Protein 2OLS (pdb70)

Organism: Neisseria meningitidis serogroup B (strain ATCC BAA-335 / MC58) (NCBI:txid122586)

Foldseek 3Di:
DFKDKLCPAACVCCQWAARWSNLSSNCNNPCVVVVAFEFIFMKGTQVQLCVQCCVVNNQVVLQVLLVPDDLVPPVSLVVSLVVSLVVLLPGDRPPVNLVVLVVRVVVVCVVVVHDQFFKKKFKHFSPDLDPGDIATRQGDDVLNRSSVSNNFSCCSPSLNSVLQVLVPDGGGGIMITIGTDFALQLAKKEKKKQAPPLQRHRQKIKTWMAGAAHPCRSVVVFFTKIWIFGNPLLVVVFQTIQDIDQTQRFKYKHADPDPPHRNRIDIDGDDPVRRLAHRDDSVVVSVVVSVLVVSCVVVVAMKMWIWGQHSVPSDIHTHTMDHPLCFWAFAADKWWKFNCVADEEAADDVVCVPVVVVHTAYAHQADDCSGSQNVVCVCDDGHNGNPCVPVPDNTGTWMWHPSTGIHIDDDDAFDFLAFAEAADEFLVCLQNCLPFDGQAHPEHAQLCLCCPLLQAQLVCQVPVVPDDPPQVVVQCSSQRHADGSLRSLLVSSLSSQLSNLSSNPPGAHEYEDHFDFLVSQCRGRPRVVPRDDDPDSLPDCGWLNQCLPPSRVVVVLSSLSSVCCSCVRSVSVSYEYETEDQPDLVSLVSSQVSSVVSPDHCPVSNHFYEYAQQALCCLVCVLVSCVSGQAYEYELQNNQCRQVVDDCPDPVPNVPRDSPDVSNVSSLLSNLVSQVVVVGAYEYEDCNCQVPVVVVVVCSVSPHNYYYYHSVSRNVSSRSRSVVD

Structure (mmCIF, N/CA/C/O backbone):
data_2OLS
#
_entry.id   2OLS
#
_cell.length_a   183.046
_cell.length_b   183.046
_cell.length_c   72.245
_cell.angle_alpha   90.00
_cell.angle_beta   90.00
_cell.angle_gamma   90.00
#
_symmetry.space_group_name_H-M   'P 43 21 2'
#
loop_
_entity.id
_entity.type
_entity.pdbx_description
1 polymer 'Phosphoenolpyruvate synthase'
2 water water
#
loop_
_atom_site.group_PDB
_atom_site.id
_atom_site.type_symbol
_atom_site.label_atom_id
_atom_site.label_alt_id
_atom_site.label_comp_id
_atom_site.label_asym_id
_atom_site.label_entity_id
_atom_site.label_seq_id
_atom_site.pdbx_PDB_ins_code
_atom_site.Cartn_x
_atom_site.Cartn_y
_atom_site.Cartn_z
_atom_site.occupancy
_atom_site.B_iso_or_equiv
_atom_site.auth_seq_id
_atom_site.auth_comp_id
_atom_site.auth_asym_id
_atom_site.auth_atom_id
_atom_site.pdbx_PDB_model_num
ATOM 1 N N . ASN A 1 4 ? 77.770 -29.942 3.411 1.00 54.52 4 ASN A N 1
ATOM 2 C CA . ASN A 1 4 ? 77.886 -30.466 4.809 1.00 53.94 4 ASN A CA 1
ATOM 3 C C . ASN A 1 4 ? 78.257 -29.320 5.773 1.00 53.09 4 ASN A C 1
ATOM 4 O O . ASN A 1 4 ? 77.831 -29.326 6.948 1.00 52.47 4 ASN A O 1
ATOM 9 N N . TYR A 1 5 ? 79.058 -28.362 5.270 1.00 51.62 5 TYR A N 1
ATOM 10 C CA . TYR A 1 5 ? 79.355 -27.116 6.004 1.00 51.03 5 TYR A CA 1
ATOM 11 C C . TYR A 1 5 ? 78.437 -25.939 5.669 1.00 50.05 5 TYR A C 1
ATOM 12 O O . TYR A 1 5 ? 78.038 -25.199 6.548 1.00 49.23 5 TYR A O 1
ATOM 21 N N . VAL A 1 6 ? 78.151 -25.760 4.388 1.00 49.53 6 VAL A N 1
ATOM 22 C CA . VAL A 1 6 ? 77.245 -24.738 3.931 1.00 49.44 6 VAL A CA 1
ATOM 23 C C . VAL A 1 6 ? 76.044 -25.417 3.282 1.00 49.40 6 VAL A C 1
ATOM 24 O O . VAL A 1 6 ? 76.224 -26.323 2.463 1.00 48.82 6 VAL A O 1
ATOM 28 N N . ILE A 1 7 ? 74.834 -24.993 3.678 1.00 49.40 7 ILE A N 1
ATOM 29 C CA . ILE A 1 7 ? 73.592 -25.463 3.085 1.00 50.21 7 ILE A CA 1
ATOM 30 C C . ILE A 1 7 ? 72.718 -24.295 2.630 1.00 50.84 7 ILE A C 1
ATOM 31 O O . ILE A 1 7 ? 72.506 -23.327 3.363 1.00 51.07 7 ILE A O 1
ATOM 36 N N . TRP A 1 8 ? 72.184 -24.413 1.426 1.00 51.85 8 TRP A N 1
ATOM 37 C CA . TRP A 1 8 ? 71.241 -23.440 0.895 1.00 52.76 8 TRP A CA 1
ATOM 38 C C . TRP A 1 8 ? 69.873 -23.539 1.537 1.00 53.41 8 TRP A C 1
ATOM 39 O O . TRP A 1 8 ? 69.357 -24.643 1.707 1.00 53.58 8 TRP A O 1
ATOM 50 N N . PHE A 1 9 ? 69.275 -22.381 1.855 1.00 54.19 9 PHE A N 1
ATOM 51 C CA . PHE A 1 9 ? 67.944 -22.329 2.471 1.00 54.57 9 PHE A CA 1
ATOM 52 C C . PHE A 1 9 ? 66.943 -23.203 1.728 1.00 55.25 9 PHE A C 1
ATOM 53 O O . PHE A 1 9 ? 66.215 -23.967 2.352 1.00 55.57 9 PHE A O 1
ATOM 61 N N . GLU A 1 10 ? 66.905 -23.115 0.399 1.00 55.84 10 GLU A N 1
ATOM 62 C CA . GLU A 1 10 ? 65.935 -23.912 -0.368 1.00 56.41 10 GLU A CA 1
ATOM 63 C C . GLU A 1 10 ? 66.066 -25.421 -0.115 1.00 55.79 10 GLU A C 1
ATOM 64 O O . GLU A 1 10 ? 65.138 -26.159 -0.418 1.00 56.30 10 GLU A O 1
ATOM 70 N N . ASN A 1 11 ? 67.214 -25.874 0.410 1.00 54.95 11 ASN A N 1
ATOM 71 C CA . ASN A 1 11 ? 67.405 -27.282 0.825 1.00 54.57 11 ASN A CA 1
ATOM 72 C C . ASN A 1 11 ? 67.256 -27.552 2.329 1.00 54.20 11 ASN A C 1
ATOM 73 O O . ASN A 1 11 ? 67.570 -28.649 2.786 1.00 53.70 11 ASN A O 1
ATOM 78 N N . LEU A 1 12 ? 66.779 -26.565 3.092 1.00 53.76 12 LEU A N 1
ATOM 79 C CA . LEU A 1 12 ? 66.517 -26.749 4.518 1.00 53.37 12 LEU A CA 1
ATOM 80 C C . LEU A 1 12 ? 65.027 -26.873 4.766 1.00 53.15 12 LEU A C 1
ATOM 81 O O . LEU A 1 12 ? 64.215 -26.471 3.948 1.00 52.59 12 LEU A O 1
ATOM 86 N N . ARG A 1 13 ? 64.696 -27.506 5.879 1.00 53.52 13 ARG A N 1
ATOM 87 C CA . ARG A 1 13 ? 63.328 -27.762 6.282 1.00 54.29 13 ARG A CA 1
ATOM 88 C C . ARG A 1 13 ? 63.376 -27.579 7.782 1.00 54.79 13 ARG A C 1
ATOM 89 O O . ARG A 1 13 ? 64.440 -27.374 8.356 1.00 53.96 13 ARG A O 1
ATOM 97 N N . MET A 1 14 ? 62.225 -27.670 8.427 1.00 56.22 14 MET A N 1
ATOM 98 C CA . MET A 1 14 ? 62.154 -27.428 9.857 1.00 56.81 14 MET A CA 1
ATOM 99 C C . MET A 1 14 ? 62.757 -28.592 10.644 1.00 57.32 14 MET A C 1
ATOM 100 O O . MET A 1 14 ? 63.106 -28.453 11.820 1.00 57.60 14 MET A O 1
ATOM 105 N N . THR A 1 15 ? 62.900 -29.737 9.985 1.00 57.75 15 THR A N 1
ATOM 106 C CA . THR A 1 15 ? 63.569 -30.874 10.580 1.00 57.77 15 THR A CA 1
ATOM 107 C C . THR A 1 15 ? 65.114 -30.706 10.635 1.00 58.00 15 THR A C 1
ATOM 108 O O . THR A 1 15 ? 65.808 -31.551 11.185 1.00 58.34 15 THR A O 1
ATOM 112 N N . ASP A 1 16 ? 65.654 -29.603 10.109 1.00 58.10 16 ASP A N 1
ATOM 113 C CA . ASP A 1 16 ? 67.101 -29.361 10.135 1.00 58.22 16 ASP A CA 1
ATOM 114 C C . ASP A 1 16 ? 67.569 -28.447 11.273 1.00 57.80 16 ASP A C 1
ATOM 115 O O . ASP A 1 16 ? 68.686 -27.959 11.251 1.00 57.27 16 ASP A O 1
ATOM 120 N N . VAL A 1 17 ? 66.728 -28.296 12.291 1.00 58.13 17 VAL A N 1
ATOM 121 C CA . VAL A 1 17 ? 66.949 -27.390 13.423 1.00 58.61 17 VAL A CA 1
ATOM 122 C C . VAL A 1 17 ? 68.209 -27.632 14.247 1.00 58.80 17 VAL A C 1
ATOM 123 O O . VAL A 1 17 ? 68.737 -26.708 14.858 1.00 59.53 17 VAL A O 1
ATOM 127 N N . GLU A 1 18 ? 68.690 -28.864 14.280 1.00 59.49 18 GLU A N 1
ATOM 128 C CA . GLU A 1 18 ? 69.886 -29.210 15.063 1.00 59.42 18 GLU A CA 1
ATOM 129 C C . GLU A 1 18 ? 71.141 -28.880 14.295 1.00 58.78 18 GLU A C 1
ATOM 130 O O . GLU A 1 18 ? 72.215 -28.748 14.865 1.00 58.58 18 GLU A O 1
ATOM 136 N N . ARG A 1 19 ? 70.973 -28.755 12.987 1.00 58.09 19 ARG A N 1
ATOM 137 C CA . ARG A 1 19 ? 72.049 -28.523 12.060 1.00 58.03 19 ARG A CA 1
ATOM 138 C C . ARG A 1 19 ? 72.270 -27.032 11.765 1.00 56.83 19 ARG A C 1
ATOM 139 O O . ARG A 1 19 ? 73.406 -26.585 11.708 1.00 56.42 19 ARG A O 1
ATOM 147 N N . VAL A 1 20 ? 71.180 -26.284 11.578 1.00 55.86 20 VAL A N 1
ATOM 148 C CA . VAL A 1 20 ? 71.231 -24.865 11.233 1.00 55.02 20 VAL A CA 1
ATOM 149 C C . VAL A 1 20 ? 70.530 -23.941 12.236 1.00 54.31 20 VAL A C 1
ATOM 150 O O . VAL A 1 20 ? 70.528 -22.742 12.052 1.00 54.22 20 VAL A O 1
ATOM 154 N N . GLY A 1 21 ? 69.958 -24.475 13.307 1.00 54.21 21 GLY A N 1
ATOM 155 C CA . GLY A 1 21 ? 69.139 -23.656 14.219 1.00 54.17 21 GLY A CA 1
ATOM 156 C C . GLY A 1 21 ? 67.718 -23.377 13.725 1.00 53.95 21 GLY A C 1
ATOM 157 O O . GLY A 1 21 ? 67.385 -23.585 12.547 1.00 53.44 21 GLY A O 1
ATOM 158 N N . GLY A 1 22 ? 66.874 -22.905 14.637 1.00 54.04 22 GLY A N 1
ATOM 159 C CA . GLY A 1 22 ? 65.455 -22.649 14.340 1.00 53.83 22 GLY A CA 1
ATOM 160 C C . GLY A 1 22 ? 65.193 -21.566 13.294 1.00 53.55 22 GLY A C 1
ATOM 161 O O . GLY A 1 22 ? 64.312 -21.717 12.446 1.00 53.69 22 GLY A O 1
ATOM 162 N N . LYS A 1 23 ? 65.967 -20.490 13.331 1.00 53.09 23 LYS A N 1
ATOM 163 C CA . LYS A 1 23 ? 65.793 -19.389 12.378 1.00 53.40 23 LYS A CA 1
ATOM 164 C C . LYS A 1 23 ? 66.055 -19.780 10.922 1.00 52.36 23 LYS A C 1
ATOM 165 O O . LYS A 1 23 ? 65.246 -19.484 10.042 1.00 51.32 23 LYS A O 1
ATOM 171 N N . ASN A 1 24 ? 67.173 -20.463 10.674 1.00 52.00 24 ASN A N 1
ATOM 172 C CA . ASN A 1 24 ? 67.525 -20.878 9.314 1.00 51.33 24 ASN A CA 1
ATOM 173 C C . ASN A 1 24 ? 66.632 -21.996 8.796 1.00 50.57 24 ASN A C 1
ATOM 174 O O . ASN A 1 24 ? 66.252 -22.005 7.625 1.00 50.58 24 ASN A O 1
ATOM 179 N N . ALA A 1 25 ? 66.300 -22.933 9.679 1.00 50.17 25 ALA A N 1
ATOM 180 C CA . ALA A 1 25 ? 65.404 -24.059 9.369 1.00 49.55 25 ALA A CA 1
ATOM 181 C C . ALA A 1 25 ? 64.036 -23.572 8.941 1.00 49.31 25 ALA A C 1
ATOM 182 O O . ALA A 1 25 ? 63.438 -24.078 7.992 1.00 48.75 25 ALA A O 1
ATOM 184 N N . SER A 1 26 ? 63.541 -22.582 9.674 1.00 49.53 26 SER A N 1
ATOM 185 C CA . SER A 1 26 ? 62.262 -21.946 9.386 1.00 49.37 26 SER A CA 1
ATOM 186 C C . SER A 1 26 ? 62.259 -21.195 8.040 1.00 48.82 26 SER A C 1
ATOM 187 O O . SER A 1 26 ? 61.261 -21.203 7.294 1.00 48.03 26 SER A O 1
ATOM 190 N N . LEU A 1 27 ? 63.383 -20.548 7.744 1.00 48.95 27 LEU A N 1
ATOM 191 C CA . LEU A 1 27 ? 63.591 -19.864 6.464 1.00 49.20 27 LEU A CA 1
ATOM 192 C C . LEU A 1 27 ? 63.485 -20.849 5.304 1.00 50.05 27 LEU A C 1
ATOM 193 O O . LEU A 1 27 ? 62.794 -20.568 4.313 1.00 50.63 27 LEU A O 1
ATOM 198 N N . GLY A 1 28 ? 64.157 -22.003 5.433 1.00 50.28 28 GLY A N 1
ATOM 199 C CA . GLY A 1 28 ? 64.059 -23.081 4.434 1.00 50.20 28 GLY A CA 1
ATOM 200 C C . GLY A 1 28 ? 62.678 -23.701 4.330 1.00 50.59 28 GLY A C 1
ATOM 201 O O . GLY A 1 28 ? 62.200 -24.000 3.235 1.00 51.38 28 GLY A O 1
ATOM 202 N N . GLU A 1 29 ? 62.033 -23.901 5.471 1.00 50.68 29 GLU A N 1
ATOM 203 C CA . GLU A 1 29 ? 60.664 -24.399 5.512 1.00 50.78 29 GLU A CA 1
ATOM 204 C C . GLU A 1 29 ? 59.696 -23.486 4.742 1.00 50.92 29 GLU A C 1
ATOM 205 O O . GLU A 1 29 ? 58.810 -23.970 4.060 1.00 51.03 29 GLU A O 1
ATOM 211 N N . MET A 1 30 ? 59.860 -22.171 4.852 1.00 51.51 30 MET A N 1
ATOM 212 C CA . MET A 1 30 ? 59.007 -21.227 4.117 1.00 51.41 30 MET A CA 1
ATOM 213 C C . MET A 1 30 ? 59.365 -21.140 2.637 1.00 51.93 30 MET A C 1
ATOM 214 O O . MET A 1 30 ? 58.491 -21.051 1.785 1.00 51.73 30 MET A O 1
ATOM 219 N N . ILE A 1 31 ? 60.654 -21.136 2.332 1.00 52.53 31 ILE A N 1
ATOM 220 C CA . ILE A 1 31 ? 61.103 -21.066 0.937 1.00 52.99 31 ILE A CA 1
ATOM 221 C C . ILE A 1 31 ? 60.645 -22.301 0.197 1.00 53.34 31 ILE A C 1
ATOM 222 O O . ILE A 1 31 ? 60.070 -22.213 -0.872 1.00 53.42 31 ILE A O 1
ATOM 227 N N . SER A 1 32 ? 60.890 -23.457 0.791 1.00 54.09 32 SER A N 1
ATOM 228 C CA . SER A 1 32 ? 60.577 -24.722 0.145 1.00 54.06 32 SER A CA 1
ATOM 229 C C . SER A 1 32 ? 59.073 -25.038 0.052 1.00 53.71 32 SER A C 1
ATOM 230 O O . SER A 1 32 ? 58.645 -25.678 -0.904 1.00 53.70 32 SER A O 1
ATOM 233 N N . GLN A 1 33 ? 58.277 -24.576 1.013 1.00 53.26 33 GLN A N 1
ATOM 234 C CA . GLN A 1 33 ? 56.852 -24.935 1.071 1.00 52.95 33 GLN A CA 1
ATOM 235 C C . GLN A 1 33 ? 55.852 -23.826 0.703 1.00 52.72 33 GLN A C 1
ATOM 236 O O . GLN A 1 33 ? 54.794 -24.127 0.153 1.00 52.17 33 GLN A O 1
ATOM 242 N N . LEU A 1 34 ? 56.169 -22.563 1.004 1.00 52.54 34 LEU A N 1
ATOM 243 C CA . LEU A 1 34 ? 55.171 -21.482 0.915 1.00 52.68 34 LEU A CA 1
ATOM 244 C C . LEU A 1 34 ? 55.352 -20.503 -0.236 1.00 53.03 34 LEU A C 1
ATOM 245 O O . LEU A 1 34 ? 54.469 -19.732 -0.517 1.00 52.57 34 LEU A O 1
ATOM 250 N N . THR A 1 35 ? 56.464 -20.534 -0.942 1.00 54.53 35 THR A N 1
ATOM 251 C CA . THR A 1 35 ? 56.619 -19.573 -2.028 1.00 55.98 35 THR A CA 1
ATOM 252 C C . THR A 1 35 ? 55.496 -19.735 -3.060 1.00 56.91 35 THR A C 1
ATOM 253 O O . THR A 1 35 ? 54.971 -18.757 -3.592 1.00 57.53 35 THR A O 1
ATOM 257 N N . GLU A 1 36 ? 55.112 -20.975 -3.313 1.00 58.29 36 GLU A N 1
ATOM 258 C CA . GLU A 1 36 ? 53.915 -21.266 -4.127 1.00 59.12 36 GLU A CA 1
ATOM 259 C C . GLU A 1 36 ? 52.579 -20.760 -3.517 1.00 59.33 36 GLU A C 1
ATOM 260 O O . GLU A 1 36 ? 51.641 -20.424 -4.254 1.00 60.40 36 GLU A O 1
ATOM 266 N N . LYS A 1 37 ? 52.483 -20.692 -2.187 1.00 58.85 37 LYS A N 1
ATOM 267 C CA . LYS A 1 37 ? 51.363 -20.005 -1.527 1.00 57.66 37 LYS A CA 1
ATOM 268 C C . LYS A 1 37 ? 51.583 -18.457 -1.431 1.00 56.95 37 LYS A C 1
ATOM 269 O O . LYS A 1 37 ? 50.915 -17.803 -0.659 1.00 56.92 37 LYS A O 1
ATOM 275 N N . GLY 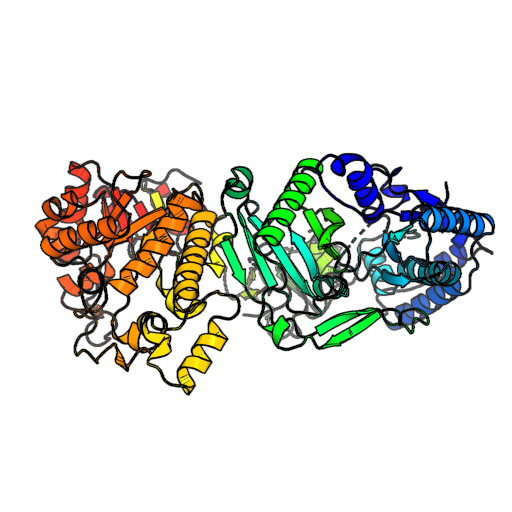A 1 38 ? 52.521 -17.868 -2.186 1.00 56.26 38 GLY A N 1
ATOM 276 C CA . GLY A 1 38 ? 52.653 -16.394 -2.286 1.00 55.11 38 GLY A CA 1
ATOM 277 C C . GLY A 1 38 ? 53.645 -15.665 -1.369 1.00 54.62 38 GLY A C 1
ATOM 278 O O . GLY A 1 38 ? 53.844 -14.432 -1.486 1.00 54.41 38 GLY A O 1
ATOM 279 N N . VAL A 1 39 ? 54.257 -16.411 -0.453 1.00 53.40 39 VAL A N 1
ATOM 280 C CA . VAL A 1 39 ? 55.212 -15.867 0.501 1.00 52.44 39 VAL A CA 1
ATOM 281 C C . VAL A 1 39 ? 56.561 -15.685 -0.216 1.00 52.22 39 VAL A C 1
ATOM 282 O O . VAL A 1 39 ? 57.037 -16.556 -0.933 1.00 51.34 39 VAL A O 1
ATOM 286 N N . ARG A 1 40 ? 57.146 -14.510 -0.046 1.00 52.36 40 ARG A N 1
ATOM 287 C CA . ARG A 1 40 ? 58.378 -14.147 -0.704 1.00 52.36 40 ARG A CA 1
ATOM 288 C C . ARG A 1 40 ? 59.456 -14.051 0.342 1.00 51.57 40 ARG A C 1
ATOM 289 O O . ARG A 1 40 ? 59.435 -13.148 1.164 1.00 51.04 40 ARG A O 1
ATOM 297 N N . VAL A 1 41 ? 60.400 -14.984 0.330 1.00 51.30 41 VAL A N 1
ATOM 298 C CA . VAL A 1 41 ? 61.476 -14.927 1.313 1.00 50.80 41 VAL A CA 1
ATOM 299 C C . VAL A 1 41 ? 62.796 -14.823 0.600 1.00 50.36 41 VAL A C 1
ATOM 300 O O . VAL A 1 41 ? 62.991 -15.461 -0.411 1.00 50.39 41 VAL A O 1
ATOM 304 N N . PRO A 1 42 ? 63.663 -13.908 1.065 1.00 49.97 42 PRO A N 1
ATOM 305 C CA . PRO A 1 42 ? 64.952 -13.772 0.383 1.00 49.47 42 PRO A CA 1
ATOM 306 C C . PRO A 1 42 ? 65.819 -15.015 0.542 1.00 49.11 42 PRO A C 1
ATOM 307 O O . PRO A 1 42 ? 65.775 -15.685 1.588 1.00 48.53 42 PRO A O 1
ATOM 311 N N . GLY A 1 43 ? 66.576 -15.321 -0.511 1.00 48.65 43 GLY A N 1
ATOM 312 C CA . GLY A 1 43 ? 67.459 -16.481 -0.520 1.00 47.94 43 GLY A CA 1
ATOM 313 C C . GLY A 1 43 ? 68.770 -16.284 0.225 1.00 47.28 43 GLY A C 1
ATOM 314 O O . GLY A 1 43 ? 69.075 -15.198 0.717 1.00 46.79 43 GLY A O 1
ATOM 315 N N . GLY A 1 44 ? 69.545 -17.362 0.292 1.00 46.81 44 GLY A N 1
ATOM 316 C CA . GLY A 1 44 ? 70.826 -17.379 0.994 1.00 46.22 44 GLY A CA 1
ATOM 317 C C . GLY A 1 44 ? 71.288 -18.760 1.411 1.00 45.65 44 GLY A C 1
ATOM 318 O O . GLY A 1 44 ? 70.873 -19.772 0.821 1.00 45.77 44 GLY A O 1
ATOM 319 N N . PHE A 1 45 ? 72.151 -18.793 2.429 1.00 45.09 45 PHE A N 1
ATOM 320 C CA . PHE A 1 45 ? 72.738 -20.034 2.937 1.00 45.07 45 PHE A CA 1
ATOM 321 C C . PHE A 1 45 ? 73.039 -20.010 4.427 1.00 44.87 45 PHE A C 1
ATOM 322 O O . PHE A 1 45 ? 73.195 -18.965 5.025 1.00 43.47 45 PHE A O 1
ATOM 330 N N . ALA A 1 46 ? 73.112 -21.205 5.007 1.00 45.51 46 ALA A N 1
ATOM 331 C CA . ALA A 1 46 ? 73.413 -21.365 6.415 1.00 45.78 46 ALA A CA 1
ATOM 332 C C . ALA A 1 46 ? 74.702 -22.141 6.537 1.00 46.08 46 ALA A C 1
ATOM 333 O O . ALA A 1 46 ? 74.942 -23.027 5.746 1.00 46.34 46 ALA A O 1
ATOM 335 N N . THR A 1 47 ? 75.525 -21.812 7.525 1.00 46.64 47 THR A N 1
ATOM 336 C CA . THR A 1 47 ? 76.541 -22.735 7.984 1.00 47.18 47 THR A CA 1
ATOM 337 C C . THR A 1 47 ? 75.903 -23.689 8.973 1.00 47.65 47 THR A C 1
ATOM 338 O O . THR A 1 47 ? 74.840 -23.418 9.508 1.00 47.92 47 THR A O 1
ATOM 342 N N . THR A 1 48 ? 76.550 -24.834 9.177 1.00 48.83 48 THR A N 1
ATOM 343 C CA . THR A 1 48 ? 76.003 -25.934 9.961 1.00 48.87 48 THR A CA 1
ATOM 344 C C . THR A 1 48 ? 76.738 -26.064 11.284 1.00 49.36 48 THR A C 1
ATOM 345 O O . THR A 1 48 ? 77.812 -25.510 11.455 1.00 49.56 48 THR A O 1
ATOM 349 N N . ALA A 1 49 ? 76.142 -26.800 12.214 1.00 50.08 49 ALA A N 1
ATOM 350 C CA . ALA A 1 49 ? 76.721 -27.041 13.520 1.00 50.50 49 ALA A CA 1
ATOM 351 C C . ALA A 1 49 ? 78.086 -27.710 13.427 1.00 51.38 49 ALA A C 1
ATOM 352 O O . ALA A 1 49 ? 78.956 -27.389 14.226 1.00 51.40 49 ALA A O 1
ATOM 354 N N . GLU A 1 50 ? 78.272 -28.641 12.484 1.00 51.99 50 GLU A N 1
ATOM 355 C CA . GLU A 1 50 ? 79.586 -29.260 12.286 1.00 52.82 50 GLU A CA 1
ATOM 356 C C . GLU A 1 50 ? 80.628 -28.339 11.615 1.00 52.60 50 GLU A C 1
ATOM 357 O O . GLU A 1 50 ? 81.831 -28.509 11.847 1.00 52.52 50 GLU A O 1
ATOM 363 N N . ALA A 1 51 ? 80.185 -27.371 10.809 1.00 52.34 51 ALA A N 1
ATOM 364 C CA . ALA A 1 51 ? 81.067 -26.272 10.382 1.00 52.38 51 ALA A CA 1
ATOM 365 C C . ALA A 1 51 ? 81.641 -25.540 11.597 1.00 52.14 51 ALA A C 1
ATOM 366 O O . ALA A 1 51 ? 82.842 -25.291 11.667 1.00 51.83 51 ALA A O 1
ATOM 368 N N . TYR A 1 52 ? 80.772 -25.231 12.556 1.00 52.39 52 TYR A N 1
ATOM 369 C CA . TYR A 1 52 ? 81.155 -24.518 13.781 1.00 52.80 52 TYR A CA 1
ATOM 370 C C . TYR A 1 52 ? 82.124 -25.329 14.659 1.00 52.95 52 TYR A C 1
ATOM 371 O O . TYR A 1 52 ? 83.076 -24.782 15.226 1.00 52.11 52 TYR A O 1
ATOM 380 N N . ARG A 1 53 ? 81.854 -26.627 14.773 1.00 53.79 53 ARG A N 1
ATOM 381 C CA . ARG A 1 53 ? 82.723 -27.545 15.511 1.00 54.52 53 ARG A CA 1
ATOM 382 C C . ARG A 1 53 ? 84.105 -27.680 14.896 1.00 53.77 53 ARG A C 1
ATOM 383 O O . ARG A 1 53 ? 85.081 -27.793 15.616 1.00 53.37 53 ARG A O 1
ATOM 391 N N . ALA A 1 54 ? 84.158 -27.718 13.569 1.00 53.23 54 ALA A N 1
ATOM 392 C CA . ALA A 1 54 ? 85.397 -27.867 12.845 1.00 53.02 54 ALA A CA 1
ATOM 393 C C . ALA A 1 54 ? 86.199 -26.613 13.050 1.00 52.84 54 ALA A C 1
ATOM 394 O O . ALA A 1 54 ? 87.372 -26.679 13.398 1.00 53.31 54 ALA A O 1
ATOM 396 N N . PHE A 1 55 ? 85.563 -25.468 12.846 1.00 52.61 55 PHE A N 1
ATOM 397 C CA . PHE A 1 55 ? 86.182 -24.155 13.119 1.00 52.17 55 PHE A CA 1
ATOM 398 C C . PHE A 1 55 ? 86.784 -24.049 14.523 1.00 51.80 55 PHE A C 1
ATOM 399 O O . PHE A 1 55 ? 87.937 -23.638 14.691 1.00 51.78 55 PHE A O 1
ATOM 407 N N . LEU A 1 56 ? 86.001 -24.470 15.509 1.00 51.46 56 LEU A N 1
ATOM 408 C CA . LEU A 1 56 ? 86.345 -24.339 16.916 1.00 51.51 56 LEU A CA 1
ATOM 409 C C . LEU A 1 56 ? 87.366 -25.384 17.405 1.00 52.02 56 LEU A C 1
ATOM 410 O O . LEU A 1 56 ? 88.009 -25.188 18.433 1.00 52.86 56 LEU A O 1
ATOM 415 N N . ALA A 1 57 ? 87.560 -26.466 16.655 1.00 52.24 57 ALA A N 1
ATOM 416 C CA . ALA A 1 57 ? 88.572 -27.472 16.990 1.00 52.33 57 ALA A CA 1
ATOM 417 C C . ALA A 1 57 ? 90.002 -26.943 16.885 1.00 52.82 57 ALA A C 1
ATOM 418 O O . ALA A 1 57 ? 90.918 -27.553 17.420 1.00 52.91 57 ALA A O 1
ATOM 420 N N . HIS A 1 58 ? 90.187 -25.823 16.191 1.00 53.39 58 HIS A N 1
ATOM 421 C CA . HIS A 1 58 ? 91.502 -25.308 15.819 1.00 53.58 58 HIS A CA 1
ATOM 422 C C . HIS A 1 58 ? 92.509 -25.150 16.975 1.00 54.20 58 HIS A C 1
ATOM 423 O O . HIS A 1 58 ? 92.385 -24.233 17.789 1.00 54.63 58 HIS A O 1
ATOM 430 N N . ASN A 1 59 ? 93.497 -26.046 17.037 1.00 54.39 59 ASN A N 1
ATOM 431 C CA . ASN A 1 59 ? 94.664 -25.926 17.916 1.00 54.46 59 ASN A CA 1
ATOM 432 C C . ASN A 1 59 ? 94.558 -25.963 19.485 1.00 55.09 59 ASN A C 1
ATOM 433 O O . ASN A 1 59 ? 95.324 -25.270 20.118 1.00 55.55 59 ASN A O 1
ATOM 438 N N . GLY A 1 60 ? 93.672 -26.680 20.178 1.00 55.77 60 GLY A N 1
ATOM 439 C CA . GLY A 1 60 ? 92.296 -26.914 19.884 1.00 56.34 60 GLY A CA 1
ATOM 440 C C . GLY A 1 60 ? 91.571 -25.941 20.819 1.00 56.81 60 GLY A C 1
ATOM 441 O O . GLY A 1 60 ? 91.377 -26.191 22.017 1.00 56.37 60 GLY A O 1
ATOM 442 N N . LEU A 1 61 ? 91.237 -24.792 20.253 1.00 57.12 61 LEU A N 1
ATOM 443 C CA . LEU A 1 61 ? 90.482 -23.745 20.906 1.00 57.89 61 LEU A CA 1
ATOM 444 C C . LEU A 1 61 ? 89.303 -24.269 21.723 1.00 58.64 61 LEU A C 1
ATOM 445 O O . LEU A 1 61 ? 89.056 -23.795 22.828 1.00 59.09 61 LEU A O 1
ATOM 450 N N . SER A 1 62 ? 88.574 -25.234 21.171 1.00 59.47 62 SER A N 1
ATOM 451 C CA . SER A 1 62 ? 87.357 -25.750 21.806 1.00 59.97 62 SER A CA 1
ATOM 452 C C . SER A 1 62 ? 87.598 -26.170 23.249 1.00 60.54 62 SER A C 1
ATOM 453 O O . SER A 1 62 ? 86.808 -25.856 24.133 1.00 60.66 62 SER A O 1
ATOM 456 N N . GLU A 1 63 ? 88.713 -26.850 23.485 1.00 61.26 63 GLU A N 1
ATOM 457 C CA . GLU A 1 63 ? 89.028 -27.351 24.822 1.00 61.85 63 GLU A CA 1
ATOM 458 C C . GLU A 1 63 ? 89.642 -26.274 25.717 1.00 62.03 63 GLU A C 1
ATOM 459 O O . GLU A 1 63 ? 89.517 -26.345 26.945 1.00 61.88 63 GLU A O 1
ATOM 465 N N . ARG A 1 64 ? 90.290 -25.276 25.119 1.00 62.18 64 ARG A N 1
ATOM 466 C CA . ARG A 1 64 ? 90.692 -24.103 25.893 1.00 62.40 64 ARG A CA 1
ATOM 467 C C . ARG A 1 64 ? 89.481 -23.321 26.447 1.00 62.39 64 ARG A C 1
ATOM 468 O O . ARG A 1 64 ? 89.477 -22.925 27.608 1.00 61.83 64 ARG A O 1
ATOM 476 N N . ILE A 1 65 ? 88.476 -23.094 25.606 1.00 62.69 65 ILE A N 1
ATOM 477 C CA . ILE A 1 65 ? 87.229 -22.465 26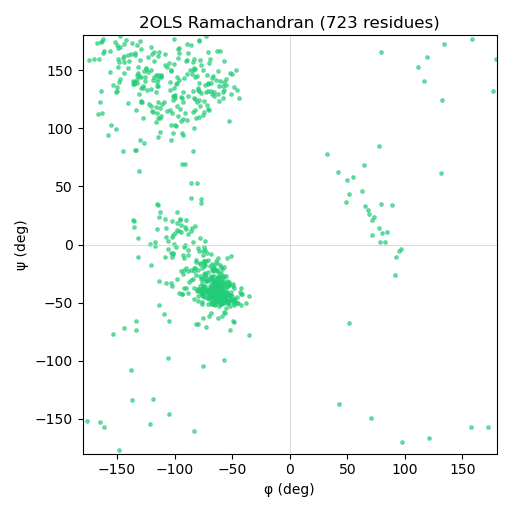.025 1.00 63.36 65 ILE A CA 1
ATOM 478 C C . ILE A 1 65 ? 86.609 -23.286 27.168 1.00 63.98 65 ILE A C 1
ATOM 479 O O . ILE A 1 65 ? 86.386 -22.790 28.275 1.00 63.98 65 ILE A O 1
ATOM 484 N N . SER A 1 66 ? 86.358 -24.555 26.874 1.00 64.76 66 SER A N 1
ATOM 485 C CA . SER A 1 66 ? 85.864 -25.531 27.852 1.00 65.22 66 SER A CA 1
ATOM 486 C C . SER A 1 66 ? 86.648 -25.563 29.183 1.00 65.46 66 SER A C 1
ATOM 487 O O . SER A 1 66 ? 86.062 -25.771 30.237 1.00 65.58 66 SER A O 1
ATOM 490 N N . ALA A 1 67 ? 87.957 -25.354 29.137 1.00 65.84 67 ALA A N 1
ATOM 491 C CA . ALA A 1 67 ? 88.762 -25.282 30.363 1.00 66.42 67 ALA A CA 1
ATOM 492 C C . ALA A 1 67 ? 88.446 -24.032 31.193 1.00 66.87 67 ALA A C 1
ATOM 493 O O . ALA A 1 67 ? 88.312 -24.119 32.415 1.00 66.97 67 ALA A O 1
ATOM 495 N N . ALA A 1 68 ? 88.326 -22.886 30.516 1.00 67.45 68 ALA A N 1
ATOM 496 C CA . ALA A 1 68 ? 88.094 -21.589 31.157 1.00 67.85 68 ALA A CA 1
ATOM 497 C C . ALA A 1 68 ? 86.720 -21.569 31.802 1.00 68.31 68 ALA A C 1
ATOM 498 O O . ALA A 1 68 ? 86.587 -21.240 32.982 1.00 68.09 68 ALA A O 1
ATOM 500 N N . LEU A 1 69 ? 85.712 -21.936 31.006 1.00 69.18 69 LEU A N 1
ATOM 501 C CA . LEU A 1 69 ? 84.315 -22.064 31.453 1.00 69.79 69 LEU A CA 1
ATOM 502 C C . LEU A 1 69 ? 84.133 -23.031 32.616 1.00 70.71 69 LEU A C 1
ATOM 503 O O . LEU A 1 69 ? 83.248 -22.828 33.450 1.00 70.58 69 LEU A O 1
ATOM 508 N N . ALA A 1 70 ? 84.939 -24.092 32.644 1.00 71.86 70 ALA A N 1
ATOM 509 C CA . ALA A 1 70 ? 84.972 -25.020 33.780 1.00 72.86 70 ALA A CA 1
ATOM 510 C C . ALA A 1 70 ? 85.159 -24.236 35.080 1.00 73.87 70 ALA A C 1
ATOM 511 O O . ALA A 1 70 ? 84.210 -24.072 35.855 1.00 74.32 70 ALA A O 1
ATOM 513 N N . LYS A 1 71 ? 86.371 -23.736 35.299 1.00 74.78 71 LYS A N 1
ATOM 514 C CA . LYS A 1 71 ? 86.669 -22.948 36.489 1.00 75.51 71 LYS A CA 1
ATOM 515 C C . LYS A 1 71 ? 86.270 -21.492 36.266 1.00 76.06 71 LYS A C 1
ATOM 516 O O . LYS A 1 71 ? 87.110 -20.663 35.938 1.00 76.56 71 LYS A O 1
ATOM 522 N N . LEU A 1 72 ? 84.983 -21.191 36.424 1.00 76.70 72 LEU A N 1
ATOM 523 C CA . LEU A 1 72 ? 84.477 -19.810 36.317 1.00 77.02 72 LEU A CA 1
ATOM 524 C C . LEU A 1 72 ? 83.088 -19.732 36.912 1.00 77.46 72 LEU A C 1
ATOM 525 O O . LEU A 1 72 ? 82.188 -20.454 36.479 1.00 77.19 72 LEU A O 1
ATOM 530 N N . ASP A 1 73 ? 82.939 -18.849 37.902 1.00 78.10 73 ASP A N 1
ATOM 531 C CA . ASP A 1 73 ? 81.653 -18.524 38.524 1.00 78.40 73 ASP A CA 1
ATOM 532 C C . ASP A 1 73 ? 80.926 -17.507 37.644 1.00 78.90 73 ASP A C 1
ATOM 533 O O . ASP A 1 73 ? 81.332 -16.346 37.584 1.00 79.28 73 ASP A O 1
ATOM 538 N N . VAL A 1 74 ? 79.859 -17.931 36.964 1.00 79.31 74 VAL A N 1
ATOM 539 C CA . VAL A 1 74 ? 79.122 -17.033 36.065 1.00 79.52 74 VAL A CA 1
ATOM 540 C C . VAL A 1 74 ? 78.405 -15.919 36.844 1.00 79.98 74 VAL A C 1
ATOM 541 O O . VAL A 1 74 ? 77.955 -14.923 36.262 1.00 80.13 74 VAL A O 1
ATOM 545 N N . GLU A 1 75 ? 78.260 -16.130 38.147 1.00 80.39 75 GLU A N 1
ATOM 546 C CA . GLU A 1 75 ? 77.604 -15.163 39.012 1.00 80.26 75 GLU A CA 1
ATOM 547 C C . GLU A 1 75 ? 78.665 -14.390 39.775 1.00 80.41 75 GLU A C 1
ATOM 548 O O . GLU A 1 75 ? 78.388 -13.790 40.814 1.00 80.87 75 GLU A O 1
ATOM 554 N N . ASP A 1 76 ? 79.886 -14.407 39.250 1.00 80.04 76 ASP A N 1
ATOM 555 C CA . ASP A 1 76 ? 80.849 -13.401 39.594 1.00 79.52 76 ASP A CA 1
ATOM 556 C C . ASP A 1 76 ? 81.105 -12.567 38.383 1.00 79.45 76 ASP A C 1
ATOM 557 O O . ASP A 1 76 ? 81.722 -13.031 37.456 1.00 80.17 76 ASP A O 1
ATOM 562 N N . VAL A 1 77 ? 80.639 -11.329 38.391 1.00 78.80 77 VAL A N 1
ATOM 563 C CA . VAL A 1 77 ? 80.250 -10.658 37.164 1.00 78.18 77 VAL A CA 1
ATOM 564 C C . VAL A 1 77 ? 81.473 -10.066 36.501 1.00 77.67 77 VAL A C 1
ATOM 565 O O . VAL A 1 77 ? 81.501 -9.850 35.307 1.00 77.58 77 VAL A O 1
ATOM 569 N N . ALA A 1 78 ? 82.498 -9.834 37.299 1.00 76.95 78 ALA A N 1
ATOM 570 C CA . ALA A 1 78 ? 83.821 -9.559 36.778 1.00 76.55 78 ALA A CA 1
ATOM 571 C C . ALA A 1 78 ? 84.405 -10.700 35.986 1.00 76.09 78 ALA A C 1
ATOM 572 O O . ALA A 1 78 ? 84.659 -10.578 34.808 1.00 76.10 78 ALA A O 1
ATOM 574 N N . GLU A 1 79 ? 84.627 -11.817 36.647 1.00 75.51 79 GLU A N 1
ATOM 575 C CA . GLU A 1 79 ? 85.315 -12.906 36.013 1.00 75.02 79 GLU A CA 1
ATOM 576 C C . GLU A 1 79 ? 84.631 -13.204 34.717 1.00 74.52 79 GLU A C 1
ATOM 577 O O . GLU A 1 79 ? 85.257 -13.609 33.759 1.00 74.64 79 GLU A O 1
ATOM 583 N N . LEU A 1 80 ? 83.328 -12.997 34.689 1.00 73.46 80 LEU A N 1
ATOM 584 C CA . LEU A 1 80 ? 82.530 -13.465 33.584 1.00 72.82 80 LEU A CA 1
ATOM 585 C C . LEU A 1 80 ? 82.702 -12.558 32.399 1.00 72.25 80 LEU A C 1
ATOM 586 O O . LEU A 1 80 ? 82.818 -13.001 31.287 1.00 71.97 80 LEU A O 1
ATOM 591 N N . ALA A 1 81 ? 82.725 -11.267 32.654 1.00 71.80 81 ALA A N 1
ATOM 592 C CA . ALA A 1 81 ? 83.099 -10.291 31.644 1.00 71.18 81 ALA A CA 1
ATOM 593 C C . ALA A 1 81 ? 84.538 -10.504 31.167 1.00 70.70 81 ALA A C 1
ATOM 594 O O . ALA A 1 81 ? 84.808 -10.400 29.974 1.00 70.93 81 ALA A O 1
ATOM 596 N N . ARG A 1 82 ? 85.459 -10.828 32.073 1.00 69.99 82 ARG A N 1
ATOM 597 C CA . ARG A 1 82 ? 86.855 -11.034 31.669 1.00 69.56 82 ARG A CA 1
ATOM 598 C C . ARG A 1 82 ? 87.033 -12.291 30.810 1.00 68.88 82 ARG A C 1
ATOM 599 O O . ARG A 1 82 ? 87.630 -12.234 29.740 1.00 69.12 82 ARG A O 1
ATOM 607 N N . VAL A 1 83 ? 86.528 -13.421 31.290 1.00 68.01 83 VAL A N 1
ATOM 608 C CA . VAL A 1 83 ? 86.617 -14.682 30.551 1.00 67.55 83 VAL A CA 1
ATOM 609 C C . VAL A 1 83 ? 85.850 -14.602 29.224 1.00 66.97 83 VAL A C 1
ATOM 610 O O . VAL A 1 83 ? 86.356 -15.024 28.198 1.00 67.29 83 VAL A O 1
ATOM 614 N N . GLY A 1 84 ? 84.644 -14.043 29.238 1.00 66.58 84 GLY A N 1
ATOM 615 C CA . GLY A 1 84 ? 83.834 -13.908 28.020 1.00 66.06 84 GLY A CA 1
ATOM 616 C C . GLY A 1 84 ? 84.557 -13.172 26.906 1.00 65.87 84 GLY A C 1
ATOM 617 O O . GLY A 1 84 ? 84.581 -13.631 25.763 1.00 66.05 84 GLY A O 1
ATOM 618 N N . LYS A 1 85 ? 85.165 -12.036 27.254 1.00 65.32 85 LYS A N 1
ATOM 619 C CA . LYS A 1 85 ? 85.896 -11.193 26.302 1.00 64.63 85 LYS A CA 1
ATOM 620 C C . LYS A 1 85 ? 87.094 -11.933 25.716 1.00 63.56 85 LYS A C 1
ATOM 621 O O . LYS A 1 85 ? 87.464 -11.759 24.550 1.00 63.39 85 LYS A O 1
ATOM 627 N N . GLU A 1 86 ? 87.700 -12.737 26.570 1.00 62.04 86 GLU A N 1
ATOM 628 C CA . GLU A 1 86 ? 88.886 -13.486 26.262 1.00 61.31 86 GLU A CA 1
ATOM 629 C C . GLU A 1 86 ? 88.539 -14.550 25.219 1.00 59.77 86 GLU A C 1
ATOM 630 O O . GLU A 1 86 ? 89.201 -14.666 24.191 1.00 58.95 86 GLU A O 1
ATOM 636 N N . ILE A 1 87 ? 87.467 -15.294 25.497 1.00 58.56 87 ILE A N 1
ATOM 637 C CA . ILE A 1 87 ? 86.948 -16.320 24.606 1.00 58.05 87 ILE A CA 1
ATOM 638 C C . ILE A 1 87 ? 86.589 -15.721 23.267 1.00 57.26 87 ILE A C 1
ATOM 639 O O . ILE A 1 87 ? 86.990 -16.232 22.231 1.00 57.29 87 ILE A O 1
ATOM 644 N N . ARG A 1 88 ? 85.828 -14.637 23.294 1.00 56.42 88 ARG A N 1
ATOM 645 C CA . ARG A 1 88 ? 85.427 -13.958 22.075 1.00 56.05 88 ARG A CA 1
ATOM 646 C C . ARG A 1 88 ? 86.592 -13.474 21.207 1.00 55.10 88 ARG A C 1
ATOM 647 O O . ARG A 1 88 ? 86.471 -13.419 19.991 1.00 54.63 88 ARG A O 1
ATOM 655 N N . GLN A 1 89 ? 87.716 -13.118 21.818 1.00 54.81 89 GLN A N 1
ATOM 656 C CA . GLN A 1 89 ? 88.880 -12.670 21.053 1.00 54.24 89 GLN A CA 1
ATOM 657 C C . GLN A 1 89 ? 89.595 -13.841 20.405 1.00 53.76 89 GLN A C 1
ATOM 658 O O . GLN A 1 89 ? 90.223 -13.686 19.356 1.00 53.19 89 GLN A O 1
ATOM 664 N N . TRP A 1 90 ? 89.503 -15.009 21.038 1.00 53.21 90 TRP A N 1
ATOM 665 C CA . TRP A 1 90 ? 90.070 -16.234 20.485 1.00 53.04 90 TRP A CA 1
ATOM 666 C C . TRP A 1 90 ? 89.322 -16.679 19.233 1.00 52.79 90 TRP A C 1
ATOM 667 O O . TRP A 1 90 ? 89.919 -17.069 18.242 1.00 53.13 90 TRP A O 1
ATOM 678 N N . ILE A 1 91 ? 88.005 -16.642 19.299 1.00 52.75 91 ILE A N 1
ATOM 679 C CA . ILE A 1 91 ? 87.164 -16.945 18.154 1.00 52.73 91 ILE A CA 1
ATOM 680 C C . ILE A 1 91 ? 87.462 -15.932 17.032 1.00 52.86 91 ILE A C 1
ATOM 681 O O . ILE A 1 91 ? 87.605 -16.310 15.878 1.00 53.15 91 ILE A O 1
ATOM 686 N N . LEU A 1 92 ? 87.589 -14.653 17.382 1.00 53.07 92 LEU A N 1
ATOM 687 C CA . LEU A 1 92 ? 87.883 -13.608 16.400 1.00 52.77 92 LEU A CA 1
ATOM 688 C C . LEU A 1 92 ? 89.231 -13.838 15.762 1.00 53.10 92 LEU A C 1
ATOM 689 O O . LEU A 1 92 ? 89.384 -13.644 14.564 1.00 53.92 92 LEU A O 1
ATOM 694 N N . ASP A 1 93 ? 90.212 -14.259 16.558 1.00 52.85 93 ASP A N 1
ATOM 695 C CA . ASP A 1 93 ? 91.543 -14.500 16.050 1.00 52.39 93 ASP A CA 1
ATOM 696 C C . ASP A 1 93 ? 91.721 -15.912 15.526 1.00 51.83 93 ASP A C 1
ATOM 697 O O . ASP A 1 93 ? 92.837 -16.289 15.269 1.00 51.73 93 ASP A O 1
ATOM 702 N N . THR A 1 94 ? 90.668 -16.713 15.395 1.00 51.43 94 THR A N 1
ATOM 703 C CA . THR A 1 94 ? 90.823 -18.065 14.835 1.00 51.45 94 THR A CA 1
ATOM 704 C C . THR A 1 94 ? 90.412 -18.036 13.374 1.00 51.37 94 THR A C 1
ATOM 705 O O . THR A 1 94 ? 89.363 -17.531 13.037 1.00 51.51 94 THR A O 1
ATOM 709 N N . PRO A 1 95 ? 91.267 -18.548 12.488 1.00 51.66 95 PRO A N 1
ATOM 710 C CA . PRO A 1 95 ? 90.887 -18.556 11.077 1.00 51.69 95 PRO A CA 1
ATOM 711 C C . PRO A 1 95 ? 89.882 -19.668 10.710 1.00 51.61 95 PRO A C 1
ATOM 712 O O . PRO A 1 95 ? 89.807 -20.713 11.371 1.00 51.25 95 PRO A O 1
ATOM 716 N N . PHE A 1 96 ? 89.123 -19.425 9.650 1.00 51.65 96 PHE A N 1
ATOM 717 C CA . PHE A 1 96 ? 88.217 -20.425 9.130 1.00 51.90 96 PHE A CA 1
ATOM 718 C C . PHE A 1 96 ? 89.013 -21.548 8.551 1.00 51.48 96 PHE A C 1
ATOM 719 O O . PHE A 1 96 ? 90.011 -21.307 7.879 1.00 52.09 96 PHE A O 1
ATOM 727 N N . PRO A 1 97 ? 88.571 -22.785 8.798 1.00 51.23 97 PRO A N 1
ATOM 728 C CA . PRO A 1 97 ? 89.215 -23.891 8.075 1.00 51.41 97 PRO A CA 1
ATOM 729 C C . PRO A 1 97 ? 89.124 -23.694 6.563 1.00 51.37 97 PRO A C 1
ATOM 730 O O . PRO A 1 97 ? 88.236 -23.004 6.055 1.00 51.37 97 PRO A O 1
ATOM 734 N N . GLU A 1 98 ? 90.024 -24.339 5.854 1.00 51.52 98 GLU A N 1
ATOM 735 C CA . GLU A 1 98 ? 90.217 -24.077 4.442 1.00 51.74 98 GLU A CA 1
ATOM 736 C C . GLU A 1 98 ? 88.971 -24.493 3.680 1.00 50.69 98 GLU A C 1
ATOM 737 O O . GLU A 1 98 ? 88.583 -23.860 2.714 1.00 50.00 98 GLU A O 1
ATOM 743 N N . GLN A 1 99 ? 88.333 -25.548 4.156 1.00 50.18 99 GLN A N 1
ATOM 744 C CA . GLN A 1 99 ? 87.161 -26.085 3.507 1.00 50.33 99 GLN A CA 1
ATOM 745 C C . GLN A 1 99 ? 85.925 -25.220 3.743 1.00 49.42 99 GLN A C 1
ATOM 746 O O . GLN A 1 99 ? 85.099 -25.091 2.850 1.00 48.92 99 GLN A O 1
ATOM 752 N N . LEU A 1 100 ? 85.816 -24.635 4.937 1.00 48.29 100 LEU A N 1
ATOM 753 C CA . LEU A 1 100 ? 84.753 -23.712 5.248 1.00 47.91 100 LEU A CA 1
ATOM 754 C C . LEU A 1 100 ? 84.866 -22.417 4.438 1.00 47.69 100 LEU A C 1
ATOM 755 O O . LEU A 1 100 ? 83.864 -21.946 3.942 1.00 47.45 100 LEU A O 1
ATOM 760 N N . ASP A 1 101 ? 86.068 -21.841 4.312 1.00 47.81 101 ASP A N 1
ATOM 761 C CA . ASP A 1 101 ? 86.284 -20.665 3.450 1.00 47.16 101 ASP A CA 1
ATOM 762 C C . ASP A 1 101 ? 85.916 -20.952 2.018 1.00 46.53 101 ASP A C 1
ATOM 763 O O . ASP A 1 101 ? 85.222 -20.171 1.406 1.00 46.32 101 ASP A O 1
ATOM 768 N N . ALA A 1 102 ? 86.421 -22.050 1.459 1.00 46.18 102 ALA A N 1
ATOM 769 C CA . ALA A 1 102 ? 86.115 -22.383 0.059 1.00 46.10 102 ALA A CA 1
ATOM 770 C C . ALA A 1 102 ? 84.604 -22.542 -0.193 1.00 45.77 102 ALA A C 1
ATOM 771 O O . ALA A 1 102 ? 84.104 -22.156 -1.251 1.00 44.87 102 ALA A O 1
ATOM 773 N N . GLU A 1 103 ? 83.911 -23.136 0.782 1.00 45.93 103 GLU A N 1
ATOM 774 C CA . GLU A 1 103 ? 82.506 -23.483 0.649 1.00 46.40 103 GLU A CA 1
ATOM 775 C C . GLU A 1 103 ? 81.640 -22.241 0.786 1.00 46.46 103 GLU A C 1
ATOM 776 O O . GLU A 1 103 ? 80.661 -22.117 0.060 1.00 47.36 103 GLU A O 1
ATOM 782 N N . ILE A 1 104 ? 82.011 -21.331 1.692 1.00 46.05 104 ILE A N 1
ATOM 783 C CA . ILE A 1 104 ? 81.395 -20.018 1.785 1.00 46.02 104 ILE A CA 1
ATOM 784 C C . ILE A 1 104 ? 81.601 -19.263 0.489 1.00 46.04 104 ILE A C 1
ATOM 785 O O . ILE A 1 104 ? 80.667 -18.694 -0.057 1.00 46.89 104 ILE A O 1
ATOM 790 N N . GLU A 1 105 ? 82.833 -19.204 0.023 1.00 45.57 105 GLU A N 1
ATOM 791 C CA . GLU A 1 105 ? 83.108 -18.529 -1.223 1.00 45.40 105 GLU A CA 1
ATOM 792 C C . GLU A 1 105 ? 82.258 -19.046 -2.380 1.00 44.22 105 GLU A C 1
ATOM 793 O O . GLU A 1 105 ? 81.810 -18.275 -3.208 1.00 43.65 105 GLU A O 1
ATOM 799 N N . ALA A 1 106 ? 82.064 -20.351 -2.452 1.00 43.83 106 ALA A N 1
ATOM 800 C CA . ALA A 1 106 ? 81.366 -20.939 -3.592 1.00 44.08 106 ALA A CA 1
ATOM 801 C C . ALA A 1 106 ? 79.877 -20.598 -3.501 1.00 43.54 106 ALA A C 1
ATOM 802 O O . ALA A 1 106 ? 79.213 -20.430 -4.513 1.00 42.75 106 ALA A O 1
ATOM 804 N N . ALA A 1 107 ? 79.384 -20.476 -2.270 1.00 44.01 107 ALA A N 1
ATOM 805 C CA . ALA A 1 107 ? 77.978 -20.164 -1.993 1.00 44.71 107 ALA A CA 1
ATOM 806 C C . ALA A 1 107 ? 77.716 -18.696 -2.243 1.00 45.09 107 ALA A C 1
ATOM 807 O O . ALA A 1 107 ? 76.683 -18.348 -2.815 1.00 46.45 107 ALA A O 1
ATOM 809 N N . TRP A 1 108 ? 78.634 -17.846 -1.790 1.00 45.18 108 TRP A N 1
ATOM 810 C CA . TRP A 1 108 ? 78.647 -16.434 -2.133 1.00 45.48 108 TRP A CA 1
ATOM 811 C C . TRP A 1 108 ? 78.643 -16.228 -3.636 1.00 45.63 108 TRP A C 1
ATOM 812 O O . TRP A 1 108 ? 77.873 -15.437 -4.163 1.00 45.73 108 TRP A O 1
ATOM 823 N N . ASN A 1 109 ? 79.516 -16.922 -4.336 1.00 46.62 109 ASN A N 1
ATOM 824 C CA . ASN A 1 109 ? 79.586 -16.761 -5.776 1.00 47.74 109 ASN A CA 1
ATOM 825 C C . ASN A 1 109 ? 78.310 -17.145 -6.494 1.00 48.71 109 ASN A C 1
ATOM 826 O O . ASN A 1 109 ? 78.049 -16.636 -7.580 1.00 49.51 109 ASN A O 1
ATOM 831 N N . LYS A 1 110 ? 77.538 -18.059 -5.920 1.00 49.99 110 LYS A N 1
ATOM 832 C CA . LYS A 1 110 ? 76.284 -18.455 -6.546 1.00 51.31 110 LYS A CA 1
ATOM 833 C C . LYS A 1 110 ? 75.171 -17.430 -6.310 1.00 51.70 110 LYS A C 1
ATOM 834 O O . LYS A 1 110 ? 74.369 -17.215 -7.202 1.00 51.47 110 LYS A O 1
ATOM 840 N N . MET A 1 111 ? 75.114 -16.850 -5.105 1.00 52.48 111 MET A N 1
ATOM 841 C CA . MET A 1 111 ? 74.247 -15.707 -4.815 1.00 53.68 111 MET A CA 1
ATOM 842 C C . MET A 1 111 ? 74.452 -14.543 -5.802 1.00 54.52 111 MET A C 1
ATOM 843 O O . MET A 1 111 ? 73.468 -14.037 -6.341 1.00 55.27 111 MET A O 1
ATOM 848 N N . VAL A 1 112 ? 75.703 -14.111 -6.032 1.00 55.32 112 VAL A N 1
ATOM 849 C CA . VAL A 1 112 ? 75.954 -12.993 -6.964 1.00 55.54 112 VAL A CA 1
ATOM 850 C C . VAL A 1 112 ? 75.636 -13.405 -8.415 1.00 56.31 112 VAL A C 1
ATOM 851 O O . VAL A 1 112 ? 75.253 -12.575 -9.246 1.00 56.46 112 VAL A O 1
ATOM 855 N N . ALA A 1 113 ? 75.751 -14.696 -8.699 1.00 57.46 113 ALA A N 1
ATOM 856 C CA . ALA A 1 113 ? 75.317 -15.237 -9.985 1.00 58.32 113 ALA A CA 1
ATOM 857 C C . ALA A 1 113 ? 73.773 -15.230 -10.114 1.00 59.17 113 ALA A C 1
ATOM 858 O O . ALA A 1 113 ? 73.248 -14.856 -11.153 1.00 59.55 113 ALA A O 1
ATOM 860 N N . ASP A 1 114 ? 73.058 -15.606 -9.054 1.00 60.29 114 ASP A N 1
ATOM 861 C CA . ASP A 1 114 ? 71.587 -15.575 -9.043 1.00 61.34 114 ASP A CA 1
ATOM 862 C C . ASP A 1 114 ? 71.052 -14.157 -9.177 1.00 62.16 114 ASP A C 1
ATOM 863 O O . ASP A 1 114 ? 69.968 -13.930 -9.720 1.00 62.63 114 ASP A O 1
ATOM 868 N N . ALA A 1 115 ? 71.793 -13.205 -8.638 1.00 62.97 115 ALA A N 1
ATOM 869 C CA . ALA A 1 115 ? 71.419 -11.815 -8.739 1.00 63.60 115 ALA A CA 1
ATOM 870 C C . ALA A 1 115 ? 71.946 -11.231 -10.050 1.00 64.25 115 ALA A C 1
ATOM 871 O O . ALA A 1 115 ? 72.410 -10.095 -10.065 1.00 64.64 115 ALA A O 1
ATOM 873 N N . GLY A 1 116 ? 71.882 -11.998 -11.137 1.00 64.82 116 GLY A N 1
ATOM 874 C CA . GLY A 1 116 ? 72.320 -11.537 -12.452 1.00 65.54 116 GLY A CA 1
ATOM 875 C C . GLY A 1 116 ? 73.718 -10.944 -12.485 1.00 66.33 116 GLY A C 1
ATOM 876 O O . GLY A 1 116 ? 74.636 -11.503 -13.093 1.00 66.80 116 GLY A O 1
ATOM 877 N N . GLY A 1 117 ? 73.882 -9.792 -11.843 1.00 67.17 117 GLY A N 1
ATOM 878 C CA . GLY A 1 117 ? 75.166 -9.093 -11.838 1.00 67.68 117 GLY A CA 1
ATOM 879 C C . GLY A 1 117 ? 76.169 -9.764 -10.917 1.00 68.35 117 GLY A C 1
ATOM 880 O O . GLY A 1 117 ? 76.713 -10.816 -11.294 1.00 68.46 117 GLY A O 1
ATOM 881 N N . ALA A 1 118 ? 76.433 -9.198 -9.726 1.00 68.45 118 ALA A N 1
ATOM 882 C CA . ALA A 1 118 ? 75.838 -7.945 -9.192 1.00 68.22 118 ALA A CA 1
ATOM 883 C C . ALA A 1 118 ? 76.530 -7.613 -7.867 1.00 68.36 118 ALA A C 1
ATOM 884 O O . ALA A 1 118 ? 77.131 -8.489 -7.234 1.00 69.18 118 ALA A O 1
ATOM 886 N N . ASP A 1 119 ? 76.461 -6.354 -7.448 1.00 68.21 119 ASP A N 1
ATOM 887 C CA . ASP A 1 119 ? 77.015 -5.949 -6.145 1.00 66.98 119 ASP A CA 1
ATOM 888 C C . ASP A 1 119 ? 75.877 -6.011 -5.110 1.00 66.32 119 ASP A C 1
ATOM 889 O O . ASP A 1 119 ? 75.394 -4.972 -4.621 1.00 67.15 119 ASP A O 1
ATOM 894 N N . ILE A 1 120 ? 75.445 -7.241 -4.805 1.00 64.17 120 ILE A N 1
ATOM 895 C CA . ILE A 1 120 ? 74.360 -7.513 -3.837 1.00 61.70 120 ILE A CA 1
ATOM 896 C C . ILE A 1 120 ? 74.812 -7.208 -2.382 1.00 59.53 120 ILE A C 1
ATOM 897 O O . ILE A 1 120 ? 76.000 -7.250 -2.097 1.00 59.85 120 ILE A O 1
ATOM 902 N N . SER A 1 121 ? 73.905 -6.925 -1.457 1.00 56.53 121 SER A N 1
ATOM 903 C CA . SER A 1 121 ? 74.292 -6.961 -0.043 1.00 54.64 121 SER A CA 1
ATOM 904 C C . SER A 1 121 ? 73.459 -7.999 0.711 1.00 52.39 121 SER A C 1
ATOM 905 O O . SER A 1 121 ? 72.455 -8.460 0.225 1.00 50.97 121 SER A O 1
ATOM 908 N N . VAL A 1 122 ? 73.917 -8.370 1.895 1.00 50.83 122 VAL A N 1
ATOM 909 C CA . VAL A 1 122 ? 73.379 -9.495 2.627 1.00 50.22 122 VAL A CA 1
ATOM 910 C C . VAL A 1 122 ? 73.275 -9.176 4.105 1.00 48.98 122 VAL A C 1
ATOM 911 O O . VAL A 1 122 ? 73.952 -8.305 4.612 1.00 48.00 122 VAL A O 1
ATOM 915 N N . ALA A 1 123 ? 72.413 -9.902 4.789 1.00 49.00 123 ALA A N 1
ATOM 916 C CA . ALA A 1 123 ? 72.384 -9.930 6.245 1.00 49.67 123 ALA A CA 1
ATOM 917 C C . ALA A 1 123 ? 73.138 -11.187 6.720 1.00 49.62 123 ALA A C 1
ATOM 918 O O . ALA A 1 123 ? 72.982 -12.253 6.156 1.00 48.73 123 ALA A O 1
ATOM 920 N N . VAL A 1 124 ? 73.942 -11.052 7.761 1.00 50.36 124 VAL A N 1
ATOM 921 C CA . VAL A 1 124 ? 74.581 -12.192 8.383 1.00 51.40 124 VAL A CA 1
ATOM 922 C C . VAL A 1 124 ? 74.010 -12.300 9.777 1.00 52.04 124 VAL A C 1
ATOM 923 O O . VAL A 1 124 ? 74.306 -11.488 10.620 1.00 52.15 124 VAL A O 1
ATOM 927 N N . ARG A 1 125 ? 73.193 -13.311 10.016 1.00 53.53 125 ARG A N 1
ATOM 928 C CA . ARG A 1 125 ? 72.435 -13.418 11.251 1.00 54.95 125 ARG A CA 1
ATOM 929 C C . ARG A 1 125 ? 72.824 -14.661 12.008 1.00 55.17 125 ARG A C 1
ATOM 930 O O . ARG A 1 125 ? 73.288 -15.618 11.421 1.00 55.44 125 ARG A O 1
ATOM 938 N N . SER A 1 126 ? 72.569 -14.650 13.305 1.00 55.99 126 SER A N 1
ATOM 939 C CA . SER A 1 126 ? 72.856 -15.771 14.189 1.00 56.98 126 SER A CA 1
ATOM 940 C C . SER A 1 126 ? 71.647 -16.718 14.374 1.00 57.37 126 SER A C 1
ATOM 941 O O . SER A 1 126 ? 70.585 -16.290 14.757 1.00 58.22 126 SER A O 1
ATOM 944 N N . SER A 1 127 ? 71.813 -18.011 14.127 1.00 58.39 127 SER A N 1
ATOM 945 C CA . SER A 1 127 ? 70.697 -18.971 14.235 1.00 58.90 127 SER A CA 1
ATOM 946 C C . SER A 1 127 ? 71.071 -20.126 15.159 1.00 59.98 127 SER A C 1
ATOM 947 O O . SER A 1 127 ? 71.559 -21.152 14.706 1.00 60.44 127 SER A O 1
ATOM 950 N N . ALA A 1 128 ? 70.845 -19.953 16.456 1.00 61.56 128 ALA A N 1
ATOM 951 C CA . ALA A 1 128 ? 71.403 -20.853 17.471 1.00 63.01 128 ALA A CA 1
ATOM 952 C C . ALA A 1 128 ? 70.584 -22.131 17.664 1.00 64.42 128 ALA A C 1
ATOM 953 O O . ALA A 1 128 ? 69.363 -22.135 17.471 1.00 64.51 128 ALA A O 1
ATOM 955 N N . THR A 1 129 ? 71.259 -23.219 18.062 1.00 66.42 129 THR A N 1
ATOM 956 C CA . THR A 1 129 ? 70.609 -24.554 18.151 1.00 67.20 129 THR A CA 1
ATOM 957 C C . THR A 1 129 ? 69.696 -24.734 19.405 1.00 68.30 129 THR A C 1
ATOM 958 O O . THR A 1 129 ? 69.565 -25.841 19.948 1.00 68.61 129 THR A O 1
ATOM 962 N N . ALA A 1 130 ? 69.019 -23.656 19.803 1.00 68.72 130 ALA A N 1
ATOM 963 C CA . ALA A 1 130 ? 68.493 -23.522 21.154 1.00 68.72 130 ALA A CA 1
ATOM 964 C C . ALA A 1 130 ? 66.979 -23.715 21.203 1.00 68.99 130 ALA A C 1
ATOM 965 O O . ALA A 1 130 ? 66.315 -23.211 22.113 1.00 68.92 130 ALA A O 1
ATOM 967 N N . PHE A 1 138 ? 65.663 -16.230 21.152 1.00 100.44 138 PHE A N 1
ATOM 968 C CA . PHE A 1 138 ? 65.320 -15.502 22.367 1.00 100.34 138 PHE A CA 1
ATOM 969 C C . PHE A 1 138 ? 64.492 -14.247 21.987 1.00 100.17 138 PHE A C 1
ATOM 970 O O . PHE A 1 138 ? 63.255 -14.250 22.091 1.00 100.03 138 PHE A O 1
ATOM 978 N N . ALA A 1 139 ? 65.185 -13.217 21.482 1.00 99.63 139 ALA A N 1
ATOM 979 C CA . ALA A 1 139 ? 64.679 -11.814 21.457 1.00 99.29 139 ALA A CA 1
ATOM 980 C C . ALA A 1 139 ? 64.846 -11.055 20.108 1.00 98.31 139 ALA A C 1
ATOM 981 O O . ALA A 1 139 ? 63.844 -10.736 19.446 1.00 98.62 139 ALA A O 1
ATOM 983 N N . GLY A 1 140 ? 66.086 -10.778 19.690 1.00 96.86 140 GLY A N 1
ATOM 984 C CA . GLY A 1 140 ? 67.301 -11.338 20.308 1.00 95.41 140 GLY A CA 1
ATOM 985 C C . GLY A 1 140 ? 68.306 -10.329 20.819 1.00 93.94 140 GLY A C 1
ATOM 986 O O . GLY A 1 140 ? 68.264 -9.148 20.462 1.00 94.05 140 GLY A O 1
ATOM 987 N N . GLN A 1 141 ? 69.197 -10.789 21.699 1.00 91.88 141 GLN A N 1
ATOM 988 C CA . GLN A 1 141 ? 70.533 -10.191 21.758 1.00 89.89 141 GLN A CA 1
ATOM 989 C C . GLN A 1 141 ? 71.287 -10.821 20.581 1.00 88.90 141 GLN A C 1
ATOM 990 O O . GLN A 1 141 ? 72.060 -10.114 19.897 1.00 89.14 141 GLN A O 1
ATOM 996 N N . GLN A 1 142 ? 71.060 -12.136 20.366 1.00 86.58 142 GLN A N 1
ATOM 997 C CA . GLN A 1 142 ? 71.337 -12.792 19.082 1.00 84.68 142 GLN A CA 1
ATOM 998 C C . GLN A 1 142 ? 72.702 -12.251 18.608 1.00 82.87 142 GLN A C 1
ATOM 999 O O . GLN A 1 142 ? 73.648 -12.166 19.412 1.00 83.35 142 GLN A O 1
ATOM 1005 N N . GLU A 1 143 ? 72.807 -11.938 17.311 1.00 79.71 143 GLU A N 1
ATOM 1006 C CA . GLU A 1 143 ? 73.688 -10.893 16.788 1.00 76.83 143 GLU A CA 1
ATOM 1007 C C . GLU A 1 143 ? 73.570 -10.914 15.280 1.00 73.86 143 GLU A C 1
ATOM 1008 O O . GLU A 1 143 ? 73.638 -11.973 14.661 1.00 72.84 143 GLU A O 1
ATOM 1014 N N . THR A 1 144 ? 73.383 -9.732 14.700 1.00 70.95 144 THR A N 1
ATOM 1015 C CA . THR A 1 144 ? 73.059 -9.616 13.281 1.00 68.43 144 THR A CA 1
ATOM 1016 C C . THR A 1 144 ? 73.789 -8.432 12.622 1.00 65.96 144 THR A C 1
ATOM 1017 O O . THR A 1 144 ? 74.144 -7.455 13.290 1.00 65.40 144 THR A O 1
ATOM 1021 N N . PHE A 1 145 ? 74.035 -8.573 11.319 1.00 62.91 145 PHE A N 1
ATOM 1022 C CA . PHE A 1 145 ? 74.770 -7.608 10.528 1.00 61.23 145 PHE A CA 1
ATOM 1023 C C . PHE A 1 145 ? 74.039 -7.393 9.228 1.00 59.03 145 PHE A C 1
ATOM 1024 O O . PHE A 1 145 ? 73.566 -8.322 8.632 1.00 57.90 145 PHE A O 1
ATOM 1032 N N . LEU A 1 146 ? 73.948 -6.144 8.797 1.00 57.80 146 LEU A N 1
ATOM 1033 C CA . LEU A 1 146 ? 73.096 -5.781 7.674 1.00 56.83 146 LEU A CA 1
ATOM 1034 C C . LEU A 1 146 ? 73.879 -5.016 6.622 1.00 55.48 146 LEU A C 1
ATOM 1035 O O . LEU A 1 146 ? 74.811 -4.293 6.945 1.00 54.38 146 LEU A O 1
ATOM 1040 N N . ASN A 1 147 ? 73.472 -5.172 5.368 1.00 54.79 147 ASN A N 1
ATOM 1041 C CA . ASN A 1 147 ? 74.094 -4.482 4.250 1.00 55.07 147 ASN A CA 1
ATOM 1042 C C . ASN A 1 147 ? 75.610 -4.760 4.219 1.00 55.11 147 ASN A C 1
ATOM 1043 O O . ASN A 1 147 ? 76.420 -3.844 4.302 1.00 54.89 147 ASN A O 1
ATOM 1048 N N . ILE A 1 148 ? 75.963 -6.043 4.126 1.00 55.06 148 ILE A N 1
ATOM 1049 C CA . ILE A 1 148 ? 77.338 -6.497 4.050 1.00 55.29 148 ILE A CA 1
ATOM 1050 C C . ILE A 1 148 ? 77.601 -6.874 2.592 1.00 55.73 148 ILE A C 1
ATOM 1051 O O . ILE A 1 148 ? 76.994 -7.797 2.074 1.00 55.40 148 ILE A O 1
ATOM 1056 N N . ASN A 1 149 ? 78.515 -6.149 1.943 1.00 57.07 149 ASN A N 1
ATOM 1057 C CA . ASN A 1 149 ? 78.514 -6.042 0.478 1.00 57.47 149 ASN A CA 1
ATOM 1058 C C . ASN A 1 149 ? 79.454 -6.951 -0.270 1.00 58.05 149 ASN A C 1
ATOM 1059 O O . ASN A 1 149 ? 79.110 -7.292 -1.422 1.00 59.07 149 ASN A O 1
ATOM 1064 N N . GLY A 1 150 ? 80.600 -7.335 0.332 1.00 56.87 150 GLY A N 1
ATOM 1065 C CA . GLY A 1 150 ? 81.472 -8.387 -0.273 1.00 55.80 150 GLY A CA 1
ATOM 1066 C C . GLY A 1 150 ? 82.019 -9.557 0.574 1.00 55.20 150 GLY A C 1
ATOM 1067 O O . GLY A 1 150 ? 81.918 -9.566 1.802 1.00 54.62 150 GLY A O 1
ATOM 1068 N N . LEU A 1 151 ? 82.646 -10.526 -0.105 1.00 54.19 151 LEU A N 1
ATOM 1069 C CA . LEU A 1 151 ? 83.078 -11.812 0.486 1.00 54.09 151 LEU A CA 1
ATOM 1070 C C . LEU A 1 151 ? 83.839 -11.745 1.810 1.00 53.63 151 LEU A C 1
ATOM 1071 O O . LEU A 1 151 ? 83.567 -12.497 2.726 1.00 53.92 151 LEU A O 1
ATOM 1076 N N . ASP A 1 152 ? 84.829 -10.872 1.883 1.00 53.64 152 ASP A N 1
ATOM 1077 C CA . ASP A 1 152 ? 85.660 -10.740 3.074 1.00 53.15 152 ASP A CA 1
ATOM 1078 C C . ASP A 1 152 ? 84.915 -10.044 4.204 1.00 52.12 152 ASP A C 1
ATOM 1079 O O . ASP A 1 152 ? 85.090 -10.365 5.377 1.00 51.40 152 ASP A O 1
ATOM 1084 N N . ASN A 1 153 ? 84.071 -9.087 3.850 1.00 51.62 153 ASN A N 1
ATOM 1085 C CA . ASN A 1 153 ? 83.164 -8.494 4.835 1.00 51.01 153 ASN A CA 1
ATOM 1086 C C . ASN A 1 153 ? 82.235 -9.530 5.428 1.00 50.60 153 ASN A C 1
ATOM 1087 O O . ASN A 1 153 ? 82.089 -9.619 6.651 1.00 50.29 153 ASN A O 1
ATOM 1092 N N . VAL A 1 154 ? 81.661 -10.357 4.553 1.00 50.26 154 VAL A N 1
ATOM 1093 C CA . VAL A 1 154 ? 80.747 -11.397 4.968 1.00 49.76 154 VAL A CA 1
ATOM 1094 C C . VAL A 1 154 ? 81.441 -12.346 5.933 1.00 49.87 154 VAL A C 1
ATOM 1095 O O . VAL A 1 154 ? 80.888 -12.662 6.987 1.00 49.61 154 VAL A O 1
ATOM 1099 N N . LYS A 1 155 ? 82.649 -12.792 5.578 1.00 50.26 155 LYS A N 1
ATOM 1100 C CA . LYS A 1 155 ? 83.424 -13.711 6.422 1.00 50.64 155 LYS A CA 1
ATOM 1101 C C . LYS A 1 155 ? 83.786 -13.131 7.795 1.00 50.65 155 LYS A C 1
ATOM 1102 O O . LYS A 1 155 ? 83.823 -13.836 8.801 1.00 50.54 155 LYS A O 1
ATOM 1108 N N . GLU A 1 156 ? 84.047 -11.834 7.837 1.00 51.24 156 GLU A N 1
ATOM 1109 C CA . GLU A 1 156 ? 84.418 -11.188 9.088 1.00 51.66 156 GLU A CA 1
ATOM 1110 C C . GLU A 1 156 ? 83.183 -10.937 9.944 1.00 51.01 156 GLU A C 1
ATOM 1111 O O . GLU A 1 156 ? 83.246 -11.114 11.156 1.00 51.22 156 GLU A O 1
ATOM 1117 N N . ALA A 1 157 ? 82.068 -10.564 9.308 1.00 50.29 157 ALA A N 1
ATOM 1118 C CA . ALA A 1 157 ? 80.759 -10.537 9.974 1.00 50.34 157 ALA A CA 1
ATOM 1119 C C . ALA A 1 157 ? 80.354 -11.925 10.487 1.00 49.99 157 ALA A C 1
ATOM 1120 O O . ALA A 1 157 ? 79.731 -12.038 11.524 1.00 49.99 157 ALA A O 1
ATOM 1122 N N . MET A 1 158 ? 80.716 -12.989 9.785 1.00 50.48 158 MET A N 1
ATOM 1123 C CA . MET A 1 158 ? 80.468 -14.336 10.315 1.00 51.02 158 MET A CA 1
ATOM 1124 C C . MET A 1 158 ? 81.308 -14.631 11.546 1.00 51.40 158 MET A C 1
ATOM 1125 O O . MET A 1 158 ? 80.842 -15.321 12.444 1.00 51.38 158 MET A O 1
ATOM 1130 N N . HIS A 1 159 ? 82.544 -14.138 11.576 1.00 51.80 159 HIS A N 1
ATOM 1131 C CA . HIS A 1 159 ? 83.418 -14.354 12.724 1.00 52.54 159 HIS A CA 1
ATOM 1132 C C . HIS A 1 159 ? 82.813 -13.793 13.971 1.00 53.19 159 HIS A C 1
ATOM 1133 O O . HIS A 1 159 ? 82.955 -14.365 15.047 1.00 53.50 159 HIS A O 1
ATOM 1140 N N . HIS A 1 160 ? 82.167 -12.646 13.812 1.00 54.32 160 HIS A N 1
ATOM 1141 C CA . HIS A 1 160 ? 81.562 -11.927 14.917 1.00 54.61 160 HIS A CA 1
ATOM 1142 C C . HIS A 1 160 ? 80.335 -12.670 15.392 1.00 54.70 160 HIS A C 1
ATOM 1143 O O . HIS A 1 160 ? 80.150 -12.845 16.588 1.00 55.39 160 HIS A O 1
ATOM 1150 N N . VAL A 1 161 ? 79.498 -13.105 14.455 1.00 54.49 161 VAL A N 1
ATOM 1151 C CA . VAL A 1 161 ? 78.341 -13.930 14.780 1.00 54.69 161 VAL A CA 1
ATOM 1152 C C . VAL A 1 161 ? 78.759 -15.187 15.584 1.00 55.30 161 VAL A C 1
ATOM 1153 O O . VAL A 1 161 ? 78.148 -15.497 16.615 1.00 56.07 161 VAL A O 1
ATOM 1157 N N . PHE A 1 162 ? 79.789 -15.893 15.112 1.00 55.28 162 PHE A N 1
ATOM 1158 C CA . PHE A 1 162 ? 80.342 -17.054 15.805 1.00 55.93 162 PHE A CA 1
ATOM 1159 C C . PHE A 1 162 ? 80.774 -16.734 17.227 1.00 56.19 162 PHE A C 1
ATOM 1160 O O . PHE A 1 162 ? 80.533 -17.506 18.141 1.00 56.08 162 PHE A O 1
ATOM 1168 N N . ALA A 1 163 ? 81.438 -15.598 17.398 1.00 57.25 163 ALA A N 1
ATOM 1169 C CA . ALA A 1 163 ? 81.926 -15.155 18.707 1.00 57.80 163 ALA A CA 1
ATOM 1170 C C . ALA A 1 163 ? 80.770 -14.795 19.657 1.00 58.45 163 ALA A C 1
ATOM 1171 O O . ALA A 1 163 ? 80.897 -14.930 20.884 1.00 58.33 163 ALA A O 1
ATOM 1173 N N . SER A 1 164 ? 79.641 -14.375 19.075 1.00 59.08 164 SER A N 1
ATOM 1174 C CA . SER A 1 164 ? 78.460 -13.965 19.834 1.00 59.73 164 SER A CA 1
ATOM 1175 C C . SER A 1 164 ? 77.852 -15.090 20.674 1.00 60.26 164 SER A C 1
ATOM 1176 O O . SER A 1 164 ? 77.144 -14.814 21.639 1.00 60.50 164 SER A O 1
ATOM 1179 N N . LEU A 1 165 ? 78.109 -16.345 20.308 1.00 60.71 165 LEU A N 1
ATOM 1180 C CA . LEU A 1 165 ? 77.670 -17.501 21.120 1.00 61.11 165 LEU A CA 1
ATOM 1181 C C . LEU A 1 165 ? 78.187 -17.383 22.553 1.00 61.48 165 LEU A C 1
ATOM 1182 O O . LEU A 1 165 ? 77.598 -17.918 23.478 1.00 61.03 165 LEU A O 1
ATOM 1187 N N . TYR A 1 166 ? 79.310 -16.692 22.721 1.00 62.42 166 TYR A N 1
ATOM 1188 C CA . TYR A 1 166 ? 79.955 -16.579 24.022 1.00 63.02 166 TYR A CA 1
ATOM 1189 C C . TYR A 1 166 ? 79.915 -15.137 24.537 1.00 63.56 166 TYR A C 1
ATOM 1190 O O . TYR A 1 166 ? 80.724 -14.749 25.380 1.00 63.56 166 TYR A O 1
ATOM 1199 N N . ASN A 1 167 ? 78.943 -14.363 24.040 1.00 64.34 167 ASN A N 1
ATOM 1200 C CA . ASN A 1 167 ? 78.491 -13.141 24.715 1.00 65.35 167 ASN A CA 1
ATOM 1201 C C . ASN A 1 167 ? 78.211 -13.498 26.160 1.00 66.36 167 ASN A C 1
ATOM 1202 O O . ASN A 1 167 ? 77.778 -14.607 26.456 1.00 66.29 167 ASN A O 1
ATOM 1207 N N . ASP A 1 168 ? 78.458 -12.557 27.060 1.00 67.87 168 ASP A N 1
ATOM 1208 C CA . ASP A 1 168 ? 78.469 -12.853 28.490 1.00 69.06 168 ASP A CA 1
ATOM 1209 C C . ASP A 1 168 ? 77.136 -13.354 28.985 1.00 69.92 168 ASP A C 1
ATOM 1210 O O . ASP A 1 168 ? 77.084 -14.311 29.755 1.00 69.94 168 ASP A O 1
ATOM 1215 N N . ARG A 1 169 ? 76.067 -12.697 28.541 1.00 71.19 169 ARG A N 1
ATOM 1216 C CA . ARG A 1 169 ? 74.719 -13.052 28.957 1.00 72.33 169 ARG A CA 1
ATOM 1217 C C . ARG A 1 169 ? 74.345 -14.438 28.437 1.00 72.18 169 ARG A C 1
ATOM 1218 O O . ARG A 1 169 ? 73.583 -15.148 29.081 1.00 72.55 169 ARG A O 1
ATOM 1226 N N . ALA A 1 170 ? 74.847 -14.789 27.257 1.00 72.23 170 ALA A N 1
ATOM 1227 C CA . ALA A 1 170 ? 74.636 -16.110 26.683 1.00 72.43 170 ALA A CA 1
ATOM 1228 C C . ALA A 1 170 ? 75.323 -17.191 27.522 1.00 72.51 170 ALA A C 1
ATOM 1229 O O . ALA A 1 170 ? 74.759 -18.265 27.716 1.00 72.34 170 ALA A O 1
ATOM 1231 N N . ILE A 1 171 ? 76.526 -16.903 28.021 1.00 72.93 171 ILE A N 1
ATOM 1232 C CA . ILE A 1 171 ? 77.241 -17.825 28.910 1.00 73.56 171 ILE A CA 1
ATOM 1233 C C . ILE A 1 171 ? 76.447 -18.028 30.195 1.00 74.28 171 ILE A C 1
ATOM 1234 O O . ILE A 1 171 ? 76.282 -19.163 30.649 1.00 74.27 171 ILE A O 1
ATOM 1239 N N . SER A 1 172 ? 75.957 -16.934 30.774 1.00 75.14 172 SER A N 1
ATOM 1240 C CA . SER A 1 172 ? 75.019 -17.017 31.892 1.00 75.94 172 SER A CA 1
ATOM 1241 C C . SER A 1 172 ? 73.763 -17.786 31.501 1.00 76.64 172 SER A C 1
ATOM 1242 O O . SER A 1 172 ? 73.489 -18.836 32.071 1.00 76.98 172 SER A O 1
ATOM 1245 N N . TYR A 1 173 ? 73.018 -17.277 30.521 1.00 77.82 173 TYR A N 1
ATOM 1246 C CA . TYR A 1 173 ? 71.738 -17.876 30.110 1.00 78.52 173 TYR A CA 1
ATOM 1247 C C . TYR A 1 173 ? 71.788 -19.385 30.028 1.00 79.27 173 TYR A C 1
ATOM 1248 O O . TYR A 1 173 ? 70.802 -20.055 30.339 1.00 79.20 173 TYR A O 1
ATOM 1257 N N . ARG A 1 174 ? 72.924 -19.905 29.566 1.00 80.04 174 ARG A N 1
ATOM 1258 C CA . ARG A 1 174 ? 73.122 -21.338 29.437 1.00 80.54 174 ARG A CA 1
ATOM 1259 C C . ARG A 1 174 ? 73.469 -21.979 30.782 1.00 81.48 174 ARG A C 1
ATOM 1260 O O . ARG A 1 174 ? 72.928 -23.028 31.116 1.00 81.92 174 ARG A O 1
ATOM 1268 N N . VAL A 1 175 ? 74.361 -21.362 31.553 1.00 82.49 175 VAL A N 1
ATOM 1269 C CA . VAL A 1 175 ? 74.666 -21.853 32.904 1.00 83.16 175 VAL A CA 1
ATOM 1270 C C . VAL A 1 175 ? 73.405 -21.855 33.764 1.00 83.97 175 VAL A C 1
ATOM 1271 O O . VAL A 1 175 ? 73.202 -22.761 34.571 1.00 83.84 175 VAL A O 1
ATOM 1275 N N . HIS A 1 176 ? 72.551 -20.850 33.566 1.00 85.00 176 HIS A N 1
ATOM 1276 C CA . HIS A 1 176 ? 71.278 -20.764 34.286 1.00 85.66 176 HIS A CA 1
ATOM 1277 C C . HIS A 1 176 ? 70.296 -21.864 33.858 1.00 86.53 176 HIS A C 1
ATOM 1278 O O . HIS A 1 176 ? 69.898 -22.670 34.703 1.00 86.85 176 HIS A O 1
ATOM 1285 N N . LYS A 1 177 ? 69.929 -21.935 32.571 1.00 87.11 177 LYS A N 1
ATOM 1286 C CA . LYS A 1 177 ? 69.167 -23.095 32.058 1.00 87.27 177 LYS A CA 1
ATOM 1287 C C . LYS A 1 177 ? 69.836 -24.449 32.432 1.00 87.77 177 LYS A C 1
ATOM 1288 O O . LYS A 1 177 ? 69.242 -25.516 32.245 1.00 88.30 177 LYS A O 1
ATOM 1294 N N . GLY A 1 178 ? 71.063 -24.402 32.953 1.00 87.83 178 GLY A N 1
ATOM 1295 C CA . GLY A 1 178 ? 71.682 -25.556 33.592 1.00 87.94 178 GLY A CA 1
ATOM 1296 C C . GLY A 1 178 ? 72.193 -26.541 32.567 1.00 88.22 178 GLY A C 1
ATOM 1297 O O . GLY A 1 178 ? 71.486 -27.491 32.225 1.00 88.43 178 GLY A O 1
ATOM 1298 N N . PHE A 1 179 ? 73.415 -26.303 32.080 1.00 88.17 179 PHE A N 1
ATOM 1299 C CA . PHE A 1 179 ? 74.017 -27.092 30.999 1.00 88.08 179 PHE A CA 1
ATOM 1300 C C . PHE A 1 179 ? 75.481 -27.409 31.309 1.00 88.25 179 PHE A C 1
ATOM 1301 O O . PHE A 1 179 ? 75.866 -28.579 31.415 1.00 88.21 179 PHE A O 1
ATOM 1309 N N . ASP A 1 182 ? 77.281 -26.505 27.643 1.00 74.25 182 ASP A N 1
ATOM 1310 C CA . ASP A 1 182 ? 78.712 -26.752 27.768 1.00 74.10 182 ASP A CA 1
ATOM 1311 C C . ASP A 1 182 ? 79.524 -25.595 27.196 1.00 73.41 182 ASP A C 1
ATOM 1312 O O . ASP A 1 182 ? 80.112 -24.809 27.940 1.00 73.55 182 ASP A O 1
ATOM 1317 N N . ILE A 1 183 ? 79.552 -25.496 25.871 1.00 72.32 183 ILE A N 1
ATOM 1318 C CA . ILE A 1 183 ? 79.773 -26.660 25.021 1.00 70.99 183 ILE A CA 1
ATOM 1319 C C . ILE A 1 183 ? 78.745 -26.725 23.897 1.00 70.54 183 ILE A C 1
ATOM 1320 O O . ILE A 1 183 ? 77.968 -27.676 23.807 1.00 70.28 183 ILE A O 1
ATOM 1325 N N . VAL A 1 184 ? 78.745 -25.708 23.041 1.00 20.00 184 VAL A N 1
ATOM 1326 C CA . VAL A 1 184 ? 77.610 -25.444 22.165 1.00 20.00 184 VAL A CA 1
ATOM 1327 C C . VAL A 1 184 ? 78.072 -24.940 20.801 1.00 20.00 184 VAL A C 1
ATOM 1328 O O . VAL A 1 184 ? 79.256 -24.673 20.596 1.00 66.48 184 VAL A O 1
ATOM 1332 N N . ALA A 1 185 ? 77.130 -24.811 19.873 1.00 63.81 185 ALA A N 1
ATOM 1333 C CA . ALA A 1 185 ? 77.425 -24.285 18.555 1.00 62.27 185 ALA A CA 1
ATOM 1334 C C . ALA A 1 185 ? 76.398 -23.302 18.059 1.00 60.75 185 ALA A C 1
ATOM 1335 O O . ALA A 1 185 ? 75.393 -23.116 18.678 1.00 60.91 185 ALA A O 1
ATOM 1337 N N . LEU A 1 186 ? 76.659 -22.677 16.927 1.00 58.98 186 LEU A N 1
ATOM 1338 C CA . LEU A 1 186 ? 75.631 -21.950 16.219 1.00 57.85 186 LEU A CA 1
ATOM 1339 C C . LEU A 1 186 ? 75.846 -21.944 14.703 1.00 56.44 186 LEU A C 1
ATOM 1340 O O . LEU A 1 186 ? 76.899 -22.345 14.217 1.00 55.94 186 LEU A O 1
ATOM 1345 N N . SER A 1 187 ? 74.812 -21.484 13.985 1.00 55.01 187 SER A N 1
ATOM 1346 C CA . SER A 1 187 ? 74.798 -21.362 12.529 1.00 54.02 187 SER A CA 1
ATOM 1347 C C . SER A 1 187 ? 74.682 -19.891 12.109 1.00 53.03 187 SER A C 1
ATOM 1348 O O . SER A 1 187 ? 73.970 -19.128 12.736 1.00 53.37 187 SER A O 1
ATOM 1351 N N . ALA A 1 188 ? 75.414 -19.496 11.069 1.00 52.11 188 ALA A N 1
ATOM 1352 C CA . ALA A 1 188 ? 75.299 -18.167 10.484 1.00 51.54 188 ALA A CA 1
ATOM 1353 C C . ALA A 1 188 ? 74.423 -18.265 9.244 1.00 50.83 188 ALA A C 1
ATOM 1354 O O . ALA A 1 188 ? 74.666 -19.076 8.368 1.00 49.54 188 ALA A O 1
ATOM 1356 N N . GLY A 1 189 ? 73.379 -17.443 9.197 1.00 50.68 189 GLY A N 1
ATOM 1357 C CA . GLY A 1 189 ? 72.489 -17.396 8.048 1.00 50.54 189 GLY A CA 1
ATOM 1358 C C . GLY A 1 189 ? 72.885 -16.189 7.253 1.00 50.12 189 GLY A C 1
ATOM 1359 O O . GLY A 1 189 ? 72.987 -15.118 7.815 1.00 50.72 189 GLY A O 1
ATOM 1360 N N . VAL A 1 190 ? 73.139 -16.358 5.962 1.00 50.01 190 VAL A N 1
ATOM 1361 C CA . VAL A 1 190 ? 73.568 -15.253 5.113 1.00 49.99 190 VAL A CA 1
ATOM 1362 C C . VAL A 1 190 ? 72.476 -15.056 4.079 1.00 50.38 190 VAL A C 1
ATOM 1363 O O . VAL A 1 190 ? 72.342 -15.830 3.142 1.00 49.99 190 VAL A O 1
ATOM 1367 N N . GLN A 1 191 ? 71.700 -13.995 4.268 1.00 51.10 191 GLN A N 1
ATOM 1368 C CA . GLN A 1 191 ? 70.495 -13.755 3.491 1.00 51.65 191 GLN A CA 1
ATOM 1369 C C . GLN A 1 191 ? 70.559 -12.460 2.706 1.00 51.65 191 GLN A C 1
ATOM 1370 O O . GLN A 1 191 ? 71.044 -11.448 3.193 1.00 51.78 191 GLN A O 1
ATOM 1376 N N . ARG A 1 192 ? 70.025 -12.490 1.501 1.00 52.22 192 ARG A N 1
ATOM 1377 C CA . ARG A 1 192 ? 69.944 -11.298 0.699 1.00 53.64 192 ARG A CA 1
ATOM 1378 C C . ARG A 1 192 ? 69.095 -10.188 1.378 1.00 53.14 192 ARG A C 1
ATOM 1379 O O . ARG A 1 192 ? 68.074 -10.465 2.013 1.00 53.11 192 ARG A O 1
ATOM 1387 N N . MET A 1 193 ? 69.578 -8.971 1.223 1.00 53.20 193 MET A N 1
ATOM 1388 C CA . MET A 1 193 ? 68.938 -7.793 1.722 1.00 53.45 193 MET A CA 1
ATOM 1389 C C . MET A 1 193 ? 67.825 -7.337 0.840 1.00 54.29 193 MET A C 1
ATOM 1390 O O . MET A 1 193 ? 67.942 -7.297 -0.351 1.00 55.37 193 MET A O 1
ATOM 1395 N N . VAL A 1 194 ? 66.727 -7.020 1.493 1.00 55.98 194 VAL A N 1
ATOM 1396 C CA . VAL A 1 194 ? 65.596 -6.334 0.933 1.00 57.14 194 VAL A CA 1
ATOM 1397 C C . VAL A 1 194 ? 65.790 -4.857 1.162 1.00 57.90 194 VAL A C 1
ATOM 1398 O O . VAL A 1 194 ? 66.305 -4.464 2.175 1.00 58.44 194 VAL A O 1
ATOM 1402 N N . ARG A 1 195 ? 65.384 -4.053 0.198 1.00 58.58 195 ARG A N 1
ATOM 1403 C CA . ARG A 1 195 ? 65.609 -2.625 0.222 1.00 58.74 195 ARG A CA 1
ATOM 1404 C C . ARG A 1 195 ? 64.552 -1.832 0.983 1.00 58.69 195 ARG A C 1
ATOM 1405 O O . ARG A 1 195 ? 64.004 -0.901 0.454 1.00 58.31 195 ARG A O 1
ATOM 1413 N N . SER A 1 196 ? 64.274 -2.207 2.220 1.00 58.64 196 SER A N 1
ATOM 1414 C CA . SER A 1 196 ? 63.339 -1.466 3.072 1.00 58.15 196 SER A CA 1
ATOM 1415 C C . SER A 1 196 ? 64.010 -0.229 3.688 1.00 57.95 196 SER A C 1
ATOM 1416 O O . SER A 1 196 ? 63.361 0.574 4.370 1.00 58.26 196 SER A O 1
ATOM 1419 N N . ASP A 1 197 ? 65.303 -0.053 3.423 1.00 57.41 197 ASP A N 1
ATOM 1420 C CA . ASP A 1 197 ? 65.974 1.188 3.760 1.00 56.54 197 ASP A CA 1
ATOM 1421 C C . ASP A 1 197 ? 65.265 2.380 3.114 1.00 56.08 197 ASP A C 1
ATOM 1422 O O . ASP A 1 197 ? 65.117 3.414 3.758 1.00 56.58 197 ASP A O 1
ATOM 1427 N N . SER A 1 198 ? 64.787 2.226 1.877 1.00 54.81 198 SER A N 1
ATOM 1428 C CA . SER A 1 198 ? 63.961 3.252 1.237 1.00 53.98 198 SER A CA 1
ATOM 1429 C C . SER A 1 198 ? 62.473 2.916 1.238 1.00 53.15 198 SER A C 1
ATOM 1430 O O . SER A 1 198 ? 61.678 3.624 0.617 1.00 53.46 198 SER A O 1
ATOM 1433 N N . GLY A 1 199 ? 62.099 1.833 1.919 1.00 51.72 199 GLY A N 1
ATOM 1434 C CA . GLY A 1 199 ? 60.710 1.442 2.099 1.00 50.29 199 GLY A CA 1
ATOM 1435 C C . GLY A 1 199 ? 60.316 1.429 3.565 1.00 48.97 199 GLY A C 1
ATOM 1436 O O . GLY A 1 199 ? 60.606 2.369 4.300 1.00 48.09 199 GLY A O 1
ATOM 1437 N N . ALA A 1 200 ? 59.648 0.357 3.982 1.00 47.88 200 ALA A N 1
ATOM 1438 C CA . ALA A 1 200 ? 59.142 0.219 5.355 1.00 47.33 200 ALA A CA 1
ATOM 1439 C C . ALA A 1 200 ? 59.334 -1.210 5.814 1.00 46.24 200 ALA A C 1
ATOM 1440 O O . ALA A 1 200 ? 59.576 -2.072 5.016 1.00 45.95 200 ALA A O 1
ATOM 1442 N N . SER A 1 201 ? 59.257 -1.457 7.107 1.00 45.91 201 SER A N 1
ATOM 1443 C CA . SER A 1 201 ? 59.370 -2.821 7.610 1.00 45.92 201 SER A CA 1
ATOM 1444 C C . SER A 1 201 ? 58.847 -2.960 9.043 1.00 45.22 201 SER A C 1
ATOM 1445 O O . SER A 1 201 ? 58.450 -1.998 9.647 1.00 45.91 201 SER A O 1
ATOM 1448 N N . GLY A 1 202 ? 58.808 -4.165 9.576 1.00 45.05 202 GLY A N 1
ATOM 1449 C CA . GLY A 1 202 ? 58.313 -4.349 10.923 1.00 45.19 202 GLY A CA 1
ATOM 1450 C C . GLY A 1 202 ? 58.157 -5.796 11.310 1.00 45.20 202 GLY A C 1
ATOM 1451 O O . GLY A 1 202 ? 58.784 -6.675 10.732 1.00 44.94 202 GLY A O 1
ATOM 1452 N N . VAL A 1 203 ? 57.289 -6.035 12.290 1.00 46.03 203 VAL A N 1
ATOM 1453 C CA . VAL A 1 203 ? 57.059 -7.363 12.843 1.00 46.01 203 VAL A CA 1
ATOM 1454 C C . VAL A 1 203 ? 55.564 -7.590 12.988 1.00 46.16 203 VAL A C 1
ATOM 1455 O O . VAL A 1 203 ? 54.845 -6.696 13.380 1.00 47.04 203 VAL A O 1
ATOM 1459 N N . MET A 1 204 ? 55.117 -8.798 12.665 1.00 46.39 204 MET A N 1
ATOM 1460 C CA . MET A 1 204 ? 53.728 -9.236 12.773 1.00 46.01 204 MET A CA 1
ATOM 1461 C C . MET A 1 204 ? 53.618 -10.329 13.805 1.00 46.36 204 MET A C 1
ATOM 1462 O O . MET A 1 204 ? 54.508 -11.172 13.900 1.00 45.59 204 MET A O 1
ATOM 1467 N N . PHE A 1 205 ? 52.500 -10.366 14.523 1.00 46.95 205 PHE A N 1
ATOM 1468 C CA . PHE A 1 205 ? 52.183 -11.511 15.368 1.00 47.83 205 PHE A CA 1
ATOM 1469 C C . PHE A 1 205 ? 50.814 -12.042 15.027 1.00 48.64 205 PHE A C 1
ATOM 1470 O O . PHE A 1 205 ? 49.900 -11.264 14.778 1.00 49.42 205 PHE A O 1
ATOM 1478 N N . THR A 1 206 ? 50.648 -13.370 15.018 1.00 49.68 206 THR A N 1
ATOM 1479 C CA . THR A 1 206 ? 49.345 -13.953 14.703 1.00 49.77 206 THR A CA 1
ATOM 1480 C C . THR A 1 206 ? 48.463 -14.161 15.958 1.00 50.77 206 THR A C 1
ATOM 1481 O O . THR A 1 206 ? 47.522 -14.956 15.955 1.00 50.25 206 THR A O 1
ATOM 1485 N N . LEU A 1 207 ? 48.770 -13.422 17.018 1.00 51.91 207 LEU A N 1
ATOM 1486 C CA . LEU A 1 207 ? 47.850 -13.210 18.106 1.00 52.68 207 LEU A CA 1
ATOM 1487 C C . LEU A 1 207 ? 48.121 -11.840 18.637 1.00 54.52 207 LEU A C 1
ATOM 1488 O O . LEU A 1 207 ? 49.090 -11.213 18.245 1.00 54.82 207 LEU A O 1
ATOM 1493 N N . ASP A 1 208 ? 47.233 -11.374 19.507 1.00 56.90 208 ASP A N 1
ATOM 1494 C CA . ASP A 1 208 ? 47.488 -10.215 20.334 1.00 58.51 208 ASP A CA 1
ATOM 1495 C C . ASP A 1 208 ? 48.369 -10.653 21.496 1.00 59.14 208 ASP A C 1
ATOM 1496 O O . ASP A 1 208 ? 47.949 -11.380 22.395 1.00 58.54 208 ASP A O 1
ATOM 1501 N N . THR A 1 209 ? 49.603 -10.188 21.440 1.00 60.80 209 THR A N 1
ATOM 1502 C CA . THR A 1 209 ? 50.630 -10.441 22.452 1.00 61.88 209 THR A CA 1
ATOM 1503 C C . THR A 1 209 ? 50.194 -10.085 23.875 1.00 62.69 209 THR A C 1
ATOM 1504 O O . THR A 1 209 ? 50.312 -10.908 24.795 1.00 62.69 209 THR A O 1
ATOM 1508 N N . GLU A 1 210 ? 49.677 -8.858 24.018 1.00 63.59 210 GLU A N 1
ATOM 1509 C CA . GLU A 1 210 ? 49.145 -8.337 25.282 1.00 63.46 210 GLU A CA 1
ATOM 1510 C C . GLU A 1 210 ? 48.194 -9.346 25.921 1.00 63.06 210 GLU A C 1
ATOM 1511 O O . GLU A 1 210 ? 48.499 -9.917 26.966 1.00 63.80 210 GLU A O 1
ATOM 1517 N N . SER A 1 211 ? 47.061 -9.587 25.270 1.00 61.80 211 SER A N 1
ATOM 1518 C CA . SER A 1 211 ? 45.986 -10.374 25.864 1.00 60.44 211 SER A CA 1
ATOM 1519 C C . SER A 1 211 ? 46.142 -11.841 25.629 1.00 59.33 211 SER A C 1
ATOM 1520 O O . SER A 1 211 ? 45.707 -12.627 26.438 1.00 60.29 211 SER A O 1
ATOM 1523 N N . GLY A 1 212 ? 46.717 -12.222 24.496 1.00 57.89 212 GLY A N 1
ATOM 1524 C CA . GLY A 1 212 ? 46.738 -13.624 24.084 1.00 56.41 212 GLY A CA 1
ATOM 1525 C C . GLY A 1 212 ? 45.638 -13.998 23.111 1.00 55.15 212 GLY A C 1
ATOM 1526 O O . GLY A 1 212 ? 45.606 -15.120 22.616 1.00 55.35 212 GLY A O 1
ATOM 1527 N N . TYR A 1 213 ? 44.760 -13.046 22.813 1.00 53.21 213 TYR A N 1
ATOM 1528 C CA . TYR A 1 213 ? 43.655 -13.259 21.918 1.00 52.35 213 TYR A CA 1
ATOM 1529 C C . TYR A 1 213 ? 44.159 -13.632 20.528 1.00 51.30 213 TYR A C 1
ATOM 1530 O O . TYR A 1 213 ? 44.910 -12.884 19.914 1.00 50.33 213 TYR A O 1
ATOM 1539 N N . ASP A 1 214 ? 43.705 -14.782 20.028 1.00 50.68 214 ASP A N 1
ATOM 1540 C CA . ASP A 1 214 ? 44.271 -15.356 18.812 1.00 50.27 214 ASP A CA 1
ATOM 1541 C C . ASP A 1 214 ? 43.444 -15.155 17.542 1.00 49.00 214 ASP A C 1
ATOM 1542 O O . ASP A 1 214 ? 43.777 -15.703 16.505 1.00 48.01 214 ASP A O 1
ATOM 1547 N N . GLN A 1 215 ? 42.392 -14.355 17.617 1.00 48.31 215 GLN A N 1
ATOM 1548 C CA . GLN A 1 215 ? 41.525 -14.110 16.450 1.00 48.30 215 GLN A CA 1
ATOM 1549 C C . GLN A 1 215 ? 41.922 -12.856 15.673 1.00 47.26 215 GLN A C 1
ATOM 1550 O O . GLN A 1 215 ? 41.250 -12.415 14.739 1.00 45.69 215 GLN A O 1
ATOM 1556 N N . VAL A 1 216 ? 43.081 -12.332 16.031 1.00 47.22 216 VAL A N 1
ATOM 1557 C CA . VAL A 1 216 ? 43.562 -11.101 15.478 1.00 46.82 216 VAL A CA 1
ATOM 1558 C C . VAL A 1 216 ? 45.028 -11.242 15.055 1.00 46.70 216 VAL A C 1
ATOM 1559 O O . VAL A 1 216 ? 45.781 -12.001 15.653 1.00 46.51 216 VAL A O 1
ATOM 1563 N N . VAL A 1 217 ? 45.409 -10.550 13.977 1.00 46.89 217 VAL A N 1
ATOM 1564 C CA . VAL A 1 217 ? 46.826 -10.376 13.605 1.00 46.06 217 VAL A CA 1
ATOM 1565 C C . VAL A 1 217 ? 47.277 -8.957 13.972 1.00 45.95 217 VAL A C 1
ATOM 1566 O O . VAL A 1 217 ? 46.586 -7.981 13.667 1.00 45.71 217 VAL A O 1
ATOM 1570 N N . PHE A 1 218 ? 48.444 -8.862 14.614 1.00 45.66 218 PHE A N 1
ATOM 1571 C CA . PHE A 1 218 ? 49.060 -7.578 14.988 1.00 45.77 218 PHE A CA 1
ATOM 1572 C C . PHE A 1 218 ? 50.169 -7.186 14.001 1.00 45.40 218 PHE A C 1
ATOM 1573 O O . PHE A 1 218 ? 51.037 -7.995 13.709 1.00 44.33 218 PHE A O 1
ATOM 1581 N N . VAL A 1 219 ? 50.121 -5.975 13.448 1.00 45.43 219 VAL A N 1
ATOM 1582 C CA . VAL A 1 219 ? 51.170 -5.577 12.515 1.00 45.36 219 VAL A CA 1
ATOM 1583 C C . VAL A 1 219 ? 51.739 -4.247 12.893 1.00 45.11 219 VAL A C 1
ATOM 1584 O O . VAL A 1 219 ? 51.032 -3.291 13.064 1.00 45.63 219 VAL A O 1
ATOM 1588 N N . THR A 1 220 ? 53.045 -4.245 13.111 1.00 44.94 220 THR A N 1
ATOM 1589 C CA . THR A 1 220 ? 53.782 -3.045 13.476 1.00 44.73 220 THR A CA 1
ATOM 1590 C C . THR A 1 220 ? 54.694 -2.704 12.287 1.00 44.42 220 THR A C 1
ATOM 1591 O O . THR A 1 220 ? 55.139 -3.580 11.550 1.00 43.86 220 THR A O 1
ATOM 1595 N N . SER A 1 221 ? 54.873 -1.421 12.053 1.00 44.75 221 SER A N 1
ATOM 1596 C CA . SER A 1 221 ? 55.499 -0.945 10.829 1.00 45.72 221 SER A CA 1
ATOM 1597 C C . SER A 1 221 ? 56.184 0.412 11.037 1.00 45.58 221 SER A C 1
ATOM 1598 O O . SER A 1 221 ? 55.651 1.330 11.651 1.00 45.74 221 SER A O 1
ATOM 1601 N N . SER A 1 222 ? 57.366 0.543 10.491 1.00 45.60 222 SER A N 1
ATOM 1602 C CA . SER A 1 222 ? 57.959 1.858 10.393 1.00 45.82 222 SER A CA 1
ATOM 1603 C C . SER A 1 222 ? 58.814 1.877 9.144 1.00 45.60 222 SER A C 1
ATOM 1604 O O . SER A 1 222 ? 58.823 0.913 8.369 1.00 45.01 222 SER A O 1
ATOM 1607 N N . TYR A 1 223 ? 59.486 3.008 8.958 1.00 45.87 223 TYR A N 1
ATOM 1608 C CA . TYR A 1 223 ? 60.372 3.256 7.835 1.00 45.74 223 TYR A CA 1
ATOM 1609 C C . TYR A 1 223 ? 61.757 2.706 8.142 1.00 45.77 223 TYR A C 1
ATOM 1610 O O . TYR A 1 223 ? 62.201 2.728 9.284 1.00 45.56 223 TYR A O 1
ATOM 1619 N N . GLY A 1 224 ? 62.445 2.227 7.121 1.00 45.95 224 GLY A N 1
ATOM 1620 C CA . GLY A 1 224 ? 63.824 1.809 7.281 1.00 46.52 224 GLY A CA 1
ATOM 1621 C C . GLY A 1 224 ? 63.921 0.330 7.481 1.00 47.11 224 GLY A C 1
ATOM 1622 O O . GLY A 1 224 ? 62.941 -0.400 7.315 1.00 46.98 224 GLY A O 1
ATOM 1623 N N . LEU A 1 225 ? 65.111 -0.130 7.839 1.00 47.91 225 LEU A N 1
ATOM 1624 C CA . LEU A 1 225 ? 65.318 -1.557 8.082 1.00 48.21 225 LEU A CA 1
ATOM 1625 C C . LEU A 1 225 ? 64.623 -1.921 9.383 1.00 49.04 225 LEU A C 1
ATOM 1626 O O . LEU A 1 225 ? 64.546 -1.115 10.323 1.00 48.72 225 LEU A O 1
ATOM 1631 N N . GLY A 1 226 ? 64.090 -3.141 9.419 1.00 50.43 226 GLY A N 1
ATOM 1632 C CA . GLY A 1 226 ? 63.209 -3.566 10.506 1.00 51.15 226 GLY A CA 1
ATOM 1633 C C . GLY A 1 226 ? 63.924 -3.832 11.813 1.00 52.06 226 GLY A C 1
ATOM 1634 O O . GLY A 1 226 ? 63.278 -4.100 12.818 1.00 52.75 226 GLY A O 1
ATOM 1635 N N . GLU A 1 227 ? 65.248 -3.746 11.821 1.00 53.30 227 GLU A N 1
ATOM 1636 C CA . GLU A 1 227 ? 65.986 -4.032 13.040 1.00 53.35 227 GLU A CA 1
ATOM 1637 C C . GLU A 1 227 ? 65.534 -3.139 14.177 1.00 53.42 227 GLU A C 1
ATOM 1638 O O . GLU A 1 227 ? 65.432 -3.607 15.315 1.00 53.70 227 GLU A O 1
ATOM 1644 N N . ASN A 1 228 ? 65.201 -1.887 13.845 1.00 52.70 228 ASN A N 1
ATOM 1645 C CA . ASN A 1 228 ? 64.697 -0.924 14.809 1.00 52.37 228 ASN A CA 1
ATOM 1646 C C . ASN A 1 228 ? 63.357 -1.230 15.471 1.00 51.86 228 ASN A C 1
ATOM 1647 O O . ASN A 1 228 ? 63.195 -0.973 16.666 1.00 50.56 228 ASN A O 1
ATOM 1652 N N . VAL A 1 229 ? 62.388 -1.744 14.709 1.00 51.68 229 VAL A N 1
ATOM 1653 C CA . VAL A 1 229 ? 61.144 -2.137 15.340 1.00 51.75 229 VAL A CA 1
ATOM 1654 C C . VAL A 1 229 ? 61.358 -3.417 16.136 1.00 51.75 229 VAL A C 1
ATOM 1655 O O . VAL A 1 229 ? 60.856 -3.536 17.232 1.00 52.00 229 VAL A O 1
ATOM 1659 N N . VAL A 1 230 ? 62.163 -4.346 15.636 1.00 52.41 230 VAL A N 1
ATOM 1660 C CA . VAL A 1 230 ? 62.450 -5.583 16.379 1.00 52.30 230 VAL A CA 1
ATOM 1661 C C . VAL A 1 230 ? 63.072 -5.260 17.743 1.00 52.89 230 VAL A C 1
ATOM 1662 O O . VAL A 1 230 ? 62.711 -5.882 18.754 1.00 53.14 230 VAL A O 1
ATOM 1666 N N . GLN A 1 231 ? 63.976 -4.274 17.768 1.00 52.54 231 GLN A N 1
ATOM 1667 C CA . GLN A 1 231 ? 64.695 -3.912 18.980 1.00 52.06 231 GLN A CA 1
ATOM 1668 C C . GLN A 1 231 ? 64.006 -2.883 19.860 1.00 51.14 231 GLN A C 1
ATOM 1669 O O . GLN A 1 231 ? 64.491 -2.575 20.943 1.00 50.10 231 GLN A O 1
ATOM 1675 N N . GLY A 1 232 ? 62.875 -2.357 19.399 1.00 50.49 232 GLY A N 1
ATOM 1676 C CA . GLY A 1 232 ? 62.163 -1.282 20.097 1.00 49.77 232 GLY A CA 1
ATOM 1677 C C . GLY A 1 232 ? 62.853 0.076 20.121 1.00 49.18 232 GLY A C 1
ATOM 1678 O O . GLY A 1 232 ? 62.632 0.870 21.042 1.00 48.56 232 GLY A O 1
ATOM 1679 N N . ALA A 1 233 ? 63.696 0.340 19.118 1.00 48.65 233 ALA A N 1
ATOM 1680 C CA . ALA A 1 233 ? 64.455 1.584 19.026 1.00 47.95 233 ALA A CA 1
ATOM 1681 C C . ALA A 1 233 ? 63.584 2.709 18.446 1.00 47.69 233 ALA A C 1
ATOM 1682 O O . ALA A 1 233 ? 63.939 3.890 18.486 1.00 47.91 233 ALA A O 1
ATOM 1684 N N . VAL A 1 234 ? 62.440 2.315 17.894 1.00 47.20 234 VAL A N 1
ATOM 1685 C CA . VAL A 1 234 ? 61.460 3.207 17.310 1.00 46.60 234 VAL A CA 1
ATOM 1686 C C . VAL A 1 234 ? 60.051 2.838 17.862 1.00 46.40 234 VAL A C 1
ATOM 1687 O O . VAL A 1 234 ? 59.794 1.704 18.186 1.00 46.56 234 VAL A O 1
ATOM 1691 N N . ASN A 1 235 ? 59.178 3.824 18.009 1.00 46.91 235 ASN A N 1
ATOM 1692 C CA . ASN A 1 235 ? 57.751 3.606 18.223 1.00 46.52 235 ASN A CA 1
ATOM 1693 C C . ASN A 1 235 ? 57.034 3.535 16.859 1.00 45.70 235 ASN A C 1
ATOM 1694 O O . ASN A 1 235 ? 56.884 4.554 16.197 1.00 45.15 235 ASN A O 1
ATOM 1699 N N . PRO A 1 236 ? 56.601 2.329 16.442 1.00 45.16 236 PRO A N 1
ATOM 1700 C CA . PRO A 1 236 ? 56.058 2.111 15.107 1.00 45.69 236 PRO A CA 1
ATOM 1701 C C . PRO A 1 236 ? 54.533 2.339 14.986 1.00 46.02 236 PRO A C 1
ATOM 1702 O O . PRO A 1 236 ? 53.835 2.565 15.983 1.00 46.20 236 PRO A O 1
ATOM 1706 N N . ASP A 1 237 ? 54.045 2.291 13.750 1.00 45.75 237 ASP A N 1
ATOM 1707 C CA . ASP A 1 237 ? 52.627 2.246 13.496 1.00 45.88 237 ASP A CA 1
ATOM 1708 C C . ASP A 1 237 ? 52.140 0.864 13.933 1.00 46.00 237 ASP A C 1
ATOM 1709 O O . ASP A 1 237 ? 52.824 -0.121 13.706 1.00 44.82 237 ASP A O 1
ATOM 1714 N N . GLU A 1 238 ? 50.978 0.798 14.576 1.00 46.26 238 GLU A N 1
ATOM 1715 C CA . GLU A 1 238 ? 50.393 -0.482 15.027 1.00 46.82 238 GLU A CA 1
ATOM 1716 C C . GLU A 1 238 ? 48.975 -0.695 14.486 1.00 45.75 238 GLU A C 1
ATOM 1717 O O . GLU A 1 238 ? 48.141 0.216 14.539 1.00 44.83 238 GLU A O 1
ATOM 1723 N N . PHE A 1 239 ? 48.734 -1.903 13.959 1.00 45.21 239 PHE A N 1
ATOM 1724 C CA . PHE A 1 239 ? 47.500 -2.241 13.271 1.00 45.28 239 PHE A CA 1
ATOM 1725 C C . PHE A 1 239 ? 46.992 -3.588 13.738 1.00 45.23 239 PHE A C 1
ATOM 1726 O O . PHE A 1 239 ? 47.771 -4.508 13.942 1.00 44.58 239 PHE A O 1
ATOM 1734 N N . TYR A 1 240 ? 45.674 -3.700 13.906 1.00 45.46 240 TYR A N 1
ATOM 1735 C CA . TYR A 1 240 ? 45.039 -4.997 14.209 1.00 45.36 240 TYR A CA 1
ATOM 1736 C C . TYR A 1 240 ? 44.158 -5.392 13.072 1.00 44.60 240 TYR A C 1
ATOM 1737 O O . TYR A 1 240 ? 43.472 -4.557 12.550 1.00 44.28 240 TYR A O 1
ATOM 1746 N N . VAL A 1 241 ? 44.213 -6.655 12.682 1.00 44.48 241 VAL A N 1
ATOM 1747 C CA . VAL A 1 241 ? 43.444 -7.183 11.551 1.00 44.24 241 VAL A CA 1
ATOM 1748 C C . VAL A 1 241 ? 42.675 -8.403 12.037 1.00 44.15 241 VAL A C 1
ATOM 1749 O O . VAL A 1 241 ? 43.223 -9.218 12.741 1.00 44.11 241 VAL A O 1
ATOM 1753 N N . PHE A 1 242 ? 41.404 -8.520 11.665 1.00 44.83 242 PHE A N 1
ATOM 1754 C CA . PHE A 1 242 ? 40.527 -9.561 12.205 1.00 44.63 242 PHE A CA 1
ATOM 1755 C C . PHE A 1 242 ? 40.544 -10.772 11.342 1.00 44.84 242 PHE A C 1
ATOM 1756 O O . PHE A 1 242 ? 40.207 -10.678 10.169 1.00 45.32 242 PHE A O 1
ATOM 1764 N N . LYS A 1 243 ? 40.895 -11.926 11.907 1.00 45.37 243 LYS A N 1
ATOM 1765 C CA . LYS A 1 243 ? 41.128 -13.119 11.066 1.00 44.77 243 LYS A CA 1
ATOM 1766 C C . LYS A 1 243 ? 39.885 -13.631 10.318 1.00 45.05 243 LYS A C 1
ATOM 1767 O O . LYS A 1 243 ? 39.975 -13.949 9.116 1.00 44.59 243 LYS A O 1
ATOM 1773 N N . PRO A 1 244 ? 38.748 -13.786 11.028 1.00 44.70 244 PRO A N 1
ATOM 1774 C CA . PRO A 1 244 ? 37.591 -14.359 10.324 1.00 45.02 244 PRO A CA 1
ATOM 1775 C C . PRO A 1 244 ? 37.130 -13.573 9.106 1.00 45.39 244 PRO A C 1
ATOM 1776 O O . PRO A 1 244 ? 36.888 -14.155 8.065 1.00 45.94 244 PRO A O 1
ATOM 1780 N N . THR A 1 245 ? 37.033 -12.257 9.233 1.00 46.34 245 THR A N 1
ATOM 1781 C CA . THR A 1 245 ? 36.540 -11.414 8.158 1.00 46.14 245 THR A CA 1
ATOM 1782 C C . THR A 1 245 ? 37.624 -11.224 7.088 1.00 47.37 245 THR A C 1
ATOM 1783 O O . THR A 1 245 ? 37.310 -11.103 5.907 1.00 48.19 245 THR A O 1
ATOM 1787 N N . LEU A 1 246 ? 38.899 -11.265 7.482 1.00 48.00 246 LEU A N 1
ATOM 1788 C CA . LEU A 1 246 ? 40.006 -11.271 6.515 1.00 47.96 246 LEU A CA 1
ATOM 1789 C C . LEU A 1 246 ? 39.931 -12.511 5.623 1.00 48.67 246 LEU A C 1
ATOM 1790 O O . LEU A 1 246 ? 40.130 -12.409 4.419 1.00 49.30 246 LEU A O 1
ATOM 1795 N N . LYS A 1 247 ? 39.630 -13.669 6.205 1.00 49.21 247 LYS A N 1
ATOM 1796 C CA . LYS A 1 247 ? 39.447 -14.900 5.424 1.00 49.54 247 LYS A CA 1
ATOM 1797 C C . LYS A 1 247 ? 38.242 -14.879 4.512 1.00 49.77 247 LYS A C 1
ATOM 1798 O O . LYS A 1 247 ? 38.265 -15.551 3.498 1.00 51.39 247 LYS A O 1
ATOM 1804 N N . ALA A 1 248 ? 37.171 -14.184 4.893 1.00 49.37 248 ALA A N 1
ATOM 1805 C CA . ALA A 1 248 ? 36.015 -14.000 4.028 1.00 49.17 248 ALA A CA 1
ATOM 1806 C C . ALA A 1 248 ? 36.244 -12.920 2.973 1.00 49.34 248 ALA A C 1
ATOM 1807 O O . ALA A 1 248 ? 35.376 -12.690 2.150 1.00 50.45 248 ALA A O 1
ATOM 1809 N N . GLY A 1 249 ? 37.370 -12.217 3.020 1.00 49.64 249 GLY A N 1
ATOM 1810 C CA . GLY A 1 249 ? 37.696 -11.186 2.017 1.00 49.52 249 GLY A CA 1
ATOM 1811 C C . GLY A 1 249 ? 37.123 -9.794 2.260 1.00 49.44 249 GLY A C 1
ATOM 1812 O O . GLY A 1 249 ? 37.182 -8.941 1.394 1.00 49.42 249 GLY A O 1
ATOM 1813 N N . LYS A 1 250 ? 36.582 -9.568 3.446 1.00 49.58 250 LYS A N 1
ATOM 1814 C CA . LYS A 1 250 ? 35.983 -8.287 3.822 1.00 49.19 250 LYS A CA 1
ATOM 1815 C C . LYS A 1 250 ? 37.046 -7.397 4.429 1.00 48.96 250 LYS A C 1
ATOM 1816 O O . LYS A 1 250 ? 38.079 -7.889 4.866 1.00 49.80 250 LYS A O 1
ATOM 1822 N N . PRO A 1 251 ? 36.819 -6.075 4.439 1.00 48.90 251 PRO A N 1
ATOM 1823 C CA . PRO A 1 251 ? 37.773 -5.192 5.088 1.00 48.10 251 PRO A CA 1
ATOM 1824 C C . PRO A 1 251 ? 37.856 -5.514 6.578 1.00 48.00 251 PRO A C 1
ATOM 1825 O O . PRO A 1 251 ? 36.816 -5.625 7.260 1.00 47.32 251 PRO A O 1
ATOM 1829 N N . ALA A 1 252 ? 39.096 -5.687 7.057 1.00 47.96 252 ALA A N 1
ATOM 1830 C CA . ALA A 1 252 ? 39.355 -6.408 8.314 1.00 47.68 252 ALA A CA 1
ATOM 1831 C C . ALA A 1 252 ? 40.289 -5.687 9.268 1.00 47.37 252 ALA A C 1
ATOM 1832 O O . ALA A 1 252 ? 40.644 -6.233 10.317 1.00 47.15 252 ALA A O 1
ATOM 1834 N N . ILE A 1 253 ? 40.658 -4.458 8.911 1.00 46.99 253 ILE A N 1
ATOM 1835 C CA . ILE A 1 253 ? 41.530 -3.645 9.734 1.00 46.89 253 ILE A CA 1
ATOM 1836 C C . ILE A 1 253 ? 40.674 -2.995 10.784 1.00 46.70 253 ILE A C 1
ATOM 1837 O O . ILE A 1 253 ? 39.807 -2.209 10.450 1.00 46.53 253 ILE A O 1
ATOM 1842 N N . LEU A 1 254 ? 40.923 -3.333 12.046 1.00 47.05 254 LEU A N 1
ATOM 1843 C CA . LEU A 1 254 ? 40.069 -2.906 13.166 1.00 47.30 254 LEU A CA 1
ATOM 1844 C C . LEU A 1 254 ? 40.566 -1.642 13.837 1.00 47.56 254 LEU A C 1
ATOM 1845 O O . LEU A 1 254 ? 39.818 -0.940 14.496 1.00 48.24 254 LEU A O 1
ATOM 1850 N N . ARG A 1 255 ? 41.839 -1.359 13.695 1.00 47.74 255 ARG A N 1
ATOM 1851 C CA . ARG A 1 255 ? 42.439 -0.389 14.554 1.00 48.31 255 ARG A CA 1
ATOM 1852 C C . ARG A 1 255 ? 43.754 0.033 13.951 1.00 47.18 255 ARG A C 1
ATOM 1853 O O . ARG A 1 255 ? 44.518 -0.787 13.497 1.00 47.74 255 ARG A O 1
ATOM 1861 N N . LYS A 1 256 ? 43.970 1.339 13.899 1.00 46.52 256 LYS A N 1
ATOM 1862 C CA . LYS A 1 256 ? 45.179 1.899 13.385 1.00 45.72 256 LYS A CA 1
ATOM 1863 C C . LYS A 1 256 ? 45.682 2.879 14.435 1.00 45.71 256 LYS A C 1
ATOM 1864 O O . LYS A 1 256 ? 44.953 3.781 14.807 1.00 44.69 256 LYS A O 1
ATOM 1870 N N . THR A 1 257 ? 46.918 2.683 14.911 1.00 46.19 257 THR A N 1
ATOM 1871 C CA . THR A 1 257 ? 47.564 3.624 15.842 1.00 46.38 257 THR A CA 1
ATOM 1872 C C . THR A 1 257 ? 48.819 4.120 15.214 1.00 46.02 257 THR A C 1
ATOM 1873 O O . THR A 1 257 ? 49.702 3.349 14.921 1.00 45.83 257 THR A O 1
ATOM 1877 N N . MET A 1 258 ? 48.890 5.430 15.002 1.00 46.66 258 MET A N 1
ATOM 1878 C CA . MET A 1 258 ? 50.070 6.055 14.407 1.00 46.76 258 MET A CA 1
ATOM 1879 C C . MET A 1 258 ? 51.264 6.114 15.365 1.00 46.55 258 MET A C 1
ATOM 1880 O O . MET A 1 258 ? 51.143 6.572 16.508 1.00 47.11 258 MET A O 1
ATOM 1885 N N . GLY A 1 259 ? 52.417 5.682 14.870 1.00 45.71 259 GLY A N 1
ATOM 1886 C CA . GLY A 1 259 ? 53.629 5.700 15.664 1.00 45.39 259 GLY A CA 1
ATOM 1887 C C . GLY A 1 259 ? 54.331 7.006 15.478 1.00 44.45 259 GLY A C 1
ATOM 1888 O O . GLY A 1 259 ? 54.145 7.672 14.478 1.00 43.97 259 GLY A O 1
ATOM 1889 N N . SER A 1 260 ? 55.167 7.359 16.439 1.00 44.69 260 SER A N 1
ATOM 1890 C CA . SER A 1 260 ? 55.906 8.622 16.374 1.00 44.76 260 SER A CA 1
ATOM 1891 C C . SER A 1 260 ? 57.046 8.546 15.344 1.00 44.46 260 SER A C 1
ATOM 1892 O O . SER A 1 260 ? 57.434 9.573 14.762 1.00 44.84 260 SER A O 1
ATOM 1895 N N . LYS A 1 261 ? 57.589 7.337 15.146 1.00 44.47 261 LYS A N 1
ATOM 1896 C CA . LYS A 1 261 ? 58.513 7.029 14.036 1.00 44.23 261 LYS A CA 1
ATOM 1897 C C . LYS A 1 261 ? 59.648 8.037 13.903 1.00 44.74 261 LYS A C 1
ATOM 1898 O O . LYS A 1 261 ? 59.827 8.620 12.836 1.00 45.24 261 LYS A O 1
ATOM 1904 N N . HIS A 1 262 ? 60.398 8.247 14.984 1.00 45.12 262 HIS A N 1
ATOM 1905 C CA . HIS A 1 262 ? 61.405 9.329 15.047 1.00 44.95 262 HIS A CA 1
ATOM 1906 C C . HIS A 1 262 ? 62.582 9.133 14.141 1.00 44.61 262 HIS A C 1
ATOM 1907 O O . HIS A 1 262 ? 63.082 10.089 13.544 1.00 45.07 262 HIS A O 1
ATOM 1914 N N . ILE A 1 263 ? 63.035 7.890 14.045 1.00 44.26 263 ILE A N 1
ATOM 1915 C CA . ILE A 1 263 ? 64.256 7.598 13.333 1.00 43.67 263 ILE A CA 1
ATOM 1916 C C . ILE A 1 263 ? 64.063 6.394 12.433 1.00 43.33 263 ILE A C 1
ATOM 1917 O O . ILE A 1 263 ? 63.089 5.675 12.570 1.00 43.54 263 ILE A O 1
ATOM 1922 N N . LYS A 1 264 ? 64.989 6.198 11.498 1.00 43.54 264 LYS A N 1
ATOM 1923 C CA . LYS A 1 264 ? 64.957 5.055 10.569 1.00 43.39 264 LYS A CA 1
ATOM 1924 C C . LYS A 1 264 ? 66.365 4.621 10.211 1.00 43.43 264 LYS A C 1
ATOM 1925 O O . LYS A 1 264 ? 67.236 5.451 10.048 1.00 42.29 264 LYS A O 1
ATOM 1931 N N . MET A 1 265 ? 66.565 3.307 10.085 1.00 44.89 265 MET A N 1
ATOM 1932 C CA . MET A 1 265 ? 67.874 2.714 9.723 1.00 45.42 265 MET A CA 1
ATOM 1933 C C . MET A 1 265 ? 67.993 2.620 8.205 1.00 45.95 265 MET A C 1
ATOM 1934 O O . MET A 1 265 ? 67.108 2.127 7.519 1.00 45.32 265 MET A O 1
ATOM 1939 N N . ILE A 1 266 ? 69.087 3.160 7.685 1.00 47.91 266 ILE A N 1
ATOM 1940 C CA . ILE A 1 266 ? 69.327 3.258 6.244 1.00 48.58 266 ILE A CA 1
ATOM 1941 C C . ILE A 1 266 ? 70.719 2.721 5.942 1.00 50.16 266 ILE A C 1
ATOM 1942 O O . ILE A 1 266 ? 71.470 2.362 6.847 1.00 50.50 266 ILE A O 1
ATOM 1947 N N . PHE A 1 267 ? 71.069 2.644 4.670 1.00 52.21 267 PHE A N 1
ATOM 1948 C CA . PHE A 1 267 ? 72.394 2.161 4.286 1.00 53.71 267 PHE A CA 1
ATOM 1949 C C . PHE A 1 267 ? 73.391 3.298 4.358 1.00 55.53 267 PHE A C 1
ATOM 1950 O O . PHE A 1 267 ? 73.016 4.460 4.186 1.00 55.98 267 PHE A O 1
ATOM 1958 N N . THR A 1 268 ? 74.644 2.964 4.641 1.00 57.50 268 THR A N 1
ATOM 1959 C CA . THR A 1 268 ? 75.763 3.883 4.417 1.00 59.46 268 THR A CA 1
ATOM 1960 C C . THR A 1 268 ? 76.462 3.479 3.110 1.00 61.73 268 THR A C 1
ATOM 1961 O O . THR A 1 268 ? 76.357 2.337 2.671 1.00 61.97 268 THR A O 1
ATOM 1965 N N . ASP A 1 269 ? 77.136 4.436 2.476 1.00 65.14 269 ASP A N 1
ATOM 1966 C CA . ASP A 1 269 ? 78.060 4.166 1.337 1.00 67.41 269 ASP A CA 1
ATOM 1967 C C . ASP A 1 269 ? 79.408 3.779 1.933 1.00 69.13 269 ASP A C 1
ATOM 1968 O O . ASP A 1 269 ? 80.363 3.501 1.213 1.00 70.15 269 ASP A O 1
ATOM 1973 N N . LYS A 1 270 ? 79.446 3.721 3.263 1.00 70.71 270 LYS A N 1
ATOM 1974 C CA . LYS A 1 270 ? 80.657 3.877 4.062 1.00 71.64 270 LYS A CA 1
ATOM 1975 C C . LYS A 1 270 ? 80.732 2.727 5.076 1.00 72.67 270 LYS A C 1
ATOM 1976 O O . LYS A 1 270 ? 80.676 2.960 6.304 1.00 72.85 270 LYS A O 1
ATOM 1978 N N . ALA A 1 271 ? 80.847 1.499 4.557 1.00 73.55 271 ALA A N 1
ATOM 1979 C CA . ALA A 1 271 ? 80.668 0.287 5.364 1.00 73.99 271 ALA A CA 1
ATOM 1980 C C . ALA A 1 271 ? 81.999 -0.393 5.740 1.00 75.09 271 ALA A C 1
ATOM 1981 O O . ALA A 1 271 ? 82.501 -1.297 5.028 1.00 75.28 271 ALA A O 1
ATOM 1983 N N . GLU A 1 272 ? 82.541 0.034 6.890 1.00 75.68 272 GLU A N 1
ATOM 1984 C CA . GLU A 1 272 ? 83.783 -0.522 7.444 1.00 75.36 272 GLU A CA 1
ATOM 1985 C C . GLU A 1 272 ? 83.528 -1.958 7.953 1.00 75.42 272 GLU A C 1
ATOM 1986 O O . GLU A 1 272 ? 84.121 -2.899 7.418 1.00 75.99 272 GLU A O 1
ATOM 1992 N N . ALA A 1 273 ? 82.639 -2.136 8.946 1.00 74.93 273 ALA A N 1
ATOM 1993 C CA . ALA A 1 273 ? 82.196 -3.498 9.389 1.00 73.71 273 ALA A CA 1
ATOM 1994 C C . ALA A 1 273 ? 80.711 -3.513 9.793 1.00 73.23 273 ALA A C 1
ATOM 1995 O O . ALA A 1 273 ? 79.870 -4.074 9.068 1.00 73.08 273 ALA A O 1
ATOM 1997 N N . GLY A 1 274 ? 80.410 -2.893 10.949 1.00 72.01 274 GLY A N 1
ATOM 1998 C CA . GLY A 1 274 ? 79.029 -2.667 11.439 1.00 70.39 274 GLY A CA 1
ATOM 1999 C C . GLY A 1 274 ? 78.531 -1.235 11.173 1.00 69.26 274 GLY A C 1
ATOM 2000 O O . GLY A 1 274 ? 77.373 -0.860 11.510 1.00 68.74 274 GLY A O 1
ATOM 2001 N N . LYS A 1 275 ? 79.404 -0.450 10.538 1.00 67.37 275 LYS A N 1
ATOM 2002 C CA . LYS A 1 275 ? 79.070 0.888 10.066 1.00 65.80 275 LYS A CA 1
ATOM 2003 C C . LYS A 1 275 ? 78.391 0.883 8.666 1.00 63.42 275 LYS A C 1
ATOM 2004 O O . LYS A 1 275 ? 78.237 1.927 8.038 1.00 62.75 275 LYS A O 1
ATOM 2010 N N . SER A 1 276 ? 77.943 -0.283 8.205 1.00 60.88 276 SER A N 1
ATOM 2011 C CA . SER A 1 276 ? 77.218 -0.411 6.929 1.00 59.18 276 SER A CA 1
ATOM 2012 C C . SER A 1 276 ? 75.754 0.101 6.992 1.00 57.00 276 SER A C 1
ATOM 2013 O O . SER A 1 276 ? 75.106 0.325 5.967 1.00 55.31 276 SER A O 1
ATOM 2016 N N . VAL A 1 277 ? 75.251 0.263 8.209 1.00 55.29 277 VAL A N 1
ATOM 2017 C CA . VAL A 1 277 ? 73.940 0.842 8.447 1.00 54.68 277 VAL A CA 1
ATOM 2018 C C . VAL A 1 277 ? 74.040 1.911 9.525 1.00 53.45 277 VAL A C 1
ATOM 2019 O O . VAL A 1 277 ? 74.940 1.890 10.365 1.00 53.05 277 VAL A O 1
ATOM 2023 N N . THR A 1 278 ? 73.127 2.868 9.467 1.00 52.66 278 THR A N 1
ATOM 2024 C CA . THR A 1 278 ? 73.076 3.949 10.448 1.00 52.13 278 THR A CA 1
ATOM 2025 C C . THR A 1 278 ? 71.645 4.413 10.651 1.00 51.35 278 THR A C 1
ATOM 2026 O O . THR A 1 278 ? 70.803 4.170 9.802 1.00 49.80 278 THR A O 1
ATOM 2030 N N . ASN A 1 279 ? 71.398 5.072 11.787 1.00 51.18 279 ASN A N 1
ATOM 2031 C CA . ASN A 1 279 ? 70.104 5.714 12.080 1.00 50.88 279 ASN A CA 1
ATOM 2032 C C . ASN A 1 279 ? 70.101 7.179 11.745 1.00 50.38 279 ASN A C 1
ATOM 2033 O O . ASN A 1 279 ? 71.053 7.906 11.985 1.00 49.80 279 ASN A O 1
ATOM 2038 N N . VAL A 1 280 ? 68.968 7.606 11.230 1.00 50.96 280 VAL A N 1
ATOM 2039 C CA . VAL A 1 280 ? 68.806 8.916 10.627 1.00 51.34 280 VAL A CA 1
ATOM 2040 C C . VAL A 1 280 ? 67.397 9.377 10.996 1.00 51.44 280 VAL A C 1
ATOM 2041 O O . VAL A 1 280 ? 66.513 8.569 11.180 1.00 51.13 280 VAL A O 1
ATOM 2045 N N . ASP A 1 281 ? 67.193 10.667 11.163 1.00 52.17 281 ASP A N 1
ATOM 2046 C CA . ASP A 1 281 ? 65.872 11.169 11.506 1.00 53.00 281 ASP A CA 1
ATOM 2047 C C . ASP A 1 281 ? 64.877 10.983 10.366 1.00 52.40 281 ASP A C 1
ATOM 2048 O O . ASP A 1 281 ? 65.238 11.072 9.208 1.00 52.59 281 ASP A O 1
ATOM 2053 N N . VAL A 1 282 ? 63.637 10.669 10.711 1.00 51.98 282 VAL A N 1
ATOM 2054 C CA . VAL A 1 282 ? 62.547 10.632 9.742 1.00 52.15 282 VAL A CA 1
ATOM 2055 C C . VAL A 1 282 ? 61.976 12.050 9.548 1.00 52.15 282 VAL A C 1
ATOM 2056 O O . VAL A 1 282 ? 61.701 12.749 10.521 1.00 51.28 282 VAL A O 1
ATOM 2060 N N . PRO A 1 283 ? 61.799 12.489 8.293 1.00 53.23 283 PRO A N 1
ATOM 2061 C CA . PRO A 1 283 ? 61.173 13.788 8.037 1.00 54.42 283 PRO A CA 1
ATOM 2062 C C . PRO A 1 283 ? 59.737 13.846 8.536 1.00 56.05 283 PRO A C 1
ATOM 2063 O O . PRO A 1 283 ? 59.135 12.833 8.853 1.00 56.83 283 PRO A O 1
ATOM 2067 N N . GLU A 1 284 ? 59.193 15.057 8.601 1.00 58.11 284 GLU A N 1
ATOM 2068 C CA . GLU A 1 284 ? 57.970 15.308 9.354 1.00 59.39 284 GLU A CA 1
ATOM 2069 C C . GLU A 1 284 ? 56.734 14.985 8.521 1.00 59.24 284 GLU A C 1
ATOM 2070 O O . GLU A 1 284 ? 55.692 14.612 9.059 1.00 59.80 284 GLU A O 1
ATOM 2076 N N . GLU A 1 285 ? 56.858 15.131 7.206 1.00 59.79 285 GLU A N 1
ATOM 2077 C CA . GLU A 1 285 ? 56.045 14.364 6.270 1.00 58.68 285 GLU A CA 1
ATOM 2078 C C . GLU A 1 285 ? 55.778 12.958 6.795 1.00 58.12 285 GLU A C 1
ATOM 2079 O O . GLU A 1 285 ? 54.691 12.667 7.294 1.00 58.10 285 GLU A O 1
ATOM 2085 N N . ASP A 1 286 ? 56.777 12.089 6.679 1.00 56.90 286 ASP A N 1
ATOM 2086 C CA . ASP A 1 286 ? 56.576 10.659 6.881 1.00 55.82 286 ASP A CA 1
ATOM 2087 C C . ASP A 1 286 ? 56.108 10.363 8.303 1.00 54.67 286 ASP A C 1
ATOM 2088 O O . ASP A 1 286 ? 55.363 9.412 8.536 1.00 54.53 286 ASP A O 1
ATOM 2093 N N . ARG A 1 287 ? 56.552 11.184 9.249 1.00 53.88 287 ARG A N 1
ATOM 2094 C CA . ARG A 1 287 ? 56.328 10.915 10.664 1.00 53.13 287 ARG A CA 1
ATOM 2095 C C . ARG A 1 287 ? 54.838 10.865 10.987 1.00 52.13 287 ARG A C 1
ATOM 2096 O O . ARG A 1 287 ? 54.377 9.972 11.697 1.00 51.59 287 ARG A O 1
ATOM 2104 N N . ASN A 1 288 ? 54.091 11.830 10.460 1.00 51.10 288 ASN A N 1
ATOM 2105 C CA . ASN A 1 288 ? 52.662 11.925 10.730 1.00 51.23 288 ASN A CA 1
ATOM 2106 C C . ASN A 1 288 ? 51.824 11.266 9.640 1.00 50.63 288 ASN A C 1
ATOM 2107 O O . ASN A 1 288 ? 50.606 11.439 9.590 1.00 50.83 288 ASN A O 1
ATOM 2112 N N . ARG A 1 289 ? 52.484 10.509 8.770 1.00 50.70 289 ARG A N 1
ATOM 2113 C CA . ARG A 1 289 ? 51.801 9.521 7.939 1.00 50.22 289 ARG A CA 1
ATOM 2114 C C . ARG A 1 289 ? 51.883 8.120 8.527 1.00 49.13 289 ARG A C 1
ATOM 2115 O O . ARG A 1 289 ? 52.771 7.824 9.343 1.00 48.71 289 ARG A O 1
ATOM 2123 N N . PHE A 1 290 ? 50.974 7.253 8.074 1.00 47.85 290 PHE A N 1
ATOM 2124 C CA . PHE A 1 290 ? 51.117 5.814 8.279 1.00 47.27 290 PHE A CA 1
ATOM 2125 C C . PHE A 1 290 ? 52.124 5.281 7.241 1.00 46.79 290 PHE A C 1
ATOM 2126 O O . PHE A 1 290 ? 52.086 5.670 6.079 1.00 46.55 290 PHE A O 1
ATOM 2134 N N . SER A 1 291 ? 53.001 4.377 7.669 1.00 46.29 291 SER A N 1
ATOM 2135 C CA . SER A 1 291 ? 54.152 3.978 6.878 1.00 46.22 291 SER A CA 1
ATOM 2136 C C . SER A 1 291 ? 53.808 2.920 5.846 1.00 46.46 291 SER A C 1
ATOM 2137 O O . SER A 1 291 ? 54.555 2.747 4.894 1.00 47.51 291 SER A O 1
ATOM 2140 N N . ILE A 1 292 ? 52.697 2.204 6.044 1.00 46.45 292 ILE A N 1
ATOM 2141 C CA . ILE A 1 292 ? 52.157 1.295 5.040 1.00 45.52 292 ILE A CA 1
ATOM 2142 C C . ILE A 1 292 ? 50.671 1.582 4.834 1.00 45.60 292 ILE A C 1
ATOM 2143 O O . ILE A 1 292 ? 50.014 2.175 5.678 1.00 45.09 292 ILE A O 1
ATOM 2148 N N . THR A 1 293 ? 50.167 1.161 3.682 1.00 46.02 293 THR A N 1
ATOM 2149 C CA . THR A 1 293 ? 48.756 1.377 3.276 1.00 45.93 293 THR A CA 1
ATOM 2150 C C . THR A 1 293 ? 47.868 0.264 3.748 1.00 46.05 293 THR A C 1
ATOM 2151 O O . THR A 1 293 ? 48.347 -0.808 4.104 1.00 46.69 293 THR A O 1
ATOM 2155 N N . ASP A 1 294 ? 46.563 0.502 3.720 1.00 46.95 294 ASP A N 1
ATOM 2156 C CA . ASP A 1 294 ? 45.586 -0.529 4.082 1.00 46.88 294 ASP A CA 1
ATOM 2157 C C . ASP A 1 294 ? 45.760 -1.789 3.224 1.00 46.71 294 ASP A C 1
ATOM 2158 O O . ASP A 1 294 ? 45.755 -2.900 3.737 1.00 46.54 294 ASP A O 1
ATOM 2163 N N . GLU A 1 295 ? 45.920 -1.611 1.921 1.00 46.66 295 GLU A N 1
ATOM 2164 C CA . GLU A 1 295 ? 46.165 -2.735 1.022 1.00 47.48 295 GLU A CA 1
ATOM 2165 C C . GLU A 1 295 ? 47.373 -3.572 1.501 1.00 47.61 295 GLU A C 1
ATOM 2166 O O . GLU A 1 295 ? 47.316 -4.806 1.524 1.00 48.09 295 GLU A O 1
ATOM 2172 N N . GLU A 1 296 ? 48.445 -2.900 1.921 1.00 47.37 296 GLU A N 1
ATOM 2173 C CA . GLU A 1 296 ? 49.640 -3.579 2.466 1.00 47.09 296 GLU A CA 1
ATOM 2174 C C . GLU A 1 296 ? 49.428 -4.302 3.814 1.00 46.44 296 GLU A C 1
ATOM 2175 O O . GLU A 1 296 ? 49.778 -5.460 3.947 1.00 45.82 296 GLU A O 1
ATOM 2181 N N . ILE A 1 297 ? 48.858 -3.605 4.801 1.00 46.11 297 ILE A N 1
ATOM 2182 C CA . ILE A 1 297 ? 48.460 -4.221 6.073 1.00 45.60 297 ILE A CA 1
ATOM 2183 C C . ILE A 1 297 ? 47.716 -5.524 5.812 1.00 45.46 297 ILE A C 1
ATOM 2184 O O . ILE A 1 297 ? 47.959 -6.547 6.467 1.00 46.07 297 ILE A O 1
ATOM 2189 N N . THR A 1 298 ? 46.797 -5.475 4.851 1.00 45.05 298 THR A N 1
ATOM 2190 C CA . THR A 1 298 ? 45.926 -6.597 4.547 1.00 45.07 298 THR A CA 1
ATOM 2191 C C . THR A 1 298 ? 46.718 -7.710 3.896 1.00 45.27 298 THR A C 1
ATOM 2192 O O . THR A 1 298 ? 46.539 -8.885 4.227 1.00 45.50 298 THR A O 1
ATOM 2196 N N . GLU A 1 299 ? 47.574 -7.335 2.947 1.00 45.18 299 GLU A N 1
ATOM 2197 C CA . GLU A 1 299 ? 48.371 -8.307 2.204 1.00 45.05 299 GLU A CA 1
ATOM 2198 C C . GLU A 1 299 ? 49.304 -9.072 3.132 1.00 44.46 299 GLU A C 1
ATOM 2199 O O . GLU A 1 299 ? 49.497 -10.274 2.986 1.00 45.12 299 GLU A O 1
ATOM 2205 N N . LEU A 1 300 ? 49.884 -8.354 4.077 1.00 44.19 300 LEU A N 1
ATOM 2206 C CA . LEU A 1 300 ? 50.742 -8.921 5.090 1.00 43.78 300 LEU A CA 1
ATOM 2207 C C . LEU A 1 300 ? 49.982 -9.830 5.996 1.00 43.64 300 LEU A C 1
ATOM 2208 O O . LEU A 1 300 ? 50.482 -10.887 6.335 1.00 44.50 300 LEU A O 1
ATOM 2213 N N . ALA A 1 301 ? 48.779 -9.434 6.405 1.00 44.11 301 ALA A N 1
ATOM 2214 C CA . ALA A 1 301 ? 47.973 -10.275 7.309 1.00 44.28 301 ALA A CA 1
ATOM 2215 C C . ALA A 1 301 ? 47.663 -11.650 6.647 1.00 44.61 301 ALA A C 1
ATOM 2216 O O . ALA A 1 301 ? 47.742 -12.700 7.287 1.00 44.88 301 ALA A O 1
ATOM 2218 N N . HIS A 1 302 ? 47.407 -11.642 5.344 1.00 44.82 302 HIS A N 1
ATOM 2219 C CA . HIS A 1 302 ? 47.268 -12.875 4.588 1.00 45.18 302 HIS A CA 1
ATOM 2220 C C . HIS A 1 302 ? 48.507 -13.768 4.616 1.00 45.36 302 HIS A C 1
ATOM 2221 O O . HIS A 1 302 ? 48.398 -14.962 4.76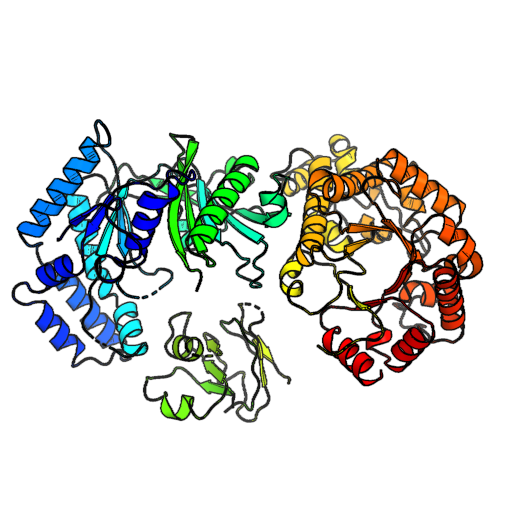3 1.00 43.95 302 HIS A O 1
ATOM 2228 N N . TYR A 1 303 ? 49.688 -13.172 4.486 1.00 46.24 303 TYR A N 1
ATOM 2229 C CA . TYR A 1 303 ? 50.925 -13.933 4.582 1.00 46.19 303 TYR A CA 1
ATOM 2230 C C . TYR A 1 303 ? 51.036 -14.546 5.972 1.00 46.39 303 TYR A C 1
ATOM 2231 O O . TYR A 1 303 ? 51.425 -15.701 6.102 1.00 47.23 303 TYR A O 1
ATOM 2240 N N . ALA A 1 304 ? 50.713 -13.764 6.996 1.00 46.58 304 ALA A N 1
ATOM 2241 C CA . ALA A 1 304 ? 50.798 -14.208 8.376 1.00 46.61 304 ALA A CA 1
ATOM 2242 C C . ALA A 1 304 ? 50.000 -15.475 8.582 1.00 46.90 304 ALA A C 1
ATOM 2243 O O . ALA A 1 304 ? 50.465 -16.411 9.250 1.00 46.62 304 ALA A O 1
ATOM 2245 N N . LEU A 1 305 ? 48.796 -15.506 8.000 1.00 47.24 305 LEU A N 1
ATOM 2246 C CA . LEU A 1 305 ? 47.894 -16.629 8.196 1.00 47.01 305 LEU A CA 1
ATOM 2247 C C . LEU A 1 305 ? 48.336 -17.847 7.434 1.00 46.52 305 LEU A C 1
ATOM 2248 O O . LEU A 1 305 ? 48.241 -18.957 7.938 1.00 46.71 305 LEU A O 1
ATOM 2253 N N . THR A 1 306 ? 48.803 -17.674 6.211 1.00 46.48 306 THR A N 1
ATOM 2254 C CA . THR A 1 306 ? 49.315 -18.828 5.504 1.00 46.05 306 THR A CA 1
ATOM 2255 C C . THR A 1 306 ? 50.574 -19.392 6.212 1.00 45.86 306 THR A C 1
ATOM 2256 O O . THR A 1 306 ? 50.748 -20.583 6.260 1.00 45.74 306 THR A O 1
ATOM 2260 N N . ILE A 1 307 ? 51.419 -18.547 6.798 1.00 46.26 307 ILE A N 1
ATOM 2261 C CA . ILE A 1 307 ? 52.525 -19.042 7.625 1.00 46.76 307 ILE A CA 1
ATOM 2262 C C . ILE A 1 307 ? 52.019 -19.796 8.893 1.00 47.53 307 ILE A C 1
ATOM 2263 O O . ILE A 1 307 ? 52.523 -20.858 9.225 1.00 46.94 307 ILE A O 1
ATOM 2268 N N . GLU A 1 308 ? 51.044 -19.233 9.599 1.00 48.64 308 GLU A N 1
ATOM 2269 C CA . GLU A 1 308 ? 50.514 -19.849 10.822 1.00 49.30 308 GLU A CA 1
ATOM 2270 C C . GLU A 1 308 ? 49.733 -21.146 10.527 1.00 50.19 308 GLU A C 1
ATOM 2271 O O . GLU A 1 308 ? 49.772 -22.111 11.297 1.00 50.81 308 GLU A O 1
ATOM 2277 N N . LYS A 1 309 ? 48.988 -21.163 9.431 1.00 50.67 309 LYS A N 1
ATOM 2278 C CA . LYS A 1 309 ? 48.309 -22.370 9.026 1.00 50.83 309 LYS A CA 1
ATOM 2279 C C . LYS A 1 309 ? 49.352 -23.464 8.776 1.00 50.93 309 LYS A C 1
ATOM 2280 O O . LYS A 1 309 ? 49.175 -24.599 9.187 1.00 51.35 309 LYS A O 1
ATOM 2286 N N . HIS A 1 310 ? 50.445 -23.119 8.111 1.00 50.78 310 HIS A N 1
ATOM 2287 C CA . HIS A 1 310 ? 51.465 -24.083 7.814 1.00 50.71 310 HIS A CA 1
ATOM 2288 C C . HIS A 1 310 ? 52.173 -24.652 9.045 1.00 50.77 310 HIS A C 1
ATOM 2289 O O . HIS A 1 310 ? 52.293 -25.855 9.186 1.00 51.21 310 HIS A O 1
ATOM 2296 N N . TYR A 1 311 ? 52.661 -23.803 9.930 1.00 51.41 311 TYR A N 1
ATOM 2297 C CA . TYR A 1 311 ? 53.306 -24.271 11.159 1.00 51.75 311 TYR A CA 1
ATOM 2298 C C . TYR A 1 311 ? 52.333 -24.803 12.221 1.00 51.95 311 TYR A C 1
ATOM 2299 O O . TYR A 1 311 ? 52.736 -25.514 13.120 1.00 52.19 311 TYR A O 1
ATOM 2308 N N . GLY A 1 312 ? 51.056 -24.468 12.132 1.00 52.15 312 GLY A N 1
ATOM 2309 C CA . GLY A 1 312 ? 50.108 -24.907 13.137 1.00 52.17 312 GLY A CA 1
ATOM 2310 C C . GLY A 1 312 ? 50.323 -24.277 14.499 1.00 52.46 312 GLY A C 1
ATOM 2311 O O . GLY A 1 312 ? 49.991 -24.860 15.520 1.00 52.38 312 GLY A O 1
ATOM 2312 N N . ARG A 1 313 ? 50.847 -23.060 14.540 1.00 53.40 313 ARG A N 1
ATOM 2313 C CA . ARG A 1 313 ? 50.937 -22.371 15.809 1.00 53.90 313 ARG A CA 1
ATOM 2314 C C . ARG A 1 313 ? 51.129 -20.888 15.655 1.00 53.24 313 ARG A C 1
ATOM 2315 O O . ARG A 1 313 ? 51.382 -20.399 14.567 1.00 53.02 313 ARG A O 1
ATOM 2323 N N . PRO A 1 314 ? 50.944 -20.154 16.758 1.00 52.99 314 PRO A N 1
ATOM 2324 C CA . PRO A 1 314 ? 51.213 -18.744 16.744 1.00 52.40 314 PRO A CA 1
ATOM 2325 C C . PRO A 1 314 ? 52.638 -18.417 16.349 1.00 51.83 314 PRO A C 1
ATOM 2326 O O . PRO A 1 314 ? 53.571 -19.046 16.842 1.00 51.58 314 PRO A O 1
ATOM 2330 N N . MET A 1 315 ? 52.763 -17.406 15.489 1.00 50.82 315 MET A N 1
ATOM 2331 C CA . MET A 1 315 ? 53.998 -17.028 14.863 1.00 50.47 315 MET A CA 1
ATOM 2332 C C . MET A 1 315 ? 54.356 -15.542 15.079 1.00 50.22 315 MET A C 1
ATOM 2333 O O . MET A 1 315 ? 53.502 -14.634 15.115 1.00 49.21 315 MET A O 1
ATOM 2338 N N . ASP A 1 316 ? 55.661 -15.328 15.218 1.00 50.72 316 ASP A N 1
ATOM 2339 C CA . ASP A 1 316 ? 56.270 -14.005 15.299 1.00 49.74 316 ASP A CA 1
ATOM 2340 C C . ASP A 1 316 ? 57.106 -13.822 14.012 1.00 48.36 316 ASP A C 1
ATOM 2341 O O . ASP A 1 316 ? 58.016 -14.570 13.776 1.00 47.45 316 ASP A O 1
ATOM 2346 N N . ILE A 1 317 ? 56.763 -12.836 13.178 1.00 47.30 317 ILE A N 1
ATOM 2347 C CA . ILE A 1 317 ? 57.255 -12.741 11.800 1.00 46.62 317 ILE A CA 1
ATOM 2348 C C . ILE A 1 317 ? 57.834 -11.351 11.513 1.00 46.26 317 ILE A C 1
ATOM 2349 O O . ILE A 1 317 ? 57.235 -10.351 11.856 1.00 45.89 317 ILE A O 1
ATOM 2354 N N . GLU A 1 318 ? 59.009 -11.320 10.873 1.00 46.64 318 GLU A N 1
ATOM 2355 C CA . GLU A 1 318 ? 59.670 -10.115 10.365 1.00 46.50 318 GLU A CA 1
ATOM 2356 C C . GLU A 1 318 ? 59.367 -9.970 8.880 1.00 45.65 318 GLU A C 1
ATOM 2357 O O . GLU A 1 318 ? 59.423 -10.956 8.155 1.00 44.48 318 GLU A O 1
ATOM 2363 N N . TRP A 1 319 ? 59.099 -8.743 8.426 1.00 44.97 319 TRP A N 1
ATOM 2364 C CA . TRP A 1 319 ? 58.745 -8.475 7.031 1.00 44.89 319 TRP A CA 1
ATOM 2365 C C . TRP A 1 319 ? 59.342 -7.155 6.610 1.00 45.38 319 TRP A C 1
ATOM 2366 O O . TRP A 1 319 ? 59.674 -6.303 7.453 1.00 44.26 319 TRP A O 1
ATOM 2377 N N . GLY A 1 320 ? 59.426 -6.963 5.296 1.00 46.65 320 GLY A N 1
ATOM 2378 C CA . GLY A 1 320 ? 59.931 -5.724 4.726 1.00 47.78 320 GLY A CA 1
ATOM 2379 C C . GLY A 1 320 ? 59.315 -5.355 3.397 1.00 48.90 320 GLY A C 1
ATOM 2380 O O . GLY A 1 320 ? 59.100 -6.209 2.559 1.00 48.99 320 GLY A O 1
ATOM 2381 N N . ARG A 1 321 ? 59.034 -4.075 3.191 1.00 50.88 321 ARG A N 1
ATOM 2382 C CA . ARG A 1 321 ? 58.637 -3.614 1.883 1.00 52.50 321 ARG A CA 1
ATOM 2383 C C . ARG A 1 321 ? 59.842 -3.029 1.181 1.00 54.13 321 ARG A C 1
ATOM 2384 O O . ARG A 1 321 ? 60.413 -2.044 1.641 1.00 54.62 321 ARG A O 1
ATOM 2392 N N . ASP A 1 322 ? 60.199 -3.625 0.047 1.00 55.88 322 ASP A N 1
ATOM 2393 C CA . ASP A 1 322 ? 61.323 -3.187 -0.748 1.00 57.41 322 ASP A CA 1
ATOM 2394 C C . ASP A 1 322 ? 60.991 -1.840 -1.407 1.00 58.92 322 ASP A C 1
ATOM 2395 O O . ASP A 1 322 ? 60.067 -1.748 -2.200 1.00 59.36 322 ASP A O 1
ATOM 2400 N N . GLY A 1 323 ? 61.720 -0.788 -1.041 1.00 60.47 323 GLY A N 1
ATOM 2401 C CA . GLY A 1 323 ? 61.513 0.533 -1.633 1.00 61.65 323 GLY A CA 1
ATOM 2402 C C . GLY A 1 323 ? 61.849 0.595 -3.127 1.00 63.11 323 GLY A C 1
ATOM 2403 O O . GLY A 1 323 ? 61.371 1.484 -3.823 1.00 64.12 323 GLY A O 1
ATOM 2404 N N . LEU A 1 324 ? 62.673 -0.335 -3.621 1.00 64.34 324 LEU A N 1
ATOM 2405 C CA . LEU A 1 324 ? 62.917 -0.503 -5.080 1.00 64.58 324 LEU A CA 1
ATOM 2406 C C . LEU A 1 324 ? 61.763 -1.295 -5.764 1.00 65.20 324 LEU A C 1
ATOM 2407 O O . LEU A 1 324 ? 60.991 -0.696 -6.530 1.00 66.27 324 LEU A O 1
ATOM 2412 N N . ASP A 1 325 ? 61.623 -2.600 -5.459 1.00 64.88 325 ASP A N 1
ATOM 2413 C CA . ASP A 1 325 ? 60.503 -3.455 -5.963 1.00 64.26 325 ASP A CA 1
ATOM 2414 C C . ASP A 1 325 ? 59.096 -2.902 -5.731 1.00 63.85 325 ASP A C 1
ATOM 2415 O O . ASP A 1 325 ? 58.274 -2.923 -6.642 1.00 64.72 325 ASP A O 1
ATOM 2420 N N . GLY A 1 326 ? 58.820 -2.446 -4.504 1.00 62.45 326 GLY A N 1
ATOM 2421 C CA . GLY A 1 326 ? 57.455 -2.220 -4.012 1.00 60.91 326 GLY A CA 1
ATOM 2422 C C . GLY A 1 326 ? 56.912 -3.454 -3.292 1.00 59.89 326 GLY A C 1
ATOM 2423 O O . GLY A 1 326 ? 55.886 -3.405 -2.612 1.00 59.62 326 GLY A O 1
ATOM 2424 N N . LYS A 1 327 ? 57.621 -4.567 -3.415 1.00 58.72 327 LYS A N 1
ATOM 2425 C CA . LYS A 1 327 ? 57.104 -5.864 -3.012 1.00 57.84 327 LYS A CA 1
ATOM 2426 C C . LYS A 1 327 ? 57.399 -6.178 -1.548 1.00 56.59 327 LYS A C 1
ATOM 2427 O O . LYS A 1 327 ? 58.409 -5.748 -0.997 1.00 56.24 327 LYS A O 1
ATOM 2433 N N . LEU A 1 328 ? 56.472 -6.903 -0.925 1.00 55.51 328 LEU A N 1
ATOM 2434 C CA . LEU A 1 328 ? 56.549 -7.294 0.477 1.00 54.49 328 LEU A CA 1
ATOM 2435 C C . LEU A 1 328 ? 57.208 -8.666 0.605 1.00 53.38 328 LEU A C 1
ATOM 2436 O O . LEU A 1 328 ? 56.837 -9.618 -0.092 1.00 52.33 328 LEU A O 1
ATOM 2441 N N . TYR A 1 329 ? 58.187 -8.740 1.501 1.00 52.89 329 TYR A N 1
ATOM 2442 C CA . TYR A 1 329 ? 58.950 -9.950 1.765 1.00 53.10 329 TYR A CA 1
ATOM 2443 C C . TYR A 1 329 ? 58.772 -10.309 3.213 1.00 52.58 329 TYR A C 1
ATOM 2444 O O . TYR A 1 329 ? 58.568 -9.428 4.041 1.00 51.83 329 TYR A O 1
ATOM 2453 N N . ILE A 1 330 ? 58.847 -11.608 3.496 1.00 52.57 330 ILE A N 1
ATOM 2454 C CA . ILE A 1 330 ? 58.939 -12.127 4.856 1.00 52.74 330 ILE A CA 1
ATOM 2455 C C . ILE A 1 330 ? 60.403 -12.476 5.064 1.00 52.59 330 ILE A C 1
ATOM 2456 O O . ILE A 1 330 ? 60.986 -13.207 4.297 1.00 51.88 330 ILE A O 1
ATOM 2461 N N . LEU A 1 331 ? 61.001 -11.915 6.095 1.00 53.05 331 LEU A N 1
ATOM 2462 C CA . LEU A 1 331 ? 62.424 -12.027 6.293 1.00 53.56 331 LEU A CA 1
ATOM 2463 C C . LEU A 1 331 ? 62.769 -13.159 7.240 1.00 53.61 331 LEU A C 1
ATOM 2464 O O . LEU A 1 331 ? 63.729 -13.861 7.002 1.00 53.74 331 LEU A O 1
ATOM 2469 N N . GLN A 1 332 ? 62.007 -13.300 8.319 1.00 54.50 332 GLN A N 1
ATOM 2470 C CA . GLN A 1 332 ? 62.201 -14.312 9.373 1.00 55.61 332 GLN A CA 1
ATOM 2471 C C . GLN A 1 332 ? 60.829 -14.663 9.938 1.00 56.17 332 GLN A C 1
ATOM 2472 O O . GLN A 1 332 ? 59.939 -13.845 9.909 1.00 55.55 332 GLN A O 1
ATOM 2478 N N . ALA A 1 333 ? 60.659 -15.875 10.459 1.00 57.85 333 ALA A N 1
ATOM 2479 C CA . ALA A 1 333 ? 59.422 -16.278 11.117 1.00 59.32 333 ALA A CA 1
ATOM 2480 C C . ALA A 1 333 ? 59.732 -17.300 12.192 1.00 61.13 333 ALA A C 1
ATOM 2481 O O . ALA A 1 333 ? 60.449 -18.259 11.934 1.00 62.41 333 ALA A O 1
ATOM 2483 N N . ARG A 1 334 ? 59.206 -17.134 13.398 1.00 63.23 334 ARG A N 1
ATOM 2484 C CA . ARG A 1 334 ? 59.339 -18.181 14.409 1.00 64.96 334 ARG A CA 1
ATOM 2485 C C . ARG A 1 334 ? 58.116 -18.293 15.293 1.00 65.80 334 ARG A C 1
ATOM 2486 O O . ARG A 1 334 ? 57.333 -17.375 15.350 1.00 65.28 334 ARG A O 1
ATOM 2494 N N . PRO A 1 335 ? 57.943 -19.437 15.980 1.00 67.77 335 PRO A N 1
ATOM 2495 C CA . PRO A 1 335 ? 56.892 -19.567 16.981 1.00 69.07 335 PRO A CA 1
ATOM 2496 C C . PRO A 1 335 ? 56.897 -18.453 18.022 1.00 70.72 335 PRO A C 1
ATOM 2497 O O . PRO A 1 335 ? 57.958 -17.940 18.371 1.00 70.69 335 PRO A O 1
ATOM 2501 N N . GLU A 1 336 ? 55.706 -18.098 18.505 1.00 72.70 336 GLU A N 1
ATOM 2502 C CA . GLU A 1 336 ? 55.538 -17.023 19.474 1.00 74.21 336 GLU A CA 1
ATOM 2503 C C . GLU A 1 336 ? 55.842 -17.522 20.888 1.00 75.62 336 GLU A C 1
ATOM 2504 O O . GLU A 1 336 ? 56.034 -16.712 21.804 1.00 76.18 336 GLU A O 1
ATOM 2510 N N . THR A 1 337 ? 55.893 -18.845 21.074 1.00 76.93 337 THR A N 1
ATOM 2511 C CA . THR A 1 337 ? 56.205 -19.417 22.392 1.00 77.34 337 THR A CA 1
ATOM 2512 C C . THR A 1 337 ? 56.910 -20.772 22.297 1.00 77.86 337 THR A C 1
ATOM 2513 O O . THR A 1 337 ? 56.696 -21.532 21.349 1.00 78.42 337 THR A O 1
ATOM 2517 N N . LEU A 1 360 ? 51.164 -1.942 47.759 1.00 94.51 360 LEU A N 1
ATOM 2518 C CA . LEU A 1 360 ? 51.506 -2.175 46.367 1.00 94.73 360 LEU A CA 1
ATOM 2519 C C . LEU A 1 360 ? 53.034 -2.158 46.173 1.00 95.05 360 LEU A C 1
ATOM 2520 O O . LEU A 1 360 ? 53.804 -1.717 47.041 1.00 95.20 360 LEU A O 1
ATOM 2525 N N . CYS A 1 361 ? 53.453 -2.668 45.020 1.00 95.24 361 CYS A N 1
ATOM 2526 C CA . CYS A 1 361 ? 54.853 -2.719 44.612 1.00 95.15 361 CYS A CA 1
ATOM 2527 C C . CYS A 1 361 ? 54.874 -3.139 43.142 1.00 95.16 361 CYS A C 1
ATOM 2528 O O . CYS A 1 361 ? 53.903 -3.698 42.651 1.00 95.04 361 CYS A O 1
ATOM 2531 N N . GLU A 1 362 ? 55.953 -2.865 42.421 1.00 95.27 362 GLU A N 1
ATOM 2532 C CA . GLU A 1 362 ? 55.941 -3.118 40.979 1.00 95.49 362 GLU A CA 1
ATOM 2533 C C . GLU A 1 362 ? 57.273 -3.602 40.452 1.00 95.52 362 GLU A C 1
ATOM 2534 O O . GLU A 1 362 ? 58.316 -3.354 41.043 1.00 95.31 362 GLU A O 1
ATOM 2540 N N . GLY A 1 363 ? 57.210 -4.280 39.313 1.00 95.76 363 GLY A N 1
ATOM 2541 C CA . GLY A 1 363 ? 58.392 -4.751 38.622 1.00 96.09 363 GLY A CA 1
ATOM 2542 C C . GLY A 1 363 ? 58.063 -5.158 37.204 1.00 96.28 363 GLY A C 1
ATOM 2543 O O . GLY A 1 363 ? 57.131 -4.636 36.601 1.00 95.95 363 GLY A O 1
ATOM 2544 N N . ARG A 1 364 ? 58.849 -6.087 36.673 1.00 96.85 364 ARG A N 1
ATOM 2545 C CA . ARG A 1 364 ? 58.647 -6.599 35.332 1.00 97.23 364 ARG A CA 1
ATOM 2546 C C . ARG A 1 364 ? 57.808 -7.859 35.424 1.00 97.45 364 ARG A C 1
ATOM 2547 O O . ARG A 1 364 ? 58.158 -8.777 36.162 1.00 97.01 364 ARG A O 1
ATOM 2555 N N . ALA A 1 365 ? 56.709 -7.892 34.672 1.00 97.92 365 ALA A N 1
ATOM 2556 C CA . ALA A 1 365 ? 55.831 -9.061 34.633 1.00 98.55 365 ALA A CA 1
ATOM 2557 C C . ALA A 1 365 ? 56.370 -10.085 33.641 1.00 98.82 365 ALA A C 1
ATOM 2558 O O . ALA A 1 365 ? 56.535 -9.763 32.464 1.00 98.80 365 ALA A O 1
ATOM 2560 N N . GLN A 1 368 ? 52.449 -14.198 31.611 1.00 101.94 368 GLN A N 1
ATOM 2561 C CA . GLN A 1 368 ? 51.101 -14.131 32.155 1.00 101.97 368 GLN A CA 1
ATOM 2562 C C . GLN A 1 368 ? 50.976 -14.883 33.460 1.00 102.01 368 GLN A C 1
ATOM 2563 O O . GLN A 1 368 ? 51.912 -15.573 33.880 1.00 101.98 368 GLN A O 1
ATOM 2569 N N . LYS A 1 369 ? 49.827 -14.733 34.110 1.00 102.03 369 LYS A N 1
ATOM 2570 C CA . LYS A 1 369 ? 49.579 -15.404 35.372 1.00 101.79 369 LYS A CA 1
ATOM 2571 C C . LYS A 1 369 ? 49.385 -14.415 36.511 1.00 101.63 369 LYS A C 1
ATOM 2572 O O . LYS A 1 369 ? 50.059 -13.402 36.585 1.00 101.89 369 LYS A O 1
ATOM 2578 N N . VAL A 1 370 ? 48.444 -14.723 37.389 1.00 101.17 370 VAL A N 1
ATOM 2579 C CA . VAL A 1 370 ? 48.352 -14.177 38.758 1.00 100.67 370 VAL A CA 1
ATOM 2580 C C . VAL A 1 370 ? 48.924 -15.226 39.764 1.00 100.38 370 VAL A C 1
ATOM 2581 O O . VAL A 1 370 ? 49.365 -16.310 39.360 1.00 100.62 370 VAL A O 1
ATOM 2585 N N . GLY A 1 371 ? 48.989 -14.880 41.047 1.00 99.71 371 GLY A N 1
ATOM 2586 C CA . GLY A 1 371 ? 49.524 -15.776 42.077 1.00 99.24 371 GLY A CA 1
ATOM 2587 C C . GLY A 1 371 ? 49.090 -15.235 43.418 1.00 98.87 371 GLY A C 1
ATOM 2588 O O . GLY A 1 371 ? 48.479 -14.173 43.470 1.00 98.97 371 GLY A O 1
ATOM 2589 N N . GLN A 1 372 ? 49.372 -15.957 44.497 1.00 98.37 372 GLN A N 1
ATOM 2590 C CA . GLN A 1 372 ? 48.982 -15.513 45.847 1.00 98.09 372 GLN A CA 1
ATOM 2591 C C . GLN A 1 372 ? 50.034 -16.009 46.823 1.00 97.78 372 GLN A C 1
ATOM 2592 O O . GLN A 1 372 ? 51.001 -16.653 46.408 1.00 97.88 372 GLN A O 1
ATOM 2598 N N . GLY A 1 373 ? 49.865 -15.695 48.106 1.00 97.35 373 GLY A N 1
ATOM 2599 C CA . GLY A 1 373 ? 50.708 -16.272 49.156 1.00 97.07 373 GLY A CA 1
ATOM 2600 C C . GLY A 1 373 ? 51.236 -15.283 50.173 1.00 96.70 373 GLY A C 1
ATOM 2601 O O . GLY A 1 373 ? 51.070 -14.066 50.039 1.00 96.52 373 GLY A O 1
ATOM 2602 N N . LYS A 1 374 ? 51.870 -15.837 51.199 1.00 96.43 374 LYS A N 1
ATOM 2603 C CA . LYS A 1 374 ? 52.533 -15.068 52.244 1.00 96.43 374 LYS A CA 1
ATOM 2604 C C . LYS A 1 374 ? 53.894 -14.602 51.722 1.00 96.40 374 LYS A C 1
ATOM 2605 O O . LYS A 1 374 ? 54.629 -15.409 51.159 1.00 96.77 374 LYS A O 1
ATOM 2611 N N . VAL A 1 375 ? 54.241 -13.324 51.907 1.00 96.22 375 VAL A N 1
ATOM 2612 C CA . VAL A 1 375 ? 55.599 -12.829 51.574 1.00 95.93 375 VAL A CA 1
ATOM 2613 C C . VAL A 1 375 ? 56.669 -13.360 52.551 1.00 95.69 375 VAL A C 1
ATOM 2614 O O . VAL A 1 375 ? 56.633 -13.059 53.741 1.00 95.40 375 VAL A O 1
ATOM 2618 N N . ARG A 1 376 ? 57.613 -14.146 52.031 1.00 95.55 376 ARG A N 1
ATOM 2619 C CA . ARG A 1 376 ? 58.705 -14.694 52.829 1.00 95.42 376 ARG A CA 1
ATOM 2620 C C . ARG A 1 376 ? 59.987 -13.943 52.513 1.00 95.21 376 ARG A C 1
ATOM 2621 O O . ARG A 1 376 ? 60.445 -13.947 51.373 1.00 95.00 376 ARG A O 1
ATOM 2623 N N . ASP A 1 391 ? 53.692 -19.378 49.417 1.00 99.93 391 ASP A N 1
ATOM 2624 C CA . ASP A 1 391 ? 54.775 -18.460 49.775 1.00 100.11 391 ASP A CA 1
ATOM 2625 C C . ASP A 1 391 ? 55.334 -17.691 48.570 1.00 100.26 391 ASP A C 1
ATOM 2626 O O . ASP A 1 391 ? 55.965 -18.292 47.691 1.00 100.39 391 ASP A O 1
ATOM 2631 N N . VAL A 1 392 ? 55.113 -16.369 48.550 1.00 100.29 392 VAL A N 1
ATOM 2632 C CA . VAL A 1 392 ? 55.747 -15.462 47.569 1.00 100.20 392 VAL A CA 1
ATOM 2633 C C . VAL A 1 392 ? 57.149 -15.066 48.082 1.00 100.14 392 VAL A C 1
ATOM 2634 O O . VAL A 1 392 ? 57.279 -14.407 49.120 1.00 99.92 392 VAL A O 1
ATOM 2638 N N . LEU A 1 393 ? 58.188 -15.500 47.362 1.00 100.13 393 LEU A N 1
ATOM 2639 C CA . LEU A 1 393 ? 59.580 -15.261 47.755 1.00 100.11 393 LEU A CA 1
ATOM 2640 C C . LEU A 1 393 ? 60.055 -13.871 47.309 1.00 100.13 393 LEU A C 1
ATOM 2641 O O . LEU A 1 393 ? 59.963 -13.503 46.126 1.00 99.70 393 LEU A O 1
ATOM 2646 N N . VAL A 1 394 ? 60.563 -13.116 48.284 1.00 100.31 394 VAL A N 1
ATOM 2647 C CA . VAL A 1 394 ? 61.002 -11.736 48.099 1.00 100.40 394 VAL A CA 1
ATOM 2648 C C . VAL A 1 394 ? 62.478 -11.661 48.448 1.00 100.40 394 VAL A C 1
ATOM 2649 O O . VAL A 1 394 ? 62.857 -11.883 49.602 1.00 100.12 394 VAL A O 1
ATOM 2653 N N . THR A 1 395 ? 63.303 -11.362 47.445 1.00 100.69 395 THR A N 1
ATOM 2654 C CA . THR A 1 395 ? 64.756 -11.322 47.637 1.00 101.09 395 THR A CA 1
ATOM 2655 C C . THR A 1 395 ? 65.493 -10.554 46.508 1.00 101.37 395 THR A C 1
ATOM 2656 O O . THR A 1 395 ? 64.864 -10.099 45.544 1.00 101.00 395 THR A O 1
ATOM 2660 N N . ASP A 1 396 ? 66.819 -10.416 46.648 1.00 101.89 396 ASP A N 1
ATOM 2661 C CA . ASP A 1 396 ? 67.648 -9.571 45.759 1.00 102.28 396 ASP A CA 1
ATOM 2662 C C . ASP A 1 396 ? 67.850 -10.182 44.349 1.00 102.71 396 ASP A C 1
ATOM 2663 O O . ASP A 1 396 ? 67.300 -9.671 43.368 1.00 102.49 396 ASP A O 1
ATOM 2668 N N . MET A 1 397 ? 68.642 -11.251 44.241 1.00 103.50 397 MET A N 1
ATOM 2669 C CA . MET A 1 397 ? 68.516 -12.178 43.107 1.00 104.06 397 MET A CA 1
ATOM 2670 C C . MET A 1 397 ? 69.062 -13.570 43.436 1.00 104.39 397 MET A C 1
ATOM 2671 O O . MET A 1 397 ? 70.017 -13.732 44.210 1.00 104.34 397 MET A O 1
ATOM 2676 N N . THR A 1 398 ? 68.438 -14.561 42.809 1.00 104.76 398 THR A N 1
ATOM 2677 C CA . THR A 1 398 ? 68.762 -15.962 42.992 1.00 105.03 398 THR A CA 1
ATOM 2678 C C . THR A 1 398 ? 70.040 -16.433 42.262 1.00 105.40 398 THR A C 1
ATOM 2679 O O . THR A 1 398 ? 70.240 -16.161 41.076 1.00 105.35 398 THR A O 1
ATOM 2683 N N . ASP A 1 399 ? 70.906 -17.120 43.009 1.00 105.86 399 ASP A N 1
ATOM 2684 C CA . ASP A 1 399 ? 71.901 -18.050 42.447 1.00 106.09 399 ASP A CA 1
ATOM 2685 C C . ASP A 1 399 ? 71.169 -19.320 41.966 1.00 106.49 399 ASP A C 1
ATOM 2686 O O . ASP A 1 399 ? 69.937 -19.418 42.070 1.00 106.35 399 ASP A O 1
ATOM 2691 N N . PRO A 1 400 ? 71.911 -20.287 41.402 1.00 107.00 400 PRO A N 1
ATOM 2692 C CA . PRO A 1 400 ? 71.359 -21.646 41.289 1.00 107.22 400 PRO A CA 1
ATOM 2693 C C . PRO A 1 400 ? 71.132 -22.343 42.657 1.00 107.41 400 PRO A C 1
ATOM 2694 O O . PRO A 1 400 ? 70.189 -23.131 42.794 1.00 107.11 400 PRO A O 1
ATOM 2698 N N . ASP A 1 401 ? 71.971 -22.029 43.652 1.00 107.63 401 ASP A N 1
ATOM 2699 C CA . ASP A 1 401 ? 71.783 -22.486 45.045 1.00 107.92 401 ASP A CA 1
ATOM 2700 C C . ASP A 1 401 ? 70.421 -22.133 45.634 1.00 108.15 401 ASP A C 1
ATOM 2701 O O . ASP A 1 401 ? 70.064 -22.609 46.711 1.00 108.26 401 ASP A O 1
ATOM 2706 N N . TRP A 1 402 ? 69.686 -21.273 44.938 1.00 108.39 402 TRP A N 1
ATOM 2707 C CA . TRP A 1 402 ? 68.347 -20.875 45.334 1.00 108.55 402 TRP A CA 1
ATOM 2708 C C . TRP A 1 402 ? 67.284 -21.722 44.632 1.00 108.82 402 TRP A C 1
ATOM 2709 O O . TRP A 1 402 ? 66.133 -21.301 44.533 1.00 108.48 402 TRP A O 1
ATOM 2720 N N . GLU A 1 403 ? 67.678 -22.909 44.149 1.00 109.02 403 GLU A N 1
ATOM 2721 C CA . GLU A 1 403 ? 66.747 -23.853 43.494 1.00 109.10 403 GLU A CA 1
ATOM 2722 C C . GLU A 1 403 ? 66.080 -24.901 44.423 1.00 109.02 403 GLU A C 1
ATOM 2723 O O . GLU A 1 403 ? 65.007 -25.430 44.077 1.00 108.86 403 GLU A O 1
ATOM 2729 N N . PRO A 1 404 ? 66.689 -25.197 45.600 1.00 108.81 404 PRO A N 1
ATOM 2730 C CA . PRO A 1 404 ? 65.921 -26.026 46.531 1.00 108.65 404 PRO A CA 1
ATOM 2731 C C . PRO A 1 404 ? 64.824 -25.190 47.197 1.00 108.52 404 PRO A C 1
ATOM 2732 O O . PRO A 1 404 ? 63.632 -25.434 46.962 1.00 108.37 404 PRO A O 1
ATOM 2736 N N . VAL A 1 405 ? 65.234 -24.177 47.966 1.00 108.27 405 VAL A N 1
ATOM 2737 C CA . VAL A 1 405 ? 64.302 -23.314 48.703 1.00 107.87 405 VAL A CA 1
ATOM 2738 C C . VAL A 1 405 ? 63.314 -22.607 47.748 1.00 107.61 405 VAL A C 1
ATOM 2739 O O . VAL A 1 405 ? 62.244 -22.185 48.184 1.00 107.56 405 VAL A O 1
ATOM 2743 N N . MET A 1 406 ? 63.663 -22.496 46.459 1.00 107.37 406 MET A N 1
ATOM 2744 C CA . MET A 1 406 ? 62.722 -22.002 45.421 1.00 107.18 406 MET A CA 1
ATOM 2745 C C . MET A 1 406 ? 61.555 -22.985 45.266 1.00 106.96 406 MET A C 1
ATOM 2746 O O . MET A 1 406 ? 60.401 -22.573 45.116 1.00 106.66 406 MET A O 1
ATOM 2751 N N . LYS A 1 407 ? 61.881 -24.284 45.291 1.00 106.85 407 LYS A N 1
ATOM 2752 C CA . LYS A 1 407 ? 60.885 -25.369 45.240 1.00 106.51 407 LYS A CA 1
ATOM 2753 C C . LYS A 1 407 ? 59.932 -25.312 46.444 1.00 106.28 407 LYS A C 1
ATOM 2754 O O . LYS A 1 407 ? 58.741 -25.587 46.314 1.00 106.26 407 LYS A O 1
ATOM 2756 N N . ARG A 1 408 ? 60.470 -24.911 47.598 1.00 105.84 408 ARG A N 1
ATOM 2757 C CA . ARG A 1 408 ? 59.715 -24.748 48.851 1.00 105.39 408 ARG A CA 1
ATOM 2758 C C . ARG A 1 408 ? 58.853 -23.447 48.898 1.00 104.95 408 ARG A C 1
ATOM 2759 O O . ARG A 1 408 ? 58.747 -22.804 49.955 1.00 104.90 408 ARG A O 1
ATOM 2767 N N . ALA A 1 409 ? 58.223 -23.083 47.771 1.00 104.32 409 ALA A N 1
ATOM 2768 C CA . ALA A 1 409 ? 57.526 -21.783 47.637 1.00 103.73 409 ALA A CA 1
ATOM 2769 C C . ALA A 1 409 ? 56.616 -21.685 46.396 1.00 103.07 409 ALA A C 1
ATOM 2770 O O . ALA A 1 409 ? 56.626 -22.572 45.540 1.00 102.97 409 ALA A O 1
ATOM 2772 N N . SER A 1 410 ? 55.862 -20.585 46.303 1.00 102.29 410 SER A N 1
ATOM 2773 C CA . SER A 1 410 ? 54.784 -20.435 45.308 1.00 101.69 410 SER A CA 1
ATOM 2774 C C . SER A 1 410 ? 54.722 -19.076 44.587 1.00 100.96 410 SER A C 1
ATOM 2775 O O . SER A 1 410 ? 53.665 -18.711 44.063 1.00 100.56 410 SER A O 1
ATOM 2778 N N . ALA A 1 411 ? 55.836 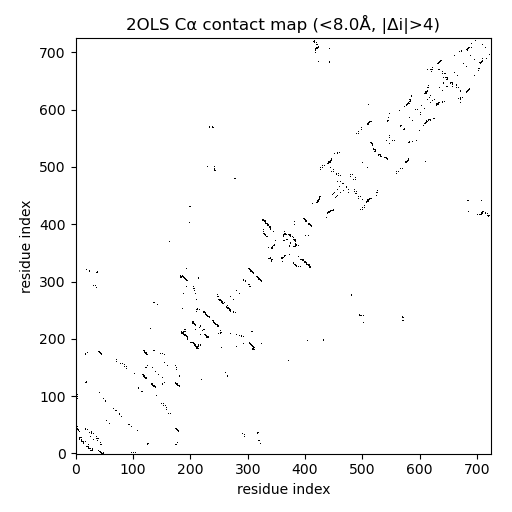-18.336 44.574 1.00 100.27 411 ALA A N 1
ATOM 2779 C CA . ALA A 1 411 ? 55.996 -17.100 43.758 1.00 99.52 411 ALA A CA 1
ATOM 2780 C C . ALA A 1 411 ? 57.367 -16.474 43.972 1.00 98.87 411 ALA A C 1
ATOM 2781 O O . ALA A 1 411 ? 58.031 -16.751 44.979 1.00 99.10 411 ALA A O 1
ATOM 2783 N N . ILE A 1 412 ? 57.794 -15.639 43.024 1.00 97.82 412 ILE A N 1
ATOM 2784 C CA . ILE A 1 412 ? 59.122 -15.016 43.087 1.00 96.89 412 ILE A CA 1
ATOM 2785 C C . ILE A 1 412 ? 59.103 -13.562 42.622 1.00 95.97 412 ILE A C 1
ATOM 2786 O O . ILE A 1 412 ? 58.704 -13.245 41.489 1.00 95.50 412 ILE A O 1
ATOM 2791 N N . VAL A 1 413 ? 59.532 -12.689 43.533 1.00 94.93 413 VAL A N 1
ATOM 2792 C CA . VAL A 1 413 ? 59.607 -11.261 43.281 1.00 94.36 413 VAL A CA 1
ATOM 2793 C C . VAL A 1 413 ? 61.026 -10.796 43.660 1.00 93.55 413 VAL A C 1
ATOM 2794 O O . VAL A 1 413 ? 61.475 -11.025 44.792 1.00 93.37 413 VAL A O 1
ATOM 2798 N N . THR A 1 414 ? 61.749 -10.196 42.708 1.00 92.58 414 THR A N 1
ATOM 2799 C CA . THR A 1 414 ? 63.180 -9.860 42.927 1.00 92.00 414 THR A CA 1
ATOM 2800 C C . THR A 1 414 ? 63.546 -8.407 42.605 1.00 91.21 414 THR A C 1
ATOM 2801 O O . THR A 1 414 ? 63.015 -7.815 41.654 1.00 91.01 414 THR A O 1
ATOM 2805 N N . ASN A 1 415 ? 64.465 -7.860 43.405 1.00 90.35 415 ASN A N 1
ATOM 2806 C CA . ASN A 1 415 ? 65.027 -6.516 43.183 1.00 89.91 415 ASN A CA 1
ATOM 2807 C C . ASN A 1 415 ? 65.638 -6.322 41.790 1.00 89.59 415 ASN A C 1
ATOM 2808 O O . ASN A 1 415 ? 65.274 -5.390 41.066 1.00 89.22 415 ASN A O 1
ATOM 2813 N N . ARG A 1 416 ? 66.566 -7.209 41.431 1.00 89.41 416 ARG A N 1
ATOM 2814 C CA . ARG A 1 416 ? 67.292 -7.115 40.168 1.00 89.30 416 ARG A CA 1
ATOM 2815 C C . ARG A 1 416 ? 66.691 -8.000 39.075 1.00 89.15 416 ARG A C 1
ATOM 2816 O O . ARG A 1 416 ? 65.817 -8.821 39.341 1.00 88.77 416 ARG A O 1
ATOM 2824 N N . GLY A 1 417 ? 67.137 -7.782 37.839 1.00 89.26 417 GLY A N 1
ATOM 2825 C CA . GLY A 1 417 ? 66.830 -8.671 36.723 1.00 89.49 417 GLY A CA 1
ATOM 2826 C C . GLY A 1 417 ? 65.910 -8.151 35.632 1.00 89.56 417 GLY A C 1
ATOM 2827 O O . GLY A 1 417 ? 65.064 -7.284 35.860 1.00 89.12 417 GLY A O 1
ATOM 2828 N N . GLY A 1 418 ? 66.096 -8.707 34.435 1.00 90.12 418 GLY A N 1
ATOM 2829 C CA . GLY A 1 418 ? 65.213 -8.482 33.286 1.00 90.64 418 GLY A CA 1
ATOM 2830 C C . GLY A 1 418 ? 64.626 -9.798 32.793 1.00 91.01 418 GLY A C 1
ATOM 2831 O O . GLY A 1 418 ? 64.520 -10.753 33.565 1.00 90.73 418 GLY A O 1
ATOM 2832 N N . ARG A 1 419 ? 64.254 -9.847 31.509 1.00 91.55 419 ARG A N 1
ATOM 2833 C CA . ARG A 1 419 ? 63.583 -11.023 30.906 1.00 92.14 419 ARG A CA 1
ATOM 2834 C C . ARG A 1 419 ? 64.336 -12.348 31.102 1.00 91.79 419 ARG A C 1
ATOM 2835 O O . ARG A 1 419 ? 63.741 -13.341 31.535 1.00 91.61 419 ARG A O 1
ATOM 2843 N N . THR A 1 420 ? 65.635 -12.339 30.781 1.00 91.56 420 THR A N 1
ATOM 2844 C CA . THR A 1 420 ? 66.505 -13.526 30.852 1.00 91.44 420 THR A CA 1
ATOM 2845 C C . THR A 1 420 ? 67.274 -13.636 32.173 1.00 91.08 420 THR A C 1
ATOM 2846 O O . THR A 1 420 ? 68.242 -14.363 32.276 1.00 90.79 420 THR A O 1
ATOM 2850 N N . CYS A 1 421 ? 66.825 -12.889 33.171 1.00 91.22 421 CYS A N 1
ATOM 2851 C CA . CYS A 1 421 ? 67.201 -13.057 34.576 1.00 91.36 421 CYS A CA 1
ATOM 2852 C C . CYS A 1 421 ? 67.140 -14.544 35.013 1.00 91.54 421 CYS A C 1
ATOM 2853 O O . CYS A 1 421 ? 66.341 -15.311 34.472 1.00 91.41 421 CYS A O 1
ATOM 2856 N N . HIS A 1 422 ? 67.978 -14.947 35.974 1.00 91.75 422 HIS A N 1
ATOM 2857 C CA . HIS A 1 422 ? 67.923 -16.306 36.560 1.00 91.84 422 HIS A CA 1
ATOM 2858 C C . HIS A 1 422 ? 66.494 -16.662 36.962 1.00 92.09 422 HIS A C 1
ATOM 2859 O O . HIS A 1 422 ? 65.881 -17.564 36.379 1.00 92.21 422 HIS A O 1
ATOM 2866 N N . ALA A 1 423 ? 65.971 -15.943 37.955 1.00 92.20 423 ALA A N 1
ATOM 2867 C CA . ALA A 1 423 ? 64.669 -16.247 38.527 1.00 92.33 423 ALA A CA 1
ATOM 2868 C C . ALA A 1 423 ? 63.549 -16.157 37.494 1.00 92.51 423 ALA A C 1
ATOM 2869 O O . ALA A 1 423 ? 62.559 -16.873 37.606 1.00 92.64 423 ALA A O 1
ATOM 2871 N N . ALA A 1 424 ? 63.701 -15.306 36.479 1.00 92.82 424 ALA A N 1
ATOM 2872 C CA . ALA A 1 424 ? 62.669 -15.179 35.429 1.00 93.21 424 ALA A CA 1
ATOM 2873 C C . ALA A 1 424 ? 62.550 -16.405 34.520 1.00 93.59 424 ALA A C 1
ATOM 2874 O O . ALA A 1 424 ? 61.532 -16.559 33.832 1.00 93.65 424 ALA A O 1
ATOM 2876 N N . ILE A 1 425 ? 63.586 -17.252 34.507 1.00 93.93 425 ILE A N 1
ATOM 2877 C CA . ILE A 1 425 ? 63.595 -18.479 33.701 1.00 94.22 425 ILE A CA 1
ATOM 2878 C C . ILE A 1 425 ? 62.977 -19.667 34.488 1.00 94.50 425 ILE A C 1
ATOM 2879 O O . ILE A 1 425 ? 62.212 -20.453 33.918 1.00 94.52 425 ILE A O 1
ATOM 2884 N N . ILE A 1 426 ? 63.315 -19.776 35.769 1.00 94.55 426 ILE A N 1
ATOM 2885 C CA . ILE A 1 426 ? 62.699 -20.768 36.642 1.00 94.69 426 ILE A CA 1
ATOM 2886 C C . ILE A 1 426 ? 61.185 -20.596 36.691 1.00 94.98 426 ILE A C 1
ATOM 2887 O O . ILE A 1 426 ? 60.448 -21.559 36.904 1.00 95.01 426 ILE A O 1
ATOM 2892 N N . ALA A 1 427 ? 60.728 -19.364 36.493 1.00 95.59 427 ALA A N 1
ATOM 2893 C CA . ALA A 1 427 ? 59.317 -19.034 36.658 1.00 96.07 427 ALA A CA 1
ATOM 2894 C C . ALA A 1 427 ? 58.552 -19.218 35.352 1.00 96.41 427 ALA A C 1
ATOM 2895 O O . ALA A 1 427 ? 57.329 -19.361 35.353 1.00 96.17 427 ALA A O 1
ATOM 2897 N N . ARG A 1 428 ? 59.279 -19.213 34.240 1.00 96.77 428 ARG A N 1
ATOM 2898 C CA . ARG A 1 428 ? 58.710 -19.587 32.951 1.00 97.02 428 ARG A CA 1
ATOM 2899 C C . ARG A 1 428 ? 58.556 -21.100 32.834 1.00 97.23 428 ARG A C 1
ATOM 2900 O O . ARG A 1 428 ? 57.546 -21.594 32.334 1.00 97.20 428 ARG A O 1
ATOM 2908 N N . GLU A 1 429 ? 59.565 -21.830 33.299 1.00 97.17 429 GLU A N 1
ATOM 2909 C CA . GLU A 1 429 ? 59.524 -23.287 33.290 1.00 97.08 429 GLU A CA 1
ATOM 2910 C C . GLU A 1 429 ? 58.822 -23.826 34.532 1.00 97.11 429 GLU A C 1
ATOM 2911 O O . GLU A 1 429 ? 58.331 -24.955 34.539 1.00 97.07 429 GLU A O 1
ATOM 2917 N N . PRO A 1 433 ? 54.788 -17.628 38.851 1.00 95.49 433 PRO A N 1
ATOM 2918 C CA . PRO A 1 433 ? 55.657 -16.605 38.260 1.00 95.08 433 PRO A CA 1
ATOM 2919 C C . PRO A 1 433 ? 55.640 -15.312 39.068 1.00 94.67 433 PRO A C 1
ATOM 2920 O O . PRO A 1 433 ? 55.313 -15.331 40.255 1.00 94.61 433 PRO A O 1
ATOM 2924 N N . ALA A 1 434 ? 55.989 -14.202 38.425 1.00 93.94 434 ALA A N 1
ATOM 2925 C CA . ALA A 1 434 ? 57.375 -13.790 38.314 1.00 93.25 434 ALA A CA 1
ATOM 2926 C C . ALA A 1 434 ? 57.429 -12.310 38.107 1.00 92.40 434 ALA A C 1
ATOM 2927 O O . ALA A 1 434 ? 57.192 -11.819 37.008 1.00 91.50 434 ALA A O 1
ATOM 2929 N N . VAL A 1 435 ? 57.761 -11.590 39.163 1.00 91.98 435 VAL A N 1
ATOM 2930 C CA . VAL A 1 435 ? 58.022 -10.156 38.965 1.00 91.74 435 VAL A CA 1
ATOM 2931 C C . VAL A 1 435 ? 59.469 -9.806 39.367 1.00 91.37 435 VAL A C 1
ATOM 2932 O O . VAL A 1 435 ? 59.859 -9.912 40.536 1.00 91.22 435 VAL A O 1
ATOM 2936 N N . VAL A 1 436 ? 60.256 -9.416 38.361 1.00 90.96 436 VAL A N 1
ATOM 2937 C CA . VAL A 1 436 ? 61.671 -9.066 38.520 1.00 90.46 436 VAL A CA 1
ATOM 2938 C C . VAL A 1 436 ? 61.837 -7.588 38.215 1.00 90.09 436 VAL A C 1
ATOM 2939 O O . VAL A 1 436 ? 60.973 -6.982 37.591 1.00 89.57 436 VAL A O 1
ATOM 2943 N N . GLY A 1 437 ? 62.946 -7.009 38.653 1.00 90.01 437 GLY A N 1
ATOM 2944 C CA . GLY A 1 437 ? 63.274 -5.639 38.289 1.00 90.10 437 GLY A CA 1
ATOM 2945 C C . GLY A 1 437 ? 62.510 -4.615 39.095 1.00 89.92 437 GLY A C 1
ATOM 2946 O O . GLY A 1 437 ? 62.135 -3.570 38.568 1.00 89.47 437 GLY A O 1
ATOM 2947 N N . CYS A 1 438 ? 62.274 -4.942 40.368 1.00 90.28 438 CYS A N 1
ATOM 2948 C CA . CYS A 1 438 ? 61.736 -4.006 41.370 1.00 90.56 438 CYS A CA 1
ATOM 2949 C C . CYS A 1 438 ? 62.917 -3.478 42.191 1.00 90.91 438 CYS A C 1
ATOM 2950 O O . CYS A 1 438 ? 63.423 -4.173 43.066 1.00 91.21 438 CYS A O 1
ATOM 2953 N N . GLY A 1 439 ? 63.373 -2.264 41.922 1.00 90.94 439 GLY A N 1
ATOM 2954 C CA . GLY A 1 439 ? 64.559 -1.749 42.608 1.00 91.12 439 GLY A CA 1
ATOM 2955 C C . GLY A 1 439 ? 64.611 -2.067 44.096 1.00 91.23 439 GLY A C 1
ATOM 2956 O O . GLY A 1 439 ? 65.664 -2.430 44.627 1.00 91.05 439 GLY A O 1
ATOM 2957 N N . ASN A 1 440 ? 63.471 -1.930 44.766 1.00 91.67 440 ASN A N 1
ATOM 2958 C CA . ASN A 1 440 ? 63.422 -2.020 46.220 1.00 91.92 440 ASN A CA 1
ATOM 2959 C C . ASN A 1 440 ? 62.132 -2.667 46.714 1.00 92.25 440 ASN A C 1
ATOM 2960 O O . ASN A 1 440 ? 61.200 -1.978 47.129 1.00 92.14 440 ASN A O 1
ATOM 2965 N N . ALA A 1 441 ? 62.085 -3.995 46.665 1.00 92.89 441 ALA A N 1
ATOM 2966 C CA . ALA A 1 441 ? 60.944 -4.740 47.182 1.00 93.16 441 ALA A CA 1
ATOM 2967 C C . ALA A 1 441 ? 61.255 -5.350 48.545 1.00 93.97 441 ALA A C 1
ATOM 2968 O O . ALA A 1 441 ? 60.386 -5.429 49.413 1.00 94.45 441 ALA A O 1
ATOM 2970 N N . THR A 1 442 ? 62.500 -5.779 48.725 1.00 94.54 442 THR A N 1
ATOM 2971 C CA . THR A 1 442 ? 63.088 -5.886 50.055 1.00 94.99 442 THR A CA 1
ATOM 2972 C C . THR A 1 442 ? 62.600 -4.765 50.966 1.00 95.41 442 THR A C 1
ATOM 2973 O O . THR A 1 442 ? 62.256 -4.999 52.124 1.00 95.68 442 THR A O 1
ATOM 2977 N N . GLU A 1 443 ? 62.573 -3.547 50.435 1.00 96.01 443 GLU A N 1
ATOM 2978 C CA . GLU A 1 443 ? 62.115 -2.390 51.194 1.00 96.33 443 GLU A CA 1
ATOM 2979 C C . GLU A 1 443 ? 60.593 -2.298 51.196 1.00 96.52 443 GLU A C 1
ATOM 2980 O O . GLU A 1 443 ? 59.951 -2.480 52.231 1.00 96.35 443 GLU A O 1
ATOM 2986 N N . LEU A 1 444 ? 60.021 -2.015 50.030 1.00 96.95 444 LEU A N 1
ATOM 2987 C CA . LEU A 1 444 ? 58.565 -1.840 49.905 1.00 97.39 444 LEU A CA 1
ATOM 2988 C C . LEU A 1 444 ? 57.784 -2.972 50.570 1.00 97.94 444 LEU A C 1
ATOM 2989 O O . LEU A 1 444 ? 56.891 -2.715 51.375 1.00 98.17 444 LEU A O 1
ATOM 2994 N N . LEU A 1 445 ? 58.117 -4.217 50.234 1.00 98.61 445 LEU A N 1
ATOM 2995 C CA . LEU A 1 445 ? 57.391 -5.383 50.761 1.00 98.91 445 LEU A CA 1
ATOM 2996 C C . LEU A 1 445 ? 57.884 -5.774 52.157 1.00 99.36 445 LEU A C 1
ATOM 2997 O O . LEU A 1 445 ? 59.075 -5.666 52.469 1.00 99.07 445 LEU A O 1
ATOM 3002 N N . LYS A 1 446 ? 56.942 -6.219 52.990 1.00 99.99 446 LYS A N 1
ATOM 3003 C CA . LYS A 1 446 ? 57.209 -6.536 54.399 1.00 100.40 446 LYS A CA 1
ATOM 3004 C C . LYS A 1 446 ? 57.225 -8.047 54.627 1.00 100.73 446 LYS A C 1
ATOM 3005 O O . LYS A 1 446 ? 56.564 -8.801 53.903 1.00 100.91 446 LYS A O 1
ATOM 3011 N N . ASN A 1 447 ? 57.971 -8.476 55.645 1.00 100.92 447 ASN A N 1
ATOM 3012 C CA . ASN A 1 447 ? 58.179 -9.903 55.902 1.00 101.07 447 ASN A CA 1
ATOM 3013 C C . ASN A 1 447 ? 56.914 -10.675 56.316 1.00 101.36 447 ASN A C 1
ATOM 3014 O O . ASN A 1 447 ? 56.877 -11.898 56.188 1.00 101.67 447 ASN A O 1
ATOM 3019 N N . GLY A 1 448 ? 55.894 -9.975 56.811 1.00 101.41 448 GLY A N 1
ATOM 3020 C CA . GLY A 1 448 ? 54.658 -10.622 57.229 1.00 101.48 448 GLY A CA 1
ATOM 3021 C C . GLY A 1 448 ? 54.029 -11.411 56.097 1.00 101.60 448 GLY A C 1
ATOM 3022 O O . GLY A 1 448 ? 54.439 -12.536 55.811 1.00 101.52 448 GLY A O 1
ATOM 3023 N N . GLN A 1 449 ? 53.030 -10.818 55.452 1.00 101.84 449 GLN A N 1
ATOM 3024 C CA . GLN A 1 449 ? 52.392 -11.435 54.295 1.00 102.02 449 GLN A CA 1
ATOM 3025 C C . GLN A 1 449 ? 52.126 -10.409 53.199 1.00 102.07 449 GLN A C 1
ATOM 3026 O O . GLN A 1 449 ? 53.052 -9.935 52.541 1.00 102.03 449 GLN A O 1
ATOM 3032 N N . GLU A 1 450 ? 50.855 -10.069 53.010 1.00 102.22 450 GLU A N 1
ATOM 3033 C CA . GLU A 1 450 ? 49.872 -11.025 52.514 1.00 102.10 450 GLU A CA 1
ATOM 3034 C C . GLU A 1 450 ? 49.353 -10.618 51.139 1.00 101.93 450 GLU A C 1
ATOM 3035 O O . GLU A 1 450 ? 48.390 -9.858 51.028 1.00 101.84 450 GLU A O 1
ATOM 3041 N N . VAL A 1 451 ? 49.996 -11.129 50.094 1.00 101.57 451 VAL A N 1
ATOM 3042 C CA . VAL A 1 451 ? 50.060 -10.429 48.816 1.00 101.34 451 VAL A CA 1
ATOM 3043 C C . VAL A 1 451 ? 49.655 -11.343 47.665 1.00 101.05 451 VAL A C 1
ATOM 3044 O O . VAL A 1 451 ? 49.542 -12.557 47.835 1.00 100.99 451 VAL A O 1
ATOM 3048 N N . THR A 1 452 ? 49.438 -10.752 46.495 1.00 100.77 452 THR A N 1
ATOM 3049 C CA . THR A 1 452 ? 49.069 -11.515 45.308 1.00 100.40 452 THR A CA 1
ATOM 3050 C C . THR A 1 452 ? 49.560 -10.831 44.037 1.00 100.12 452 THR A C 1
ATOM 3051 O O . THR A 1 452 ? 49.350 -9.633 43.845 1.00 99.96 452 THR A O 1
ATOM 3055 N N . VAL A 1 453 ? 50.215 -11.599 43.173 1.00 99.46 453 VAL A N 1
ATOM 3056 C CA . VAL A 1 453 ? 51.147 -11.034 42.193 1.00 98.98 453 VAL A CA 1
ATOM 3057 C C . VAL A 1 453 ? 50.696 -11.148 40.723 1.00 98.56 453 VAL A C 1
ATOM 3058 O O . VAL A 1 453 ? 50.933 -12.157 40.071 1.00 98.49 453 VAL A O 1
ATOM 3062 N N . SER A 1 454 ? 50.100 -10.076 40.202 1.00 98.28 454 SER A N 1
ATOM 3063 C CA . SER A 1 454 ? 49.427 -10.062 38.877 1.00 98.15 454 SER A CA 1
ATOM 3064 C C . SER A 1 454 ? 50.369 -9.904 37.653 1.00 97.95 454 SER A C 1
ATOM 3065 O O . SER A 1 454 ? 51.387 -9.213 37.722 1.00 97.51 454 SER A O 1
ATOM 3068 N N . CYS A 1 455 ? 50.005 -10.563 36.544 1.00 97.94 455 CYS A N 1
ATOM 3069 C CA . CYS A 1 455 ? 50.615 -10.325 35.216 1.00 97.75 455 CYS A CA 1
ATOM 3070 C C . CYS A 1 455 ? 49.584 -10.224 34.065 1.00 97.65 455 CYS A C 1
ATOM 3071 O O . CYS A 1 455 ? 49.945 -10.407 32.897 1.00 97.72 455 CYS A O 1
ATOM 3074 N N . ALA A 1 456 ? 48.321 -9.938 34.380 1.00 97.33 456 ALA A N 1
ATOM 3075 C CA . ALA A 1 456 ? 47.331 -9.660 33.340 1.00 97.18 456 ALA A CA 1
ATOM 3076 C C . ALA A 1 456 ? 47.458 -8.208 32.838 1.00 97.00 456 ALA A C 1
ATOM 3077 O O . ALA A 1 456 ? 48.440 -7.501 33.116 1.00 96.33 456 ALA A O 1
ATOM 3079 N N . ASP A 1 459 ? 52.135 -5.954 31.067 1.00 98.15 459 ASP A N 1
ATOM 3080 C CA . ASP A 1 459 ? 53.385 -6.607 31.484 1.00 98.28 459 ASP A CA 1
ATOM 3081 C C . ASP A 1 459 ? 54.217 -5.815 32.536 1.00 98.11 459 ASP A C 1
ATOM 3082 O O . ASP A 1 459 ? 55.432 -6.062 32.690 1.00 97.88 459 ASP A O 1
ATOM 3087 N N . THR A 1 460 ? 53.552 -4.905 33.268 1.00 97.54 460 THR A N 1
ATOM 3088 C CA . THR A 1 460 ? 54.177 -4.139 34.365 1.00 97.27 460 THR A CA 1
ATOM 3089 C C . THR A 1 460 ? 54.033 -4.844 35.730 1.00 97.07 460 THR A C 1
ATOM 3090 O O . THR A 1 460 ? 54.230 -4.220 36.778 1.00 97.21 460 THR A O 1
ATOM 3094 N N . GLY A 1 461 ? 53.672 -6.128 35.708 1.00 96.65 461 GLY A N 1
ATOM 3095 C CA . GLY A 1 461 ? 53.801 -7.029 36.859 1.00 96.38 461 GLY A CA 1
ATOM 3096 C C . GLY A 1 461 ? 53.630 -6.410 38.236 1.00 96.26 461 GLY A C 1
ATOM 3097 O O . GLY A 1 461 ? 54.608 -6.183 38.950 1.00 96.55 461 GLY A O 1
ATOM 3098 N N . PHE A 1 462 ? 52.381 -6.166 38.624 1.00 95.86 462 PHE A N 1
ATOM 3099 C CA . PHE A 1 462 ? 52.070 -5.541 39.917 1.00 95.43 462 PHE A CA 1
ATOM 3100 C C . PHE A 1 462 ? 52.160 -6.533 41.083 1.00 95.11 462 PHE A C 1
ATOM 3101 O O . PHE A 1 462 ? 52.424 -7.715 40.888 1.00 95.18 462 PHE A O 1
ATOM 3109 N N . ILE A 1 463 ? 51.994 -6.039 42.301 1.00 94.79 463 ILE A N 1
ATOM 3110 C CA . ILE A 1 463 ? 51.973 -6.907 43.473 1.00 94.70 463 ILE A CA 1
ATOM 3111 C C . ILE A 1 463 ? 51.245 -6.204 44.640 1.00 94.84 463 ILE A C 1
ATOM 3112 O O . ILE A 1 463 ? 51.824 -5.424 45.407 1.00 94.91 463 ILE A O 1
ATOM 3117 N N . TYR A 1 464 ? 49.946 -6.503 44.721 1.00 94.72 464 TYR A N 1
ATOM 3118 C CA . TYR A 1 464 ? 49.038 -6.005 45.746 1.00 94.49 464 TYR A CA 1
ATOM 3119 C C . TYR A 1 464 ? 49.171 -6.986 46.930 1.00 94.84 464 TYR A C 1
ATOM 3120 O O . TYR A 1 464 ? 49.379 -8.169 46.670 1.00 95.18 464 TYR A O 1
ATOM 3129 N N . ALA A 1 465 ? 48.989 -6.605 48.204 1.00 95.15 465 ALA A N 1
ATOM 3130 C CA . ALA A 1 465 ? 48.032 -5.608 48.721 1.00 95.38 465 ALA A CA 1
ATOM 3131 C C . ALA A 1 465 ? 46.585 -6.185 48.682 1.00 95.51 465 ALA A C 1
ATOM 3132 O O . ALA A 1 465 ? 45.595 -5.428 48.675 1.00 95.37 465 ALA A O 1
ATOM 3134 N N . GLY A 1 466 ? 46.482 -7.525 48.698 1.00 95.56 466 GLY A N 1
ATOM 3135 C CA . GLY A 1 466 ? 45.213 -8.226 48.447 1.00 95.68 466 GLY A CA 1
ATOM 3136 C C . GLY A 1 466 ? 45.199 -9.754 48.584 1.00 95.77 466 GLY A C 1
ATOM 3137 O O . GLY A 1 466 ? 45.967 -10.320 49.362 1.00 95.70 466 GLY A O 1
ATOM 3138 N N . LEU A 1 467 ? 44.294 -10.389 47.823 1.00 95.96 467 LEU A N 1
ATOM 3139 C CA . LEU A 1 467 ? 43.959 -11.838 47.846 1.00 95.89 467 LEU A CA 1
ATOM 3140 C C . LEU A 1 467 ? 42.427 -11.997 47.893 1.00 96.10 467 LEU A C 1
ATOM 3141 O O . LEU A 1 467 ? 41.768 -12.256 46.875 1.00 96.15 467 LEU A O 1
ATOM 3146 N N . MET A 1 480 ? 32.381 -23.371 33.609 1.00 61.23 480 MET A N 1
ATOM 3147 C CA . MET A 1 480 ? 31.430 -22.464 34.340 1.00 61.33 480 MET A CA 1
ATOM 3148 C C . MET A 1 480 ? 29.988 -23.017 34.463 1.00 60.70 480 MET A C 1
ATOM 3149 O O . MET A 1 480 ? 29.427 -23.533 33.496 1.00 60.73 480 MET A O 1
ATOM 3154 N N . PRO A 1 481 ? 29.383 -22.898 35.656 1.00 60.23 481 PRO A N 1
ATOM 3155 C CA . PRO A 1 481 ? 28.070 -23.510 35.864 1.00 60.39 481 PRO A CA 1
ATOM 3156 C C . PRO A 1 481 ? 26.947 -22.786 35.111 1.00 60.57 481 PRO A C 1
ATOM 3157 O O . PRO A 1 481 ? 27.128 -21.660 34.655 1.00 60.34 481 PRO A O 1
ATOM 3161 N N . LYS A 1 482 ? 25.792 -23.438 35.000 1.00 60.82 482 LYS A N 1
ATOM 3162 C CA . LYS A 1 482 ? 24.652 -22.882 34.289 1.00 60.16 482 LYS A CA 1
ATOM 3163 C C . LYS A 1 482 ? 24.164 -21.631 35.055 1.00 59.66 482 LYS A C 1
ATOM 3164 O O . LYS A 1 482 ? 23.976 -21.663 36.275 1.00 59.45 482 LYS A O 1
ATOM 3170 N N . ALA A 1 483 ? 24.025 -20.516 34.337 1.00 58.84 483 ALA A N 1
ATOM 3171 C CA . ALA A 1 483 ? 23.425 -19.287 34.892 1.00 57.86 483 ALA A CA 1
ATOM 3172 C C . ALA A 1 483 ? 21.957 -19.174 34.489 1.00 56.84 483 ALA A C 1
ATOM 3173 O O . ALA A 1 483 ? 21.575 -19.559 33.375 1.00 56.75 483 ALA A O 1
ATOM 3175 N N . PRO A 1 484 ? 21.118 -18.645 35.393 1.00 55.87 484 PRO A N 1
ATOM 3176 C CA . PRO A 1 484 ? 19.709 -18.437 35.097 1.00 55.40 484 PRO A CA 1
ATOM 3177 C C . PRO A 1 484 ? 19.411 -17.260 34.131 1.00 55.18 484 PRO A C 1
ATOM 3178 O O . PRO A 1 484 ? 18.366 -17.259 33.485 1.00 55.90 484 PRO A O 1
ATOM 3182 N N . VAL A 1 485 ? 20.299 -16.269 34.053 1.00 54.03 485 VAL A N 1
ATOM 3183 C CA . VAL A 1 485 ? 20.227 -15.215 33.043 1.00 53.32 485 VAL A CA 1
ATOM 3184 C C . VAL A 1 485 ? 21.511 -15.286 32.241 1.00 52.46 485 VAL A C 1
ATOM 3185 O O . VAL A 1 485 ? 22.432 -15.980 32.637 1.00 52.28 485 VAL A O 1
ATOM 3189 N N . LYS A 1 486 ? 21.589 -14.555 31.132 1.00 51.79 486 LYS A N 1
ATOM 3190 C CA . LYS A 1 486 ? 22.860 -14.359 30.415 1.00 51.11 486 LYS A CA 1
ATOM 3191 C C . LYS A 1 486 ? 23.677 -13.246 31.056 1.00 49.64 486 LYS A C 1
ATOM 3192 O O . LYS A 1 486 ? 23.186 -12.139 31.206 1.00 49.40 486 LYS A O 1
ATOM 3198 N N . VAL A 1 487 ? 24.921 -13.539 31.421 1.00 48.81 487 VAL A N 1
ATOM 3199 C CA . VAL A 1 487 ? 25.805 -12.550 32.016 1.00 48.38 487 VAL A CA 1
ATOM 3200 C C . VAL A 1 487 ? 26.682 -11.991 30.891 1.00 48.05 487 VAL A C 1
ATOM 3201 O O . VAL A 1 487 ? 27.514 -12.704 30.339 1.00 48.13 487 VAL A O 1
ATOM 3205 N N . MET A 1 488 ? 26.437 -10.721 30.555 1.00 47.07 488 MET A N 1
ATOM 3206 C CA . MET A 1 488 ? 27.079 -10.003 29.464 1.00 46.56 488 MET A CA 1
ATOM 3207 C C . MET A 1 488 ? 27.935 -8.895 30.080 1.00 46.55 488 MET A C 1
ATOM 3208 O O . MET A 1 488 ? 27.812 -8.624 31.277 1.00 45.18 488 MET A O 1
ATOM 3213 N N . MET A 1 489 ? 28.831 -8.302 29.285 1.00 47.24 489 MET A N 1
ATOM 3214 C CA . MET A 1 489 ? 29.723 -7.253 29.804 1.00 48.38 489 MET A CA 1
ATOM 3215 C C . MET A 1 489 ? 29.305 -5.845 29.406 1.00 48.71 489 MET A C 1
ATOM 3216 O O . MET A 1 489 ? 28.723 -5.604 28.360 1.00 46.98 489 MET A O 1
ATOM 3221 N N . ASN A 1 490 ? 29.637 -4.919 30.291 1.00 50.72 490 ASN A N 1
ATOM 3222 C CA . ASN A 1 490 ? 29.555 -3.499 30.027 1.00 51.44 490 ASN A CA 1
ATOM 3223 C C . ASN A 1 490 ? 30.977 -2.970 29.723 1.00 52.44 490 ASN A C 1
ATOM 3224 O O . ASN A 1 490 ? 31.862 -2.963 30.591 1.00 53.21 490 ASN A O 1
ATOM 3229 N N . VAL A 1 491 ? 31.201 -2.547 28.482 1.00 53.08 491 VAL A N 1
ATOM 3230 C CA . VAL A 1 491 ? 32.557 -2.230 27.994 1.00 53.21 491 VAL A CA 1
ATOM 3231 C C . VAL A 1 491 ? 32.588 -0.853 27.301 1.00 53.81 491 VAL A C 1
ATOM 3232 O O . VAL A 1 491 ? 31.741 -0.541 26.488 1.00 54.64 491 VAL A O 1
ATOM 3236 N N . GLY A 1 492 ? 33.536 -0.002 27.686 1.00 54.36 492 GLY A N 1
ATOM 3237 C CA . GLY A 1 492 ? 33.738 1.297 27.042 1.00 53.92 492 GLY A CA 1
ATOM 3238 C C . GLY A 1 492 ? 35.053 1.448 26.291 1.00 53.76 492 GLY A C 1
ATOM 3239 O O . GLY A 1 492 ? 35.125 2.150 25.303 1.00 53.88 492 GLY A O 1
ATOM 3240 N N . ASN A 1 493 ? 36.101 0.786 26.753 1.00 53.31 493 ASN A N 1
ATOM 3241 C CA . ASN A 1 493 ? 37.440 1.063 26.242 1.00 52.99 493 ASN A CA 1
ATOM 3242 C C . ASN A 1 493 ? 37.968 0.011 25.244 1.00 52.43 493 ASN A C 1
ATOM 3243 O O . ASN A 1 493 ? 38.368 -1.077 25.641 1.00 51.64 493 ASN A O 1
ATOM 3248 N N . PRO A 1 494 ? 37.948 0.334 23.944 1.00 52.32 494 PRO A N 1
ATOM 3249 C CA . PRO A 1 494 ? 38.398 -0.617 22.952 1.00 53.01 494 PRO A CA 1
ATOM 3250 C C . PRO A 1 494 ? 39.854 -0.994 23.059 1.00 53.48 494 PRO A C 1
ATOM 3251 O O . PRO A 1 494 ? 40.254 -1.996 22.491 1.00 53.99 494 PRO A O 1
ATOM 3255 N N . GLU A 1 495 ? 40.647 -0.221 23.786 1.00 53.94 495 GLU A N 1
ATOM 3256 C CA . GLU A 1 495 ? 42.030 -0.617 23.996 1.00 54.42 495 GLU A CA 1
ATOM 3257 C C . GLU A 1 495 ? 42.133 -1.799 24.965 1.00 53.35 495 GLU A C 1
ATOM 3258 O O . GLU A 1 495 ? 43.166 -2.406 25.019 1.00 53.82 495 GLU A O 1
ATOM 3264 N N . LEU A 1 496 ? 41.062 -2.125 25.697 1.00 52.78 496 LEU A N 1
ATOM 3265 C CA . LEU A 1 496 ? 41.015 -3.256 26.645 1.00 52.15 496 LEU A CA 1
ATOM 3266 C C . LEU A 1 496 ? 40.191 -4.457 26.137 1.00 52.01 496 LEU A C 1
ATOM 3267 O O . LEU A 1 496 ? 40.028 -5.446 26.857 1.00 50.76 496 LEU A O 1
ATOM 3272 N N . ALA A 1 497 ? 39.679 -4.363 24.904 1.00 51.84 497 ALA A N 1
ATOM 3273 C CA . ALA A 1 497 ? 38.663 -5.284 24.405 1.00 51.50 497 ALA A CA 1
ATOM 3274 C C . ALA A 1 497 ? 39.155 -6.726 24.300 1.00 51.17 497 ALA A C 1
ATOM 3275 O O . ALA A 1 497 ? 38.424 -7.675 24.634 1.00 51.11 497 ALA A O 1
ATOM 3277 N N . PHE A 1 498 ? 40.390 -6.898 23.855 1.00 51.18 498 PHE A N 1
ATOM 3278 C CA . PHE A 1 498 ? 40.941 -8.237 23.651 1.00 51.29 498 PHE A CA 1
ATOM 3279 C C . PHE A 1 498 ? 41.278 -8.916 24.972 1.00 51.76 498 PHE A C 1
ATOM 3280 O O . PHE A 1 498 ? 41.221 -10.140 25.070 1.00 51.71 498 PHE A O 1
ATOM 3288 N N . SER A 1 499 ? 41.565 -8.135 26.009 1.00 52.78 499 SER A N 1
ATOM 3289 C CA . SER A 1 499 ? 41.706 -8.703 27.357 1.00 53.60 499 SER A CA 1
ATOM 3290 C C . SER A 1 499 ? 40.394 -9.248 27.915 1.00 53.87 499 SER A C 1
ATOM 3291 O O . SER A 1 499 ? 40.423 -10.075 28.801 1.00 53.72 499 SER A O 1
ATOM 3294 N N . PHE A 1 500 ? 39.243 -8.813 27.407 1.00 55.22 500 PHE A N 1
ATOM 3295 C CA . PHE A 1 500 ? 37.967 -9.397 27.854 1.00 55.84 500 PHE A CA 1
ATOM 3296 C C . PHE A 1 500 ? 37.362 -10.411 26.892 1.00 56.16 500 PHE A C 1
ATOM 3297 O O . PHE A 1 500 ? 36.342 -11.000 27.215 1.00 55.64 500 PHE A O 1
ATOM 3305 N N . ALA A 1 501 ? 37.919 -10.565 25.692 1.00 56.63 501 ALA A N 1
ATOM 3306 C CA . ALA A 1 501 ? 37.527 -11.671 24.809 1.00 57.33 501 ALA A CA 1
ATOM 3307 C C . ALA A 1 501 ? 37.533 -12.976 25.613 1.00 57.72 501 ALA A C 1
ATOM 3308 O O . ALA A 1 501 ? 36.668 -13.853 25.490 1.00 57.57 501 ALA A O 1
ATOM 3310 N N . ASN A 1 502 ? 38.514 -13.038 26.492 1.00 58.88 502 ASN A N 1
ATOM 3311 C CA . ASN A 1 502 ? 38.846 -14.220 27.243 1.00 59.80 502 ASN A CA 1
ATOM 3312 C C . ASN A 1 502 ? 37.827 -14.555 28.375 1.00 60.13 502 ASN A C 1
ATOM 3313 O O . ASN A 1 502 ? 37.442 -15.719 28.549 1.00 59.89 502 ASN A O 1
ATOM 3318 N N . LEU A 1 503 ? 37.331 -13.518 29.053 1.00 59.62 503 LEU A N 1
ATOM 3319 C CA . LEU A 1 503 ? 36.383 -13.635 30.169 1.00 58.81 503 LEU A CA 1
ATOM 3320 C C . LEU A 1 503 ? 35.160 -14.425 29.728 1.00 58.85 503 LEU A C 1
ATOM 3321 O O . LEU A 1 503 ? 34.720 -14.283 28.595 1.00 59.97 503 LEU A O 1
ATOM 3326 N N . PRO A 1 504 ? 34.594 -15.265 30.608 1.00 57.98 504 PRO A N 1
ATOM 3327 C CA . PRO A 1 504 ? 33.378 -15.949 30.225 1.00 57.36 504 PRO A CA 1
ATOM 3328 C C . PRO A 1 504 ? 32.159 -15.015 30.245 1.00 57.39 504 PRO A C 1
ATOM 3329 O O . PRO A 1 504 ? 31.748 -14.553 31.304 1.00 58.41 504 PRO A O 1
ATOM 3333 N N . SER A 1 505 ? 31.579 -14.743 29.087 1.00 56.22 505 SER A N 1
ATOM 3334 C CA . SER A 1 505 ? 30.390 -13.917 29.018 1.00 54.89 505 SER A CA 1
ATOM 3335 C C . SER A 1 505 ? 29.609 -14.333 27.802 1.00 54.00 505 SER A C 1
ATOM 3336 O O . SER A 1 505 ? 30.076 -15.159 27.018 1.00 53.29 505 SER A O 1
ATOM 3339 N N . GLU A 1 506 ? 28.417 -13.748 27.669 1.00 53.33 506 GLU A N 1
ATOM 3340 C CA . GLU A 1 506 ? 27.543 -13.956 26.514 1.00 52.83 506 GLU A CA 1
ATOM 3341 C C . GLU A 1 506 ? 27.637 -12.849 25.454 1.00 51.55 506 GLU A C 1
ATOM 3342 O O . GLU A 1 506 ? 26.800 -12.799 24.549 1.00 51.41 506 GLU A O 1
ATOM 3348 N N . GLY A 1 507 ? 28.658 -11.996 25.575 1.00 50.24 507 GLY A N 1
ATOM 3349 C CA . GLY A 1 507 ? 28.858 -10.847 24.708 1.00 48.97 507 GLY A CA 1
ATOM 3350 C C . GLY A 1 507 ? 28.881 -9.548 25.489 1.00 47.59 507 GLY A C 1
ATOM 3351 O O . GLY A 1 507 ? 29.005 -9.535 26.711 1.00 46.71 507 GLY A O 1
ATOM 3352 N N . ILE A 1 508 ? 28.770 -8.450 24.749 1.00 46.33 508 ILE A N 1
ATOM 3353 C CA . ILE A 1 508 ? 28.742 -7.093 25.303 1.00 45.80 508 ILE A CA 1
ATOM 3354 C C . ILE A 1 508 ? 27.293 -6.585 25.202 1.00 44.78 508 ILE A C 1
ATOM 3355 O O . ILE A 1 508 ? 26.731 -6.461 24.124 1.00 42.48 508 ILE A O 1
ATOM 3360 N N . GLY A 1 509 ? 26.686 -6.367 26.354 1.00 45.04 509 GLY A N 1
ATOM 3361 C CA . GLY A 1 509 ? 25.300 -5.949 26.430 1.00 45.52 509 GLY A CA 1
ATOM 3362 C C . GLY A 1 509 ? 25.156 -4.449 26.453 1.00 45.84 509 GLY A C 1
ATOM 3363 O O . GLY A 1 509 ? 24.047 -3.972 26.360 1.00 46.06 509 GLY A O 1
ATOM 3364 N N . LEU A 1 510 ? 26.279 -3.741 26.651 1.00 46.17 510 LEU A N 1
ATOM 3365 C CA . LEU A 1 510 ? 26.431 -2.292 26.510 1.00 46.26 510 LEU A CA 1
ATOM 3366 C C . LEU A 1 510 ? 27.878 -1.986 26.110 1.00 46.42 510 LEU A C 1
ATOM 3367 O O . LEU A 1 510 ? 28.760 -2.011 26.943 1.00 45.12 510 LEU A O 1
ATOM 3372 N N . ALA A 1 511 ? 28.096 -1.753 24.813 1.00 47.26 511 ALA A N 1
ATOM 3373 C CA . ALA A 1 511 ? 29.314 -1.131 24.278 1.00 47.36 511 ALA A CA 1
ATOM 3374 C C . ALA A 1 511 ? 29.074 0.369 24.176 1.00 47.35 511 ALA A C 1
ATOM 3375 O O . ALA A 1 511 ? 28.355 0.835 23.323 1.00 46.59 511 ALA A O 1
ATOM 3377 N N . ARG A 1 512 ? 29.713 1.124 25.053 1.00 49.04 512 ARG A N 1
ATOM 3378 C CA . ARG A 1 512 ? 29.559 2.563 25.136 1.00 50.06 512 ARG A CA 1
ATOM 3379 C C . ARG A 1 512 ? 30.461 3.250 24.127 1.00 50.37 512 ARG A C 1
ATOM 3380 O O . ARG A 1 512 ? 31.513 2.758 23.827 1.00 51.48 512 ARG A O 1
ATOM 3388 N N . MET A 1 513 ? 30.071 4.427 23.668 1.00 51.49 513 MET A N 1
ATOM 3389 C CA . MET A 1 513 ? 30.710 5.154 22.546 1.00 51.13 513 MET A CA 1
ATOM 3390 C C . MET A 1 513 ? 31.611 6.336 22.998 1.00 50.81 513 MET A C 1
ATOM 3391 O O . MET A 1 513 ? 32.320 6.929 22.203 1.00 50.03 513 MET A O 1
ATOM 3396 N N . GLU A 1 514 ? 31.592 6.643 24.288 1.00 50.17 514 GLU A N 1
ATOM 3397 C CA . GLU A 1 514 ? 32.045 7.923 24.776 1.00 50.45 514 GLU A CA 1
ATOM 3398 C C . GLU A 1 514 ? 33.547 7.981 25.016 1.00 50.53 514 GLU A C 1
ATOM 3399 O O . GLU A 1 514 ? 34.124 9.052 25.025 1.00 50.65 514 GLU A O 1
ATOM 3405 N N . PHE A 1 515 ? 34.181 6.836 25.204 1.00 50.85 515 PHE A N 1
ATOM 3406 C CA . PHE A 1 515 ? 35.623 6.783 25.297 1.00 50.22 515 PHE A CA 1
ATOM 3407 C C . PHE A 1 515 ? 36.149 6.956 23.880 1.00 49.65 515 PHE A C 1
ATOM 3408 O O . PHE A 1 515 ? 37.118 7.634 23.691 1.00 49.77 515 PHE A O 1
ATOM 3416 N N . ILE A 1 516 ? 35.519 6.358 22.874 1.00 49.46 516 ILE A N 1
ATOM 3417 C CA . ILE A 1 516 ? 35.987 6.536 21.493 1.00 49.69 516 ILE A CA 1
ATOM 3418 C C . ILE A 1 516 ? 35.946 8.005 21.122 1.00 50.23 516 ILE A C 1
ATOM 3419 O O . ILE A 1 516 ? 36.871 8.514 20.493 1.00 50.13 516 ILE A O 1
ATOM 3424 N N . ILE A 1 517 ? 34.881 8.699 21.521 1.00 50.96 517 ILE A N 1
ATOM 3425 C CA . ILE A 1 517 ? 34.704 10.100 21.123 1.00 51.42 517 ILE A CA 1
ATOM 3426 C C . ILE A 1 517 ? 35.622 11.031 21.934 1.00 52.05 517 ILE A C 1
ATOM 3427 O O . ILE A 1 517 ? 36.326 11.852 21.354 1.00 52.25 517 ILE A O 1
ATOM 3432 N N . ASN A 1 518 ? 35.620 10.896 23.258 1.00 52.72 518 ASN A N 1
ATOM 3433 C CA . ASN A 1 518 ? 36.507 11.673 24.109 1.00 53.44 518 ASN A CA 1
ATOM 3434 C C . ASN A 1 518 ? 37.965 11.447 23.801 1.00 54.48 518 ASN A C 1
ATOM 3435 O O . ASN A 1 518 ? 38.736 12.385 23.667 1.00 54.25 518 ASN A O 1
ATOM 3440 N N . ARG A 1 519 ? 38.339 10.173 23.740 1.00 55.81 519 ARG A N 1
ATOM 3441 C CA . ARG A 1 519 ? 39.727 9.798 23.831 1.00 56.88 519 ARG A CA 1
ATOM 3442 C C . ARG A 1 519 ? 40.350 9.440 22.503 1.00 55.63 519 ARG A C 1
ATOM 3443 O O . ARG A 1 519 ? 41.513 9.707 22.329 1.00 55.54 519 ARG A O 1
ATOM 3451 N N . GLN A 1 520 ? 39.623 8.860 21.550 1.00 55.12 520 GLN A N 1
ATOM 3452 C CA . GLN A 1 520 ? 40.264 8.586 20.245 1.00 54.29 520 GLN A CA 1
ATOM 3453 C C . GLN A 1 520 ? 40.061 9.722 19.251 1.00 52.56 520 GLN A C 1
ATOM 3454 O O . GLN A 1 520 ? 40.837 9.854 18.321 1.00 52.32 520 GLN A O 1
ATOM 3460 N N . ILE A 1 521 ? 38.999 10.504 19.406 1.00 51.05 521 ILE A N 1
ATOM 3461 C CA . ILE A 1 521 ? 38.616 11.487 18.393 1.00 50.24 521 ILE A CA 1
ATOM 3462 C C . ILE A 1 521 ? 38.911 12.861 18.959 1.00 49.89 521 ILE A C 1
ATOM 3463 O O . ILE A 1 521 ? 39.713 13.617 18.398 1.00 50.14 521 ILE A O 1
ATOM 3468 N N . GLY A 1 522 ? 38.278 13.179 20.082 1.00 49.16 522 GLY A N 1
ATOM 3469 C CA . GLY A 1 522 ? 38.639 14.361 20.873 1.00 48.66 522 GLY A CA 1
ATOM 3470 C C . GLY A 1 522 ? 38.139 15.713 20.390 1.00 48.13 522 GLY A C 1
ATOM 3471 O O . GLY A 1 522 ? 38.454 16.718 21.010 1.00 47.89 522 GLY A O 1
ATOM 3472 N N . ILE A 1 523 ? 37.357 15.727 19.298 1.00 47.65 523 ILE A N 1
ATOM 3473 C CA . ILE A 1 523 ? 36.943 16.947 18.571 1.00 47.57 523 ILE A CA 1
ATOM 3474 C C . ILE A 1 523 ? 35.442 16.914 18.282 1.00 47.46 523 ILE A C 1
ATOM 3475 O O . ILE A 1 523 ? 34.903 15.878 17.890 1.00 48.10 523 ILE A O 1
ATOM 3480 N N . HIS A 1 524 ? 34.775 18.047 18.437 1.00 47.43 524 HIS A N 1
ATOM 3481 C CA . HIS A 1 524 ? 33.338 18.131 18.194 1.00 47.67 524 HIS A CA 1
ATOM 3482 C C . HIS A 1 524 ? 33.068 17.891 16.702 1.00 47.97 524 HIS A C 1
ATOM 3483 O O . HIS A 1 524 ? 33.722 18.508 15.853 1.00 48.29 524 HIS A O 1
ATOM 3490 N N . PRO A 1 525 ? 32.104 17.001 16.373 1.00 47.53 525 PRO A N 1
ATOM 3491 C CA . PRO A 1 525 ? 31.908 16.666 14.965 1.00 47.53 525 PRO A CA 1
ATOM 3492 C C . PRO A 1 525 ? 31.468 17.851 14.089 1.00 47.43 525 PRO A C 1
ATOM 3493 O O . PRO A 1 525 ? 31.666 17.828 12.880 1.00 46.82 525 PRO A O 1
ATOM 3497 N N . LYS A 1 526 ? 30.897 18.884 14.693 1.00 48.29 526 LYS A N 1
ATOM 3498 C CA . LYS A 1 526 ? 30.471 20.096 13.941 1.00 48.94 526 LYS A CA 1
ATOM 3499 C C . LYS A 1 526 ? 31.675 20.990 13.581 1.00 48.39 526 LYS A C 1
ATOM 3500 O O . LYS A 1 526 ? 31.705 21.609 12.517 1.00 48.56 526 LYS A O 1
ATOM 3506 N N . ALA A 1 527 ? 32.686 21.011 14.448 1.00 47.86 527 ALA A N 1
ATOM 3507 C CA . ALA A 1 527 ? 33.993 21.575 14.135 1.00 47.65 527 ALA A CA 1
ATOM 3508 C C . ALA A 1 527 ? 34.663 20.898 12.931 1.00 47.49 527 ALA A C 1
ATOM 3509 O O . ALA A 1 527 ? 35.319 21.556 12.124 1.00 47.36 527 ALA A O 1
ATOM 3511 N N . LEU A 1 528 ? 34.514 19.583 12.812 1.00 47.98 528 LEU A N 1
ATOM 3512 C CA . LEU A 1 528 ? 35.047 18.842 11.651 1.00 48.01 528 LEU A CA 1
ATOM 3513 C C . LEU A 1 528 ? 34.198 19.092 10.420 1.00 48.29 528 LEU A C 1
ATOM 3514 O O . LEU A 1 528 ? 34.716 19.329 9.344 1.00 48.75 528 LEU A O 1
ATOM 3519 N N . LEU A 1 529 ? 32.886 19.024 10.607 1.00 48.71 529 LEU A N 1
ATOM 3520 C CA . LEU A 1 529 ? 31.900 19.271 9.549 1.00 49.24 529 LEU A CA 1
ATOM 3521 C C . LEU A 1 529 ? 32.057 20.675 8.954 1.00 49.96 529 LEU A C 1
ATOM 3522 O O . LEU A 1 529 ? 31.855 20.865 7.759 1.00 49.65 529 LEU A O 1
ATOM 3527 N N . GLU A 1 530 ? 32.401 21.640 9.807 1.00 50.97 530 GLU A N 1
ATOM 3528 C CA . GLU A 1 530 ? 32.519 23.054 9.427 1.00 51.97 530 GLU A CA 1
ATOM 3529 C C . GLU A 1 530 ? 33.962 23.531 9.564 1.00 52.20 530 GLU A C 1
ATOM 3530 O O . GLU A 1 530 ? 34.198 24.678 9.932 1.00 53.08 530 GLU A O 1
ATOM 3536 N N . PHE A 1 531 ? 34.899 22.630 9.264 1.00 52.14 531 PHE A N 1
ATOM 3537 C CA . PHE A 1 531 ? 36.332 22.848 9.323 1.00 53.08 531 PHE A CA 1
ATOM 3538 C C . PHE A 1 531 ? 36.684 24.192 8.701 1.00 54.36 531 PHE A C 1
ATOM 3539 O O . PHE A 1 531 ? 37.372 25.016 9.309 1.00 54.57 531 PHE A O 1
ATOM 3547 N N . ASP A 1 532 ? 36.173 24.422 7.502 1.00 55.96 532 ASP A N 1
ATOM 3548 C CA . ASP A 1 532 ? 36.492 25.635 6.765 1.00 57.59 532 ASP A CA 1
ATOM 3549 C C . ASP A 1 532 ? 36.036 26.952 7.397 1.00 58.09 532 ASP A C 1
ATOM 3550 O O . ASP A 1 532 ? 36.497 27.986 6.988 1.00 58.23 532 ASP A O 1
ATOM 3555 N N . LYS A 1 533 ? 35.157 26.915 8.387 1.00 59.35 533 LYS A N 1
ATOM 3556 C CA . LYS A 1 533 ? 34.681 28.136 9.033 1.00 60.15 533 LYS A CA 1
ATOM 3557 C C . LYS A 1 533 ? 35.527 28.475 10.252 1.00 60.46 533 LYS A C 1
ATOM 3558 O O . LYS A 1 533 ? 35.395 29.563 10.777 1.00 61.45 533 LYS A O 1
ATOM 3564 N N . GLN A 1 534 ? 36.397 27.587 10.666 1.00 60.93 534 GLN A N 1
ATOM 3565 C CA . GLN A 1 534 ? 37.291 27.932 11.744 1.00 61.38 534 GLN A CA 1
ATOM 3566 C C . GLN A 1 534 ? 38.385 28.871 11.213 1.00 61.62 534 GLN A C 1
ATOM 3567 O O . GLN A 1 534 ? 38.702 28.855 10.054 1.00 62.68 534 GLN A O 1
ATOM 3573 N N . ASP A 1 535 ? 38.907 29.746 12.042 1.00 62.05 535 ASP A N 1
ATOM 3574 C CA . ASP A 1 535 ? 39.797 29.391 13.107 1.00 61.73 535 ASP A CA 1
ATOM 3575 C C . ASP A 1 535 ? 41.141 28.811 12.726 1.00 61.28 535 ASP A C 1
ATOM 3576 O O . ASP A 1 535 ? 41.408 27.668 12.993 1.00 60.36 535 ASP A O 1
ATOM 3581 N N . ASP A 1 536 ? 42.003 29.607 12.129 1.00 60.78 536 ASP A N 1
ATOM 3582 C CA . ASP A 1 536 ? 43.354 29.167 11.878 1.00 60.85 536 ASP A CA 1
ATOM 3583 C C . ASP A 1 536 ? 43.940 28.335 12.995 1.00 59.97 536 ASP A C 1
ATOM 3584 O O . ASP A 1 536 ? 44.486 27.298 12.766 1.00 59.45 536 ASP A O 1
ATOM 3589 N N . GLU A 1 537 ? 43.852 28.811 14.212 1.00 59.46 537 GLU A N 1
ATOM 3590 C CA . GLU A 1 537 ? 44.431 28.081 15.294 1.00 59.33 537 GLU A CA 1
ATOM 3591 C C . GLU A 1 537 ? 43.770 26.738 15.431 1.00 58.10 537 GLU A C 1
ATOM 3592 O O . GLU A 1 537 ? 44.363 25.796 15.880 1.00 57.93 537 GLU A O 1
ATOM 3598 N N . LEU A 1 538 ? 42.520 26.652 15.031 1.00 56.98 538 LEU A N 1
ATOM 3599 C CA . LEU A 1 538 ? 41.780 25.442 15.229 1.00 56.44 538 LEU A CA 1
ATOM 3600 C C . LEU A 1 538 ? 41.902 24.547 14.042 1.00 55.28 538 LEU A C 1
ATOM 3601 O O . LEU A 1 538 ? 41.982 23.375 14.195 1.00 55.19 538 LEU A O 1
ATOM 3606 N N . LYS A 1 539 ? 41.922 25.103 12.853 1.00 54.29 539 LYS A N 1
ATOM 3607 C CA . LYS A 1 539 ? 42.180 24.304 11.686 1.00 53.87 539 LYS A CA 1
ATOM 3608 C C . LYS A 1 539 ? 43.476 23.544 11.821 1.00 53.19 539 LYS A C 1
ATOM 3609 O O . LYS A 1 539 ? 43.603 22.438 11.359 1.00 52.71 539 LYS A O 1
ATOM 3615 N N . ALA A 1 540 ? 44.442 24.184 12.441 1.00 52.43 540 ALA A N 1
ATOM 3616 C CA . ALA A 1 540 ? 45.761 23.644 12.639 1.00 51.72 540 ALA A CA 1
ATOM 3617 C C . ALA A 1 540 ? 45.736 22.508 13.665 1.00 50.91 540 ALA A C 1
ATOM 3618 O O . ALA A 1 540 ? 46.410 21.504 13.483 1.00 50.62 540 ALA A O 1
ATOM 3620 N N . GLU A 1 541 ? 44.958 22.657 14.732 1.00 51.06 541 GLU A N 1
ATOM 3621 C CA . GLU A 1 541 ? 44.829 21.615 15.780 1.00 50.93 541 GLU A CA 1
ATOM 3622 C C . GLU A 1 541 ? 44.153 20.368 15.242 1.00 50.69 541 GLU A C 1
ATOM 3623 O O . GLU A 1 541 ? 44.600 19.253 15.493 1.00 50.77 541 GLU A O 1
ATOM 3629 N N . ILE A 1 542 ? 43.069 20.563 14.498 1.00 50.64 542 ILE A N 1
ATOM 3630 C CA . ILE A 1 542 ? 42.327 19.449 13.919 1.00 50.52 542 ILE A CA 1
ATOM 3631 C C . ILE A 1 542 ? 43.198 18.644 12.960 1.00 50.82 542 ILE A C 1
ATOM 3632 O O . ILE A 1 542 ? 43.258 17.418 13.041 1.00 50.51 542 ILE A O 1
ATOM 3637 N N . THR A 1 543 ? 43.872 19.343 12.052 1.00 51.06 543 THR A N 1
ATOM 3638 C CA . THR A 1 543 ? 44.728 18.695 11.066 1.00 51.74 543 THR A CA 1
ATOM 3639 C C . THR A 1 543 ? 45.802 17.848 11.740 1.00 51.34 543 THR A C 1
ATOM 3640 O O . THR A 1 543 ? 46.067 16.719 11.326 1.00 50.75 543 THR A O 1
ATOM 3644 N N . ARG A 1 544 ? 46.416 18.399 12.782 1.00 50.92 544 ARG A N 1
ATOM 3645 C CA . ARG A 1 544 ? 47.352 17.660 13.586 1.00 50.85 544 ARG A CA 1
ATOM 3646 C C . ARG A 1 544 ? 46.731 16.340 14.037 1.00 49.85 544 ARG A C 1
ATOM 3647 O O . ARG A 1 544 ? 47.288 15.254 13.826 1.00 48.82 544 ARG A O 1
ATOM 3655 N N . ARG A 1 545 ? 45.554 16.440 14.646 1.00 48.91 545 ARG A N 1
ATOM 3656 C CA . ARG A 1 545 ? 44.910 15.279 15.255 1.00 48.28 545 ARG A CA 1
ATOM 3657 C C . ARG A 1 545 ? 44.435 14.230 14.227 1.00 47.09 545 ARG A C 1
ATOM 3658 O O . ARG A 1 545 ? 44.450 13.042 14.511 1.00 45.53 545 ARG A O 1
ATOM 3666 N N . ILE A 1 546 ? 44.043 14.687 13.035 1.00 46.43 546 ILE A N 1
ATOM 3667 C CA . ILE A 1 546 ? 43.471 13.828 12.015 1.00 45.98 546 ILE A CA 1
ATOM 3668 C C . ILE A 1 546 ? 44.530 13.247 11.098 1.00 45.67 546 ILE A C 1
ATOM 3669 O O . ILE A 1 546 ? 44.196 12.672 10.054 1.00 45.21 546 ILE A O 1
ATOM 3674 N N . ALA A 1 547 ? 45.796 13.367 11.500 1.00 45.77 547 ALA A N 1
ATOM 3675 C CA . ALA A 1 547 ? 46.915 12.905 10.678 1.00 45.40 547 ALA A CA 1
ATOM 3676 C C . ALA A 1 547 ? 46.688 11.434 10.398 1.00 45.30 547 ALA A C 1
ATOM 3677 O O . ALA A 1 547 ? 46.224 10.696 11.276 1.00 45.06 547 ALA A O 1
ATOM 3679 N N . GLY A 1 548 ? 46.983 11.038 9.156 1.00 45.41 548 GLY A N 1
ATOM 3680 C CA . GLY A 1 548 ? 46.713 9.706 8.650 1.00 44.98 548 GLY A CA 1
ATOM 3681 C C . GLY A 1 548 ? 45.303 9.430 8.154 1.00 44.97 548 GLY A C 1
ATOM 3682 O O . GLY A 1 548 ? 45.003 8.314 7.774 1.00 45.79 548 GLY A O 1
ATOM 3683 N N . TYR A 1 549 ? 44.417 10.420 8.172 1.00 45.34 549 TYR A N 1
ATOM 3684 C CA . TYR A 1 549 ? 43.024 10.253 7.705 1.00 44.87 549 TYR A CA 1
ATOM 3685 C C . TYR A 1 549 ? 42.717 11.312 6.631 1.00 44.85 549 TYR A C 1
ATOM 3686 O O . TYR A 1 549 ? 43.313 12.390 6.618 1.00 44.45 549 TYR A O 1
ATOM 3695 N N . ALA A 1 550 ? 41.814 10.956 5.717 1.00 45.05 550 ALA A N 1
ATOM 3696 C CA . ALA A 1 550 ? 41.620 11.656 4.445 1.00 45.01 550 ALA A CA 1
ATOM 3697 C C . ALA A 1 550 ? 41.013 13.025 4.619 1.00 45.72 550 ALA A C 1
ATOM 3698 O O . ALA A 1 550 ? 41.261 13.910 3.817 1.00 47.32 550 ALA A O 1
ATOM 3700 N N . SER A 1 551 ? 40.205 13.211 5.654 1.00 45.78 551 SER A N 1
ATOM 3701 C CA . SER A 1 551 ? 39.541 14.491 5.877 1.00 45.33 551 SER A CA 1
ATOM 3702 C C . SER A 1 551 ? 39.050 14.562 7.303 1.00 45.29 551 SER A C 1
ATOM 3703 O O . SER A 1 551 ? 39.031 13.558 7.999 1.00 45.21 551 SER A O 1
ATOM 3706 N N . PRO A 1 552 ? 38.710 15.765 7.769 1.00 45.83 552 PRO A N 1
ATOM 3707 C CA . PRO A 1 552 ? 38.120 15.903 9.095 1.00 45.86 552 PRO A CA 1
ATOM 3708 C C . PRO A 1 552 ? 36.940 14.983 9.383 1.00 46.12 552 PRO A C 1
ATOM 3709 O O . PRO A 1 552 ? 36.917 14.389 10.455 1.00 46.20 552 PRO A O 1
ATOM 3713 N N . VAL A 1 553 ? 35.994 14.842 8.446 1.00 46.69 553 VAL A N 1
ATOM 3714 C CA . VAL A 1 553 ? 34.798 13.990 8.671 1.00 46.79 553 VAL A CA 1
ATOM 3715 C C . VAL A 1 553 ? 35.103 12.503 8.573 1.00 46.82 553 VAL A C 1
ATOM 3716 O O . VAL A 1 553 ? 34.551 11.704 9.334 1.00 46.52 553 VAL A O 1
ATOM 3720 N N . ASP A 1 554 ? 35.993 12.149 7.649 1.00 46.96 554 ASP A N 1
ATOM 3721 C CA . ASP A 1 554 ? 36.522 10.792 7.525 1.00 46.91 554 ASP A CA 1
ATOM 3722 C C . ASP A 1 554 ? 37.246 10.317 8.788 1.00 46.68 554 ASP A C 1
ATOM 3723 O O . ASP A 1 554 ? 37.172 9.152 9.153 1.00 47.59 554 ASP A O 1
ATOM 3728 N N . PHE A 1 555 ? 37.945 11.214 9.452 1.00 46.27 555 PHE A N 1
ATOM 3729 C CA . PHE A 1 555 ? 38.572 10.913 10.737 1.00 46.28 555 PHE A CA 1
ATOM 3730 C C . PHE A 1 555 ? 37.522 10.444 11.725 1.00 46.29 555 PHE A C 1
ATOM 3731 O O . PHE A 1 555 ? 37.720 9.430 12.405 1.00 47.01 555 PHE A O 1
ATOM 3739 N N . TYR A 1 556 ? 36.413 11.187 11.802 1.00 46.47 556 TYR A N 1
ATOM 3740 C CA . TYR A 1 556 ? 35.354 10.911 12.779 1.00 45.58 556 TYR A CA 1
ATOM 3741 C C . TYR A 1 556 ? 34.666 9.557 12.522 1.00 44.95 556 TYR A C 1
ATOM 3742 O O . TYR A 1 556 ? 34.569 8.732 13.426 1.00 44.49 556 TYR A O 1
ATOM 3751 N N . VAL A 1 557 ? 34.214 9.339 11.290 1.00 43.82 557 VAL A N 1
ATOM 3752 C CA . VAL A 1 557 ? 33.629 8.073 10.884 1.00 43.67 557 VAL A CA 1
ATOM 3753 C C . VAL A 1 557 ? 34.633 6.894 11.076 1.00 43.77 557 VAL A C 1
ATOM 3754 O O . VAL A 1 557 ? 34.305 5.887 11.702 1.00 43.82 557 VAL A O 1
ATOM 3758 N N . ASP A 1 558 ? 35.858 7.056 10.589 1.00 43.91 558 ASP A N 1
ATOM 3759 C CA . ASP A 1 558 ? 36.852 5.990 10.627 1.00 43.78 558 ASP A CA 1
ATOM 3760 C C . ASP A 1 558 ? 37.166 5.556 12.051 1.00 43.30 558 ASP A C 1
ATOM 3761 O O . ASP A 1 558 ? 37.180 4.363 12.353 1.00 43.22 558 ASP A O 1
ATOM 3766 N N . LYS A 1 559 ? 37.347 6.519 12.931 1.00 43.17 559 LYS A N 1
ATOM 3767 C CA . LYS A 1 559 ? 37.668 6.226 14.325 1.00 43.81 559 LYS A CA 1
ATOM 3768 C C . LYS A 1 559 ? 36.535 5.566 15.117 1.00 44.07 559 LYS A C 1
ATOM 3769 O O . LYS A 1 559 ? 36.795 4.690 15.946 1.00 45.50 559 LYS A O 1
ATOM 3775 N N . ILE A 1 560 ? 35.287 5.947 14.844 1.00 44.22 560 ILE A N 1
ATOM 3776 C CA . ILE A 1 560 ? 34.121 5.256 15.411 1.00 43.81 560 ILE A CA 1
ATOM 3777 C C . ILE A 1 560 ? 34.066 3.805 14.860 1.00 44.00 560 ILE A C 1
ATOM 3778 O O . ILE A 1 560 ? 33.894 2.842 15.623 1.00 44.51 560 ILE A O 1
ATOM 3783 N N . ALA A 1 561 ? 34.247 3.636 13.550 1.00 43.40 561 ALA A N 1
ATOM 3784 C CA . ALA A 1 561 ? 34.285 2.293 12.953 1.00 43.12 561 ALA A CA 1
ATOM 3785 C C . ALA A 1 561 ? 35.373 1.437 13.597 1.00 43.14 561 ALA A C 1
ATOM 3786 O O . ALA A 1 561 ? 35.123 0.300 13.986 1.00 42.98 561 ALA A O 1
ATOM 3788 N N . GLU A 1 562 ? 36.578 1.997 13.747 1.00 43.48 562 GLU A N 1
ATOM 3789 C CA . GLU A 1 562 ? 37.629 1.284 14.412 1.00 43.79 562 GLU A CA 1
ATOM 3790 C C . GLU A 1 562 ? 37.224 0.907 15.840 1.00 44.35 562 GLU A C 1
ATOM 3791 O O . GLU A 1 562 ? 37.377 -0.246 16.256 1.00 45.15 562 GLU A O 1
ATOM 3797 N N . GLY A 1 563 ? 36.709 1.857 16.601 1.00 44.18 563 GLY A N 1
ATOM 3798 C CA . GLY A 1 563 ? 36.431 1.573 17.989 1.00 43.86 563 GLY A CA 1
ATOM 3799 C C . GLY A 1 563 ? 35.380 0.502 18.120 1.00 43.78 563 GLY A C 1
ATOM 3800 O O . GLY A 1 563 ? 35.524 -0.420 18.924 1.00 44.21 563 GLY A O 1
ATOM 3801 N N . VAL A 1 564 ? 34.320 0.624 17.322 1.00 43.66 564 VAL A N 1
ATOM 3802 C CA . VAL A 1 564 ? 33.176 -0.294 17.398 1.00 42.85 564 VAL A CA 1
ATOM 3803 C C . VAL A 1 564 ? 33.513 -1.664 16.792 1.00 42.56 564 VAL A C 1
ATOM 3804 O O . VAL A 1 564 ? 33.120 -2.692 17.357 1.00 43.08 564 VAL A O 1
ATOM 3808 N N . ALA A 1 565 ? 34.207 -1.693 15.651 1.00 41.60 565 ALA A N 1
ATOM 3809 C CA . ALA A 1 565 ? 34.677 -2.963 15.077 1.00 41.79 565 ALA A CA 1
ATOM 3810 C C . ALA A 1 565 ? 35.547 -3.727 16.066 1.00 41.53 565 ALA A C 1
ATOM 3811 O O . ALA A 1 565 ? 35.443 -4.941 16.170 1.00 41.59 565 ALA A O 1
ATOM 3813 N N . THR A 1 566 ? 36.417 -3.008 16.770 1.00 41.41 566 THR A N 1
ATOM 3814 C CA . THR A 1 566 ? 37.313 -3.589 17.768 1.00 41.73 566 THR A CA 1
ATOM 3815 C C . THR A 1 566 ? 36.511 -4.243 18.909 1.00 42.09 566 THR A C 1
ATOM 3816 O O . THR A 1 566 ? 36.706 -5.395 19.231 1.00 41.73 566 THR A O 1
ATOM 3820 N N . LEU A 1 567 ? 35.592 -3.502 19.504 1.00 43.10 567 LEU A N 1
ATOM 3821 C CA . LEU A 1 567 ? 34.723 -4.053 20.541 1.00 43.00 567 LEU A CA 1
ATOM 3822 C C . LEU A 1 567 ? 33.917 -5.279 20.058 1.00 43.07 567 LEU A C 1
ATOM 3823 O O . LEU A 1 567 ? 33.883 -6.299 20.753 1.00 42.49 567 LEU A O 1
ATOM 3828 N N . ALA A 1 568 ? 33.299 -5.177 18.876 1.00 43.14 568 ALA A N 1
ATOM 3829 C CA . ALA A 1 568 ? 32.550 -6.301 18.247 1.00 42.63 568 ALA A CA 1
ATOM 3830 C C . ALA A 1 568 ? 33.419 -7.491 17.867 1.00 42.66 568 ALA A C 1
ATOM 3831 O O . ALA A 1 568 ? 32.990 -8.638 17.925 1.00 43.04 568 ALA A O 1
ATOM 3833 N N . ALA A 1 569 ? 34.626 -7.211 17.400 1.00 42.99 569 ALA A N 1
ATOM 3834 C CA . ALA A 1 569 ? 35.578 -8.259 17.057 1.00 42.69 569 ALA A CA 1
ATOM 3835 C C . ALA A 1 569 ? 36.003 -9.024 18.298 1.00 42.59 569 ALA A C 1
ATOM 3836 O O . ALA A 1 569 ? 36.259 -10.208 18.208 1.00 43.16 569 ALA A O 1
ATOM 3838 N N . SER A 1 570 ? 36.032 -8.359 19.449 1.00 42.26 570 SER A N 1
ATOM 3839 C CA . SER A 1 570 ? 36.550 -8.945 20.685 1.00 42.28 570 SER A CA 1
ATOM 3840 C C . SER A 1 570 ? 35.738 -10.140 21.161 1.00 42.27 570 SER A C 1
ATOM 3841 O O . SER A 1 570 ? 36.296 -11.092 21.707 1.00 42.70 570 SER A O 1
ATOM 3844 N N . VAL A 1 571 ? 34.426 -10.087 20.953 1.00 42.25 571 VAL A N 1
ATOM 3845 C CA . VAL A 1 571 ? 33.530 -11.127 21.444 1.00 42.03 571 VAL A CA 1
ATOM 3846 C C . VAL A 1 571 ? 32.825 -11.836 20.293 1.00 42.25 571 VAL A C 1
ATOM 3847 O O . VAL A 1 571 ? 32.039 -12.759 20.508 1.00 42.86 571 VAL A O 1
ATOM 3851 N N . TYR A 1 572 ? 33.112 -11.399 19.071 1.00 42.49 572 TYR A N 1
ATOM 3852 C CA . TYR A 1 572 ? 32.606 -12.070 17.879 1.00 42.87 572 TYR A CA 1
ATOM 3853 C C . TYR A 1 572 ? 32.775 -13.582 17.984 1.00 44.57 572 TYR A C 1
ATOM 3854 O O . TYR A 1 572 ? 33.843 -14.073 18.348 1.00 45.93 572 TYR A O 1
ATOM 3863 N N . PRO A 1 573 ? 31.714 -14.314 17.662 1.00 45.12 573 PRO A N 1
ATOM 3864 C CA . PRO A 1 573 ? 30.587 -13.750 16.911 1.00 44.99 573 PRO A CA 1
ATOM 3865 C C . PRO A 1 573 ? 29.442 -13.341 17.831 1.00 45.33 573 PRO A C 1
ATOM 3866 O O . PRO A 1 573 ? 28.284 -13.348 17.414 1.00 44.63 573 PRO A O 1
ATOM 3870 N N . ARG A 1 574 ? 29.769 -12.988 19.070 1.00 45.99 574 ARG A N 1
ATOM 3871 C CA . ARG A 1 574 ? 28.761 -12.817 20.109 1.00 45.93 574 ARG A CA 1
ATOM 3872 C C . ARG A 1 574 ? 28.139 -11.426 20.051 1.00 46.53 574 ARG A C 1
ATOM 3873 O O . ARG A 1 574 ? 28.738 -10.489 19.522 1.00 45.31 574 ARG A O 1
ATOM 3881 N N . LYS A 1 575 ? 26.935 -11.298 20.598 1.00 46.52 575 LYS A N 1
ATOM 3882 C CA . LYS A 1 575 ? 26.202 -10.064 20.530 1.00 46.04 575 LYS A CA 1
ATOM 3883 C C . LYS A 1 575 ? 26.970 -8.917 21.149 1.00 45.30 575 LYS A C 1
ATOM 3884 O O . LYS A 1 575 ? 27.492 -9.036 22.245 1.00 45.93 575 LYS A O 1
ATOM 3890 N N . THR A 1 576 ? 27.050 -7.808 20.421 1.00 44.22 576 THR A N 1
ATOM 3891 C CA . THR A 1 576 ? 27.633 -6.583 20.910 1.00 43.83 576 THR A CA 1
ATOM 3892 C C . THR A 1 576 ? 26.582 -5.495 20.666 1.00 43.54 576 THR A C 1
ATOM 3893 O O . THR A 1 576 ? 26.316 -5.140 19.517 1.00 43.25 576 THR A O 1
ATOM 3897 N N . ILE A 1 577 ? 25.967 -4.995 21.746 1.00 42.92 577 ILE A N 1
ATOM 3898 C CA . ILE A 1 577 ? 24.940 -3.984 21.630 1.00 42.72 577 ILE A CA 1
ATOM 3899 C C . ILE A 1 577 ? 25.585 -2.607 21.790 1.00 42.66 577 ILE A C 1
ATOM 3900 O O . ILE A 1 577 ? 25.937 -2.212 22.888 1.00 42.73 577 ILE A O 1
ATOM 3905 N N . VAL A 1 578 ? 25.706 -1.877 20.679 1.00 42.67 578 VAL A N 1
ATOM 3906 C CA . VAL A 1 578 ? 26.391 -0.595 20.647 1.00 42.54 578 VAL A CA 1
ATOM 3907 C C . VAL A 1 578 ? 25.428 0.560 20.915 1.00 43.32 578 VAL A C 1
ATOM 3908 O O . VAL A 1 578 ? 24.528 0.838 20.129 1.00 43.21 578 VAL A O 1
ATOM 3912 N N . ARG A 1 579 ? 25.614 1.235 22.047 1.00 44.55 579 ARG A N 1
ATOM 3913 C CA . ARG A 1 579 ? 24.873 2.466 22.365 1.00 44.42 579 ARG A CA 1
ATOM 3914 C C . ARG A 1 579 ? 25.458 3.674 21.605 1.00 45.31 579 ARG A C 1
ATOM 3915 O O . ARG A 1 579 ? 26.639 4.061 21.799 1.00 45.14 579 ARG A O 1
ATOM 3923 N N . MET A 1 580 ? 24.625 4.283 20.766 1.00 46.23 580 MET A N 1
ATOM 3924 C CA . MET A 1 580 ? 24.963 5.559 20.144 1.00 47.62 580 MET A CA 1
ATOM 3925 C C . MET A 1 580 ? 25.175 6.618 21.222 1.00 47.69 580 MET A C 1
ATOM 3926 O O . MET A 1 580 ? 24.858 6.419 22.380 1.00 47.13 580 MET A O 1
ATOM 3931 N N . SER A 1 581 ? 25.756 7.742 20.851 1.00 49.20 581 SER A N 1
ATOM 3932 C CA . SER A 1 581 ? 26.403 8.607 21.839 1.00 50.35 581 SER A CA 1
ATOM 3933 C C . SER A 1 581 ? 25.418 9.251 22.779 1.00 50.98 581 SER A C 1
ATOM 3934 O O . SER A 1 581 ? 24.412 9.837 22.364 1.00 50.99 581 SER A O 1
ATOM 3937 N N . ASP A 1 582 ? 25.760 9.153 24.051 1.00 51.96 582 ASP A N 1
ATOM 3938 C CA . ASP A 1 582 ? 24.894 9.494 25.142 1.00 52.47 582 ASP A CA 1
ATOM 3939 C C . ASP A 1 582 ? 25.458 10.727 25.865 1.00 52.79 582 ASP A C 1
ATOM 3940 O O . ASP A 1 582 ? 25.199 10.958 27.048 1.00 53.71 582 ASP A O 1
ATOM 3945 N N . PHE A 1 583 ? 26.190 11.555 25.134 1.00 52.74 583 PHE A N 1
ATOM 3946 C CA . PHE A 1 583 ? 26.762 12.753 25.715 1.00 52.82 583 PHE A CA 1
ATOM 3947 C C . PHE A 1 583 ? 25.733 13.814 26.039 1.00 52.39 583 PHE A C 1
ATOM 3948 O O . PHE A 1 583 ? 24.802 14.062 25.268 1.00 52.34 583 PHE A O 1
ATOM 3956 N N . LYS A 1 584 ? 25.916 14.427 27.204 1.00 51.61 584 LYS A N 1
ATOM 3957 C CA . LYS A 1 584 ? 25.225 15.671 27.560 1.00 51.16 584 LYS A CA 1
ATOM 3958 C C . LYS A 1 584 ? 25.953 16.806 26.839 1.00 50.29 584 LYS A C 1
ATOM 3959 O O . LYS A 1 584 ? 27.102 16.643 26.425 1.00 49.07 584 LYS A O 1
ATOM 3965 N N . SER A 1 585 ? 25.293 17.942 26.643 1.00 50.10 585 SER A N 1
ATOM 3966 C CA . SER A 1 585 ? 25.947 19.026 25.907 1.00 50.28 585 SER A CA 1
ATOM 3967 C C . SER A 1 585 ? 27.205 19.563 26.597 1.00 49.53 585 SER A C 1
ATOM 3968 O O . SER A 1 585 ? 28.110 20.011 25.928 1.00 48.75 585 SER A O 1
ATOM 3971 N N . ASN A 1 586 ? 27.289 19.484 27.919 1.00 49.50 586 ASN A N 1
ATOM 3972 C CA . ASN A 1 586 ? 28.512 19.910 28.607 1.00 49.46 586 ASN A CA 1
ATOM 3973 C C . ASN A 1 586 ? 29.696 19.014 28.284 1.00 49.26 586 ASN A C 1
ATOM 3974 O O . ASN A 1 586 ? 30.819 19.424 28.415 1.00 50.22 586 ASN A O 1
ATOM 3979 N N . GLU A 1 587 ? 29.441 17.791 27.853 1.00 49.06 587 GLU A N 1
ATOM 3980 C CA . GLU A 1 587 ? 30.501 16.865 27.450 1.00 48.69 587 GLU A CA 1
ATOM 3981 C C . GLU A 1 587 ? 30.941 17.110 25.999 1.00 47.91 587 GLU A C 1
ATOM 3982 O O . GLU A 1 587 ? 32.079 16.978 25.688 1.00 48.16 587 GLU A O 1
ATOM 3988 N N . TYR A 1 588 ? 30.023 17.434 25.117 1.00 48.00 588 TYR A N 1
ATOM 3989 C CA . TYR A 1 588 ? 30.347 17.904 23.779 1.00 48.42 588 TYR A CA 1
ATOM 3990 C C . TYR A 1 588 ? 31.081 19.252 23.806 1.00 48.77 588 TYR A C 1
ATOM 3991 O O . TYR A 1 588 ? 31.956 19.512 22.982 1.00 49.03 588 TYR A O 1
ATOM 4000 N N . ALA A 1 589 ? 30.729 20.106 24.759 1.00 48.91 589 ALA A N 1
ATOM 4001 C CA . ALA A 1 589 ? 31.438 21.370 24.951 1.00 49.18 589 ALA A CA 1
ATOM 4002 C C . ALA A 1 589 ? 32.916 21.204 25.252 1.00 49.61 589 ALA A C 1
ATOM 4003 O O . ALA A 1 589 ? 33.706 22.019 24.794 1.00 50.71 589 ALA A O 1
ATOM 4005 N N . ASN A 1 590 ? 33.309 20.170 26.000 1.00 50.42 590 ASN A N 1
ATOM 4006 C CA . ASN A 1 590 ? 34.745 19.930 26.360 1.00 50.75 590 ASN A CA 1
ATOM 4007 C C . ASN A 1 590 ? 35.630 19.384 25.235 1.00 50.64 590 ASN A C 1
ATOM 4008 O O . ASN A 1 590 ? 36.853 19.352 25.371 1.00 50.29 590 ASN A O 1
ATOM 4013 N N . LEU A 1 591 ? 35.020 18.900 24.153 1.00 50.72 591 LEU A N 1
ATOM 4014 C CA . LEU A 1 591 ? 35.787 18.466 22.972 1.00 50.42 591 LEU A CA 1
ATOM 4015 C C . LEU A 1 591 ? 36.398 19.698 22.299 1.00 50.08 591 LEU A C 1
ATOM 4016 O O . LEU A 1 591 ? 35.933 20.822 22.527 1.00 49.17 591 LEU A O 1
ATOM 4021 N N . VAL A 1 592 ? 37.434 19.502 21.486 1.00 50.35 592 VAL A N 1
ATOM 4022 C CA . VAL A 1 592 ? 38.073 20.652 20.853 1.00 50.98 592 VAL A CA 1
ATOM 4023 C C . VAL A 1 592 ? 37.119 21.205 19.794 1.00 51.21 592 VAL A C 1
ATOM 4024 O O . VAL A 1 592 ? 36.505 20.457 19.020 1.00 50.97 592 VAL A O 1
ATOM 4028 N N . GLY A 1 593 ? 36.947 22.523 19.827 1.00 51.66 593 GLY A N 1
ATOM 4029 C CA . GLY A 1 593 ? 35.964 23.216 18.987 1.00 51.89 593 GLY A CA 1
ATOM 4030 C C . GLY A 1 593 ? 34.510 23.198 19.456 1.00 52.29 593 GLY A C 1
ATOM 4031 O O . GLY A 1 593 ? 33.621 23.613 18.715 1.00 53.07 593 GLY A O 1
ATOM 4032 N N . GLY A 1 594 ? 34.253 22.737 20.679 1.00 52.38 594 GLY A N 1
ATOM 4033 C CA . GLY A 1 594 ? 32.901 22.354 21.081 1.00 51.75 594 GLY A CA 1
ATOM 4034 C C . GLY A 1 594 ? 32.033 23.425 21.699 1.00 51.64 594 GLY A C 1
ATOM 4035 O O . GLY A 1 594 ? 30.830 23.457 21.452 1.00 51.97 594 GLY A O 1
ATOM 4036 N N . ASN A 1 595 ? 32.621 24.304 22.511 1.00 51.99 595 ASN A N 1
ATOM 4037 C CA . ASN A 1 595 ? 31.836 25.299 23.275 1.00 51.65 595 ASN A CA 1
ATOM 4038 C C . ASN A 1 595 ? 30.930 26.130 22.427 1.00 51.51 595 ASN A C 1
ATOM 4039 O O . ASN A 1 595 ? 29.789 26.360 22.806 1.00 52.73 595 ASN A O 1
ATOM 4044 N N . VAL A 1 596 ? 31.421 26.596 21.285 1.00 51.08 596 VAL A N 1
ATOM 4045 C CA . VAL A 1 596 ? 30.607 27.434 20.407 1.00 50.61 596 VAL A CA 1
ATOM 4046 C C . VAL A 1 596 ? 29.318 26.764 19.913 1.00 50.55 596 VAL A C 1
ATOM 4047 O O . VAL A 1 596 ? 28.379 27.456 19.518 1.00 51.16 596 VAL A O 1
ATOM 4051 N N . TYR A 1 597 ? 29.253 25.427 19.969 1.00 50.41 597 TYR A N 1
ATOM 4052 C CA . TYR A 1 597 ? 28.068 24.667 19.512 1.00 49.30 597 TYR A CA 1
ATOM 4053 C C . TYR A 1 597 ? 27.154 24.184 20.628 1.00 49.24 597 TYR A C 1
ATOM 4054 O O . TYR A 1 597 ? 26.075 23.667 20.372 1.00 49.20 597 TYR A O 1
ATOM 4063 N N . GLU A 1 598 ? 27.594 24.371 21.863 1.00 49.46 598 GLU A N 1
ATOM 4064 C CA . GLU A 1 598 ? 26.981 23.764 23.019 1.00 49.35 598 GLU A CA 1
ATOM 4065 C C . GLU A 1 598 ? 26.777 24.776 24.130 1.00 49.45 598 GLU A C 1
ATOM 4066 O O . GLU A 1 598 ? 27.564 24.839 25.061 1.00 49.46 598 GLU A O 1
ATOM 4072 N N . PRO A 1 599 ? 25.701 25.563 24.050 1.00 49.90 599 PRO A N 1
ATOM 4073 C CA . PRO A 1 599 ? 25.425 26.529 25.110 1.00 50.14 599 PRO A CA 1
ATOM 4074 C C . PRO A 1 599 ? 25.181 25.871 26.469 1.00 50.50 599 PRO A C 1
ATOM 4075 O O . PRO A 1 599 ? 24.674 24.730 26.536 1.00 52.00 599 PRO A O 1
ATOM 4079 N N . HIS A 1 600 ? 25.543 26.587 27.530 1.00 50.17 600 HIS A N 1
ATOM 4080 C CA . HIS A 1 600 ? 25.379 26.100 28.883 1.00 49.94 600 HIS A CA 1
ATOM 4081 C C . HIS A 1 600 ? 23.906 25.863 29.171 1.00 49.69 600 HIS A C 1
ATOM 4082 O O . HIS A 1 600 ? 23.078 26.680 28.820 1.00 50.69 600 HIS A O 1
ATOM 4089 N N . GLU A 1 601 ? 23.608 24.736 29.808 1.00 49.32 601 GLU A N 1
ATOM 4090 C CA . GLU A 1 601 ? 22.278 24.383 30.290 1.00 49.00 601 GLU A CA 1
ATOM 4091 C C . GLU A 1 601 ? 22.253 24.381 31.816 1.00 48.09 601 GLU A C 1
ATOM 4092 O O . GLU A 1 601 ? 23.250 24.012 32.461 1.00 48.03 601 GLU A O 1
ATOM 4098 N N . GLU A 1 602 ? 21.110 24.769 32.381 1.00 47.32 602 GLU A N 1
ATOM 4099 C CA . GLU A 1 602 ? 20.884 24.729 33.838 1.00 47.21 602 GLU A CA 1
ATOM 4100 C C . GLU A 1 602 ? 20.824 23.331 34.417 1.00 45.45 602 GLU A C 1
ATOM 4101 O O . GLU A 1 602 ? 21.245 23.116 35.543 1.00 44.37 602 GLU A O 1
ATOM 4107 N N . ASN A 1 603 ? 20.215 22.422 33.665 1.00 44.45 603 ASN A N 1
ATOM 4108 C CA . ASN A 1 603 ? 20.061 21.019 34.060 1.00 44.89 603 ASN A CA 1
ATOM 4109 C C . ASN A 1 603 ? 20.411 20.111 32.878 1.00 45.05 603 ASN A C 1
ATOM 4110 O O . ASN A 1 603 ? 19.517 19.642 32.162 1.00 45.55 603 ASN A O 1
ATOM 4115 N N . PRO A 1 604 ? 21.710 19.869 32.665 1.00 45.42 604 PRO A N 1
ATOM 4116 C CA . PRO A 1 604 ? 22.222 19.000 31.573 1.00 45.89 604 PRO A CA 1
ATOM 4117 C C . PRO A 1 604 ? 21.622 17.577 31.481 1.00 45.48 604 PRO A C 1
ATOM 4118 O O . PRO A 1 604 ? 21.492 17.042 30.390 1.00 45.12 604 PRO A O 1
ATOM 4122 N N . MET A 1 605 ? 21.312 16.973 32.625 1.00 46.34 605 MET A N 1
ATOM 4123 C CA . MET A 1 605 ? 20.698 15.638 32.693 1.00 46.74 605 MET A CA 1
ATOM 4124 C C . MET A 1 605 ? 19.377 15.579 31.925 1.00 46.70 605 MET A C 1
ATOM 4125 O O . MET A 1 605 ? 18.960 14.512 31.457 1.00 47.44 605 MET A O 1
ATOM 4130 N N . LEU A 1 606 ? 18.725 16.732 31.820 1.00 46.83 606 LEU A N 1
ATOM 4131 C CA . LEU A 1 606 ? 17.373 16.870 31.291 1.00 46.50 606 LEU A CA 1
ATOM 4132 C C . LEU A 1 606 ? 17.386 17.682 30.002 1.00 46.23 606 LEU A C 1
ATOM 4133 O O . LEU A 1 606 ? 16.333 18.080 29.521 1.00 46.22 606 LEU A O 1
ATOM 4138 N N . GLY A 1 607 ? 18.571 17.895 29.427 1.00 45.85 607 GLY A N 1
ATOM 4139 C CA . GLY A 1 607 ? 18.729 18.775 28.264 1.00 46.10 607 GLY A CA 1
ATOM 4140 C C . GLY A 1 607 ? 18.948 18.090 26.922 1.00 46.09 607 GLY A C 1
ATOM 4141 O O . GLY A 1 607 ? 18.430 17.025 26.679 1.00 45.17 607 GLY A O 1
ATOM 4142 N N . PHE A 1 608 ? 19.739 18.718 26.054 1.00 46.67 608 PHE A N 1
ATOM 4143 C CA . PHE A 1 608 ? 19.798 18.359 24.639 1.00 47.05 608 PHE A CA 1
ATOM 4144 C C . PHE A 1 608 ? 20.731 17.190 24.466 1.00 47.89 608 PHE A C 1
ATOM 4145 O O . PHE A 1 608 ? 21.961 17.350 24.486 1.00 47.76 608 PHE A O 1
ATOM 4153 N N . ARG A 1 609 ? 20.131 16.001 24.332 1.00 48.55 609 ARG A N 1
ATOM 4154 C CA . ARG A 1 609 ? 20.872 14.749 24.333 1.00 48.53 609 ARG A CA 1
ATOM 4155 C C . ARG A 1 609 ? 19.990 13.644 23.815 1.00 48.49 609 ARG A C 1
ATOM 4156 O O . ARG A 1 609 ? 18.785 13.766 23.843 1.00 49.59 609 ARG A O 1
ATOM 4164 N N . GLY A 1 610 ? 20.595 12.555 23.367 1.00 48.31 610 GLY A N 1
ATOM 4165 C CA . GLY A 1 610 ? 19.841 11.385 22.982 1.00 48.20 610 GLY A CA 1
ATOM 4166 C C . GLY A 1 610 ? 19.076 11.620 21.701 1.00 47.60 610 GLY A C 1
ATOM 4167 O O . GLY A 1 610 ? 19.522 12.372 20.850 1.00 46.90 610 GLY A O 1
ATOM 4168 N N . ALA A 1 611 ? 17.935 10.960 21.580 1.00 47.53 611 ALA A N 1
ATOM 4169 C CA . ALA A 1 611 ? 17.134 10.978 20.362 1.00 48.04 611 ALA A CA 1
ATOM 4170 C C . ALA A 1 611 ? 16.866 12.392 19.880 1.00 48.14 611 ALA A C 1
ATOM 4171 O O . ALA A 1 611 ? 16.924 12.633 18.692 1.00 48.82 611 ALA A O 1
ATOM 4173 N N . ALA A 1 612 ? 16.579 13.314 20.800 1.00 48.57 612 ALA A N 1
ATOM 4174 C CA . ALA A 1 612 ? 16.248 14.710 20.464 1.00 48.61 612 ALA A CA 1
ATOM 4175 C C . ALA A 1 612 ? 17.390 15.402 19.742 1.00 49.15 612 ALA A C 1
ATOM 4176 O O . ALA A 1 612 ? 17.172 16.205 18.817 1.00 50.01 612 ALA A O 1
ATOM 4178 N N . ARG A 1 613 ? 18.595 15.146 20.236 1.00 48.48 613 ARG A N 1
ATOM 4179 C CA . ARG A 1 613 ? 19.803 15.553 19.569 1.00 48.63 613 ARG A CA 1
ATOM 4180 C C . ARG A 1 613 ? 20.007 14.848 18.238 1.00 48.34 613 ARG A C 1
ATOM 4181 O O . ARG A 1 613 ? 20.447 15.485 17.314 1.00 49.03 613 ARG A O 1
ATOM 4189 N N . TYR A 1 614 ? 19.690 13.563 18.116 1.00 48.30 614 TYR A N 1
ATOM 4190 C CA . TYR A 1 614 ? 19.940 12.847 16.854 1.00 48.54 614 TYR A CA 1
ATOM 4191 C C . TYR A 1 614 ? 19.111 13.385 15.711 1.00 49.00 614 TYR A C 1
ATOM 4192 O O . TYR A 1 614 ? 19.552 13.394 14.567 1.00 48.64 614 TYR A O 1
ATOM 4201 N N . VAL A 1 615 ? 17.900 13.825 16.032 1.00 50.02 615 VAL A N 1
ATOM 4202 C CA . VAL A 1 615 ? 16.895 14.132 15.027 1.00 50.56 615 VAL A CA 1
ATOM 4203 C C . VAL A 1 615 ? 16.721 15.626 14.858 1.00 52.01 615 VAL A C 1
ATOM 4204 O O . VAL A 1 615 ? 15.995 16.043 13.964 1.00 52.37 615 VAL A O 1
ATOM 4208 N N . ALA A 1 616 ? 17.425 16.414 15.684 1.00 53.22 616 ALA A N 1
ATOM 4209 C CA . ALA A 1 616 ? 17.416 17.872 15.616 1.00 53.81 616 ALA A CA 1
ATOM 4210 C C . ALA A 1 616 ? 18.098 18.272 14.325 1.00 54.83 616 ALA A C 1
ATOM 4211 O O . ALA A 1 616 ? 19.178 17.795 14.037 1.00 55.40 616 ALA A O 1
ATOM 4213 N N . ASP A 1 617 ? 17.441 19.140 13.558 1.00 56.32 617 ASP A N 1
ATOM 4214 C CA . ASP A 1 617 ? 17.929 19.670 12.277 1.00 57.42 617 ASP A CA 1
ATOM 4215 C C . ASP A 1 617 ? 19.321 20.273 12.401 1.00 57.97 617 ASP A C 1
ATOM 4216 O O . ASP A 1 617 ? 20.156 20.232 11.499 1.00 57.22 617 ASP A O 1
ATOM 4221 N N . ASN A 1 618 ? 19.523 20.854 13.564 1.00 58.97 618 ASN A N 1
ATOM 4222 C CA . ASN A 1 618 ? 20.749 21.501 13.939 1.00 59.90 618 ASN A CA 1
ATOM 4223 C C . ASN A 1 618 ? 21.937 20.465 14.058 1.00 59.79 618 ASN A C 1
ATOM 4224 O O . ASN A 1 618 ? 23.106 20.857 13.984 1.00 59.60 618 ASN A O 1
ATOM 4229 N N . PHE A 1 619 ? 21.642 19.158 14.219 1.00 59.42 619 PHE A N 1
ATOM 4230 C CA . PHE A 1 619 ? 22.690 18.142 14.504 1.00 59.14 619 PHE A CA 1
ATOM 4231 C C . PHE A 1 619 ? 22.580 16.839 13.699 1.00 57.86 619 PHE A C 1
ATOM 4232 O O . PHE A 1 619 ? 23.267 15.864 13.985 1.00 56.29 619 PHE A O 1
ATOM 4240 N N . LYS A 1 620 ? 21.783 16.860 12.638 1.00 56.76 620 LYS A N 1
ATOM 4241 C CA . LYS A 1 620 ? 21.517 15.639 11.895 1.00 56.24 620 LYS A CA 1
ATOM 4242 C C . LYS A 1 620 ? 22.699 15.159 11.045 1.00 54.91 620 LYS A C 1
ATOM 4243 O O . LYS A 1 620 ? 22.879 13.976 10.837 1.00 55.17 620 LYS A O 1
ATOM 4249 N N . ASP A 1 621 ? 23.508 16.075 10.554 1.00 53.78 621 ASP A N 1
ATOM 425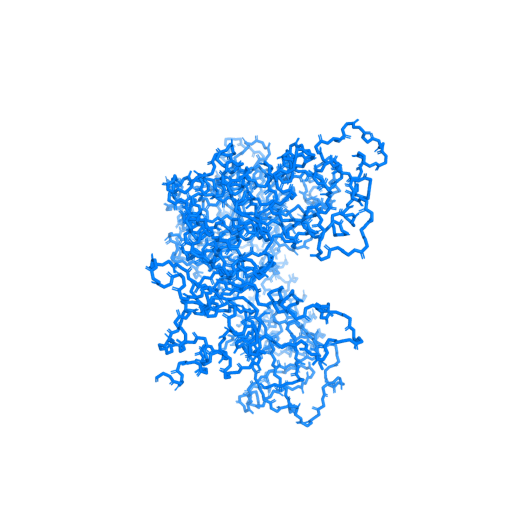0 C CA . ASP A 1 621 ? 24.721 15.708 9.830 1.00 52.76 621 ASP A CA 1
ATOM 4251 C C . ASP A 1 621 ? 25.772 15.026 10.714 1.00 51.25 621 ASP A C 1
ATOM 4252 O O . ASP A 1 621 ? 26.635 14.334 10.204 1.00 51.05 621 ASP A O 1
ATOM 4257 N N . CYS A 1 622 ? 25.712 15.240 12.022 1.00 49.99 622 CYS A N 1
ATOM 4258 C CA . CYS A 1 622 ? 26.614 14.571 12.962 1.00 49.30 622 CYS A CA 1
ATOM 4259 C C . CYS A 1 622 ? 26.158 13.157 13.268 1.00 48.31 622 CYS A C 1
ATOM 4260 O O . CYS A 1 622 ? 26.972 12.241 13.438 1.00 48.23 622 CYS A O 1
ATOM 4263 N N . PHE A 1 623 ? 24.847 13.005 13.403 1.00 47.22 623 PHE A N 1
ATOM 4264 C CA . PHE A 1 623 ? 24.225 11.699 13.610 1.00 46.90 623 PHE A CA 1
ATOM 4265 C C . PHE A 1 623 ? 24.503 10.824 12.402 1.00 45.91 623 PHE A C 1
ATOM 4266 O O . PHE A 1 623 ? 24.862 9.679 12.538 1.00 45.47 623 PHE A O 1
ATOM 4274 N N . ALA A 1 624 ? 24.390 11.423 11.223 1.00 45.94 624 ALA A N 1
ATOM 4275 C CA . ALA A 1 624 ? 24.675 10.784 9.944 1.00 45.93 624 ALA A CA 1
ATOM 4276 C C . ALA A 1 624 ? 26.074 10.192 9.910 1.00 45.98 624 ALA A C 1
ATOM 4277 O O . ALA A 1 624 ? 26.308 9.136 9.312 1.00 46.51 624 ALA A O 1
ATOM 4279 N N . LEU A 1 625 ? 26.987 10.857 10.598 1.00 46.41 625 LEU A N 1
ATOM 4280 C CA . LEU A 1 625 ? 28.389 10.446 10.669 1.00 46.55 625 LEU A CA 1
ATOM 4281 C C . LEU A 1 625 ? 28.578 9.188 11.477 1.00 46.53 625 LEU A C 1
ATOM 4282 O O . LEU A 1 625 ? 29.339 8.290 11.095 1.00 46.07 625 LEU A O 1
ATOM 4287 N N . GLU A 1 626 ? 27.935 9.165 12.635 1.00 47.31 626 GLU A N 1
ATOM 4288 C CA . GLU A 1 626 ? 27.953 7.995 13.520 1.00 47.26 626 GLU A CA 1
ATOM 4289 C C . GLU A 1 626 ? 27.221 6.802 12.876 1.00 46.04 626 GLU A C 1
ATOM 4290 O O . GLU A 1 626 ? 27.643 5.672 13.019 1.00 45.40 626 GLU A O 1
ATOM 4296 N N . CYS A 1 627 ? 26.146 7.070 12.142 1.00 45.33 627 CYS A N 1
ATOM 4297 C CA . CYS A 1 627 ? 25.438 6.027 11.396 1.00 45.43 627 CYS A CA 1
ATOM 4298 C C . CYS A 1 627 ? 26.270 5.432 10.278 1.00 45.02 627 CYS A C 1
ATOM 4299 O O . CYS A 1 627 ? 26.168 4.265 9.991 1.00 45.09 627 CYS A O 1
ATOM 4302 N N . LYS A 1 628 ? 27.023 6.268 9.591 1.00 45.78 628 LYS A N 1
ATOM 4303 C CA . LYS A 1 628 ? 27.896 5.818 8.508 1.00 46.20 628 LYS A CA 1
ATOM 4304 C C . LYS A 1 628 ? 28.911 4.827 9.044 1.00 45.39 628 LYS A C 1
ATOM 4305 O O . LYS A 1 628 ? 29.165 3.833 8.402 1.00 45.59 628 LYS A O 1
ATOM 4311 N N . ALA A 1 629 ? 29.435 5.093 10.241 1.00 45.02 629 ALA A N 1
ATOM 4312 C CA . ALA A 1 629 ? 30.389 4.201 10.921 1.00 45.22 629 ALA A CA 1
ATOM 4313 C C . ALA A 1 629 ? 29.783 2.837 11.309 1.00 45.11 629 ALA A C 1
ATOM 4314 O O . ALA A 1 629 ? 30.356 1.820 11.018 1.00 45.21 629 ALA A O 1
ATOM 4316 N N . LEU A 1 630 ? 28.619 2.831 11.960 1.00 45.02 630 LEU A N 1
ATOM 4317 C CA . LEU A 1 630 ? 27.950 1.600 12.355 1.00 44.84 630 LEU A CA 1
ATOM 4318 C C . LEU A 1 630 ? 27.571 0.759 11.136 1.00 44.51 630 LEU A C 1
ATOM 4319 O O . LEU A 1 630 ? 27.680 -0.459 11.141 1.00 44.11 630 LEU A O 1
ATOM 4324 N N . LYS A 1 631 ? 27.091 1.416 10.095 1.00 44.63 631 LYS A N 1
ATOM 4325 C CA . LYS A 1 631 ? 26.671 0.716 8.894 1.00 44.69 631 LYS A CA 1
ATOM 4326 C C . LYS A 1 631 ? 27.859 0.032 8.229 1.00 44.90 631 LYS A C 1
ATOM 4327 O O . LYS A 1 631 ? 27.757 -1.094 7.762 1.00 44.27 631 LYS A O 1
ATOM 4333 N N . ARG A 1 632 ? 28.992 0.718 8.180 1.00 45.31 632 ARG A N 1
ATOM 4334 C CA . ARG A 1 632 ? 30.183 0.117 7.629 1.00 45.10 632 ARG A CA 1
ATOM 4335 C C . ARG A 1 632 ? 30.605 -1.134 8.399 1.00 44.17 632 ARG A C 1
ATOM 4336 O O . ARG A 1 632 ? 30.966 -2.145 7.817 1.00 43.31 632 ARG A O 1
ATOM 4344 N N . VAL A 1 633 ? 30.625 -1.005 9.718 1.00 43.81 633 VAL A N 1
ATOM 4345 C CA . VAL A 1 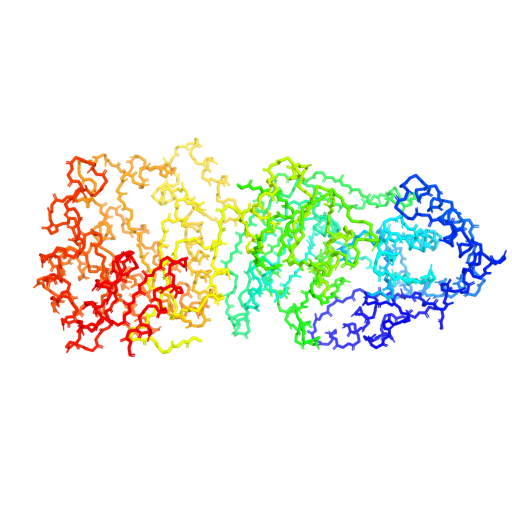633 ? 30.973 -2.089 10.614 1.00 44.31 633 VAL A CA 1
ATOM 4346 C C . VAL A 1 633 ? 30.148 -3.355 10.350 1.00 44.50 633 VAL A C 1
ATOM 4347 O O . VAL A 1 633 ? 30.699 -4.451 10.322 1.00 44.06 633 VAL A O 1
ATOM 4351 N N . ARG A 1 634 ? 28.832 -3.207 10.157 1.00 45.39 634 ARG A N 1
ATOM 4352 C CA . ARG A 1 634 ? 27.944 -4.357 9.870 1.00 44.90 634 ARG A CA 1
ATOM 4353 C C . ARG A 1 634 ? 27.929 -4.770 8.411 1.00 45.48 634 ARG A C 1
ATOM 4354 O O . ARG A 1 634 ? 28.015 -5.952 8.101 1.00 47.59 634 ARG A O 1
ATOM 4362 N N . ASP A 1 635 ? 27.803 -3.807 7.515 1.00 45.69 635 ASP A N 1
ATOM 4363 C CA . ASP A 1 635 ? 27.475 -4.082 6.127 1.00 46.00 635 ASP A CA 1
ATOM 4364 C C . ASP A 1 635 ? 28.698 -4.343 5.274 1.00 46.12 635 ASP A C 1
ATOM 4365 O O . ASP A 1 635 ? 28.590 -4.974 4.228 1.00 46.72 635 ASP A O 1
ATOM 4370 N N . GLU A 1 636 ? 29.861 -3.867 5.702 1.00 46.16 636 GLU A N 1
ATOM 4371 C CA . GLU A 1 636 ? 31.106 -4.062 4.939 1.00 46.35 636 GLU A CA 1
ATOM 4372 C C . GLU A 1 636 ? 32.091 -4.939 5.658 1.00 45.33 636 GLU A C 1
ATOM 4373 O O . GLU A 1 636 ? 32.598 -5.877 5.095 1.00 44.22 636 GLU A O 1
ATOM 4379 N N . MET A 1 637 ? 32.361 -4.583 6.905 1.00 44.94 637 MET A N 1
ATOM 4380 C CA . MET A 1 637 ? 33.241 -5.334 7.772 1.00 44.66 637 MET A CA 1
ATOM 4381 C C . MET A 1 637 ? 32.645 -6.664 8.222 1.00 44.86 637 MET A C 1
ATOM 4382 O O . MET A 1 637 ? 33.352 -7.508 8.747 1.00 45.12 637 MET A O 1
ATOM 4387 N N . GLY A 1 638 ? 31.346 -6.855 8.016 1.00 44.47 638 GLY A N 1
ATOM 4388 C CA . GLY A 1 638 ? 30.740 -8.126 8.312 1.00 44.28 638 GLY A CA 1
ATOM 4389 C C . GLY A 1 638 ? 30.626 -8.402 9.795 1.00 44.14 638 GLY A C 1
ATOM 4390 O O . GLY A 1 638 ? 30.501 -9.560 10.198 1.00 44.01 638 GLY A O 1
ATOM 4391 N N . LEU A 1 639 ? 30.670 -7.353 10.615 1.00 43.79 639 LEU A N 1
ATOM 4392 C CA . LEU A 1 639 ? 30.552 -7.543 12.045 1.00 43.48 639 LEU A CA 1
ATOM 4393 C C . LEU A 1 639 ? 29.090 -7.441 12.414 1.00 43.44 639 LEU A C 1
ATOM 4394 O O . LEU A 1 639 ? 28.659 -6.520 13.100 1.00 43.93 639 LEU A O 1
ATOM 4399 N N . THR A 1 640 ? 28.335 -8.449 11.972 1.00 43.54 640 THR A N 1
ATOM 4400 C CA . THR A 1 640 ? 26.889 -8.438 12.060 1.00 43.22 640 THR A CA 1
ATOM 4401 C C . THR A 1 640 ? 26.344 -8.707 13.477 1.00 43.33 640 THR A C 1
ATOM 4402 O O . THR A 1 640 ? 25.129 -8.623 13.719 1.00 44.35 640 THR A O 1
ATOM 4406 N N . ASN A 1 641 ? 27.233 -9.020 14.406 1.00 43.12 641 ASN A N 1
ATOM 4407 C CA . ASN A 1 641 ? 26.871 -9.271 15.799 1.00 43.36 641 ASN A CA 1
ATOM 4408 C C . ASN A 1 641 ? 26.546 -7.994 16.565 1.00 44.00 641 ASN A C 1
ATOM 4409 O O . ASN A 1 641 ? 26.104 -8.046 17.715 1.00 44.65 641 ASN A O 1
ATOM 4414 N N . VAL A 1 642 ? 26.810 -6.850 15.920 1.00 44.42 642 VAL A N 1
ATOM 4415 C CA . VAL A 1 642 ? 26.480 -5.529 16.412 1.00 43.48 642 VAL A CA 1
ATOM 4416 C C . VAL A 1 642 ? 24.983 -5.222 16.308 1.00 43.33 642 VAL A C 1
ATOM 4417 O O . VAL A 1 642 ? 24.400 -5.268 15.237 1.00 42.97 642 VAL A O 1
ATOM 4421 N N . GLU A 1 643 ? 24.378 -4.887 17.441 1.00 43.77 643 GLU A N 1
ATOM 4422 C CA . GLU A 1 643 ? 23.029 -4.302 17.507 1.00 43.12 643 GLU A CA 1
ATOM 4423 C C . GLU A 1 643 ? 23.203 -2.847 17.900 1.00 43.30 643 GLU A C 1
ATOM 4424 O O . GLU A 1 643 ? 24.226 -2.492 18.486 1.00 44.17 643 GLU A O 1
ATOM 4430 N N . ILE A 1 644 ? 22.247 -1.989 17.532 1.00 43.09 644 ILE A N 1
ATOM 4431 C CA . ILE A 1 644 ? 22.345 -0.559 17.777 1.00 42.44 644 ILE A CA 1
ATOM 4432 C C . ILE A 1 644 ? 21.348 -0.241 18.846 1.00 42.22 644 ILE A C 1
ATOM 4433 O O . ILE A 1 644 ? 20.172 -0.487 18.668 1.00 42.53 644 ILE A O 1
ATOM 4438 N N . MET A 1 645 ? 21.812 0.332 19.950 1.00 43.01 645 MET A N 1
ATOM 4439 C CA . MET A 1 645 ? 20.933 0.820 21.015 1.00 43.96 645 MET A CA 1
ATOM 4440 C C . MET A 1 645 ? 20.822 2.351 20.975 1.00 43.46 645 MET A C 1
ATOM 4441 O O . MET A 1 645 ? 21.790 3.057 20.711 1.00 43.22 645 MET A O 1
ATOM 4446 N N . ILE A 1 646 ? 19.615 2.842 21.215 1.00 43.56 646 ILE A N 1
ATOM 4447 C CA . ILE A 1 646 ? 19.297 4.266 21.158 1.00 43.81 646 ILE A CA 1
ATOM 4448 C C . ILE A 1 646 ? 18.942 4.708 22.557 1.00 43.68 646 ILE A C 1
ATOM 4449 O O . ILE A 1 646 ? 18.074 4.128 23.159 1.00 43.77 646 ILE A O 1
ATOM 4454 N N . PRO A 1 647 ? 19.648 5.711 23.102 1.00 44.66 647 PRO A N 1
ATOM 4455 C CA . PRO A 1 647 ? 19.305 6.207 24.433 1.00 44.53 647 PRO A CA 1
ATOM 4456 C C . PRO A 1 647 ? 18.409 7.439 24.441 1.00 44.56 647 PRO A C 1
ATOM 4457 O O . PRO A 1 647 ? 18.220 8.087 23.404 1.00 44.81 647 PRO A O 1
ATOM 4461 N N . PHE A 1 648 ? 17.915 7.760 25.630 1.00 44.52 648 PHE A N 1
ATOM 4462 C CA . PHE A 1 648 ? 17.081 8.932 25.884 1.00 45.08 648 PHE A CA 1
ATOM 4463 C C . PHE A 1 648 ? 16.018 9.190 24.808 1.00 44.98 648 PHE A C 1
ATOM 4464 O O . PHE A 1 648 ? 15.997 10.228 24.165 1.00 45.84 648 PHE A O 1
ATOM 4472 N N . VAL A 1 649 ? 15.105 8.242 24.652 1.00 45.27 649 VAL A N 1
ATOM 4473 C CA . VAL A 1 649 ? 13.959 8.386 23.744 1.00 44.19 649 VAL A CA 1
ATOM 4474 C C . VAL A 1 649 ? 12.783 8.777 24.608 1.00 44.61 649 VAL A C 1
ATOM 4475 O O . VAL A 1 649 ? 12.212 7.944 25.318 1.00 45.64 649 VAL A O 1
ATOM 4479 N N . ARG A 1 650 ? 12.440 10.062 24.581 1.00 44.98 650 ARG A N 1
ATOM 4480 C CA . ARG A 1 650 ? 11.529 10.658 25.575 1.00 44.89 650 ARG A CA 1
ATOM 4481 C C . ARG A 1 650 ? 10.069 10.380 25.267 1.00 44.64 650 ARG A C 1
ATOM 4482 O O . ARG A 1 650 ? 9.272 10.108 26.177 1.00 43.51 650 ARG A O 1
ATOM 4490 N N . THR A 1 651 ? 9.744 10.415 23.972 1.00 44.77 651 THR A N 1
ATOM 4491 C CA . THR A 1 651 ? 8.373 10.331 23.486 1.00 44.96 651 THR A CA 1
ATOM 4492 C C . THR A 1 651 ? 8.263 9.362 22.316 1.00 45.07 651 THR A C 1
ATOM 4493 O O . THR A 1 651 ? 9.257 9.034 21.694 1.00 45.76 651 THR A O 1
ATOM 4497 N N . LEU A 1 652 ? 7.047 8.927 21.992 1.00 45.57 652 LEU A N 1
ATOM 4498 C CA . LEU A 1 652 ? 6.839 8.061 20.820 1.00 45.44 652 LEU A CA 1
ATOM 4499 C C . LEU A 1 652 ? 7.153 8.762 19.489 1.00 45.55 652 LEU A C 1
ATOM 4500 O O . LEU A 1 652 ? 7.501 8.114 18.501 1.00 45.72 652 LEU A O 1
ATOM 4505 N N . GLY A 1 653 ? 7.012 10.083 19.474 1.00 45.70 653 GLY A N 1
ATOM 4506 C CA . GLY A 1 653 ? 7.370 10.906 18.327 1.00 45.85 653 GLY A CA 1
ATOM 4507 C C . GLY A 1 653 ? 8.849 10.899 18.047 1.00 45.88 653 GLY A C 1
ATOM 4508 O O . GLY A 1 653 ? 9.257 10.833 16.896 1.00 46.54 653 GLY A O 1
ATOM 4509 N N . GLU A 1 654 ? 9.646 11.002 19.109 1.00 45.98 654 GLU A N 1
ATOM 4510 C CA . GLU A 1 654 ? 11.091 10.771 19.038 1.00 46.17 654 GLU A CA 1
ATOM 4511 C C . GLU A 1 654 ? 11.465 9.361 18.562 1.00 45.79 654 GLU A C 1
ATOM 4512 O O . GLU A 1 654 ? 12.281 9.244 17.669 1.00 46.26 654 GLU A O 1
ATOM 4518 N N . ALA A 1 655 ? 10.906 8.307 19.159 1.00 45.05 655 ALA A N 1
ATOM 4519 C CA . ALA A 1 655 ? 11.139 6.930 18.669 1.00 45.21 655 ALA A CA 1
ATOM 4520 C C . ALA A 1 655 ? 10.925 6.840 17.154 1.00 44.94 655 ALA A C 1
ATOM 4521 O O . ALA A 1 655 ? 11.745 6.328 16.400 1.00 45.11 655 ALA A O 1
ATOM 4523 N N . GLU A 1 656 ? 9.831 7.407 16.704 1.00 45.98 656 GLU A N 1
ATOM 4524 C CA . GLU A 1 656 ? 9.456 7.363 15.316 1.00 46.16 656 GLU A CA 1
ATOM 4525 C C . GLU A 1 656 ? 10.387 8.147 14.441 1.00 44.90 656 GLU A C 1
ATOM 4526 O O . GLU A 1 656 ? 10.721 7.699 13.366 1.00 45.04 656 GLU A O 1
ATOM 4532 N N . ALA A 1 657 ? 10.770 9.333 14.901 1.00 44.40 657 ALA A N 1
ATOM 4533 C CA . ALA A 1 657 ? 11.753 10.195 14.215 1.00 44.51 657 ALA A CA 1
ATOM 4534 C C . ALA A 1 657 ? 13.144 9.571 14.078 1.00 44.16 657 ALA A C 1
ATOM 4535 O O . ALA A 1 657 ? 13.820 9.738 13.047 1.00 43.86 657 ALA A O 1
ATOM 4537 N N . VAL A 1 658 ? 13.578 8.876 15.128 1.00 44.32 658 VAL A N 1
ATOM 4538 C CA . VAL A 1 658 ? 14.863 8.201 15.121 1.00 44.65 658 VAL A CA 1
ATOM 4539 C C . VAL A 1 658 ? 14.869 7.048 14.135 1.00 44.47 658 VAL A C 1
ATOM 4540 O O . VAL A 1 658 ? 15.837 6.918 13.369 1.00 44.60 658 VAL A O 1
ATOM 4544 N N . VAL A 1 659 ? 13.818 6.230 14.094 1.00 44.20 659 VAL A N 1
ATOM 4545 C CA . VAL A 1 659 ? 13.856 5.135 13.133 1.00 44.06 659 VAL A CA 1
ATOM 4546 C C . VAL A 1 659 ? 13.774 5.716 11.709 1.00 44.58 659 VAL A C 1
ATOM 4547 O O . VAL A 1 659 ? 14.335 5.168 10.785 1.00 44.55 659 VAL A O 1
ATOM 4551 N N . LYS A 1 660 ? 13.138 6.868 11.542 1.00 45.43 660 LYS A N 1
ATOM 4552 C CA . LYS A 1 660 ? 13.121 7.533 10.244 1.00 45.07 660 LYS A CA 1
ATOM 4553 C C . LYS A 1 660 ? 14.483 8.083 9.847 1.00 44.60 660 LYS A C 1
ATOM 4554 O O . LYS A 1 660 ? 14.823 8.098 8.657 1.00 44.18 660 LYS A O 1
ATOM 4560 N N . ALA A 1 661 ? 15.235 8.563 10.844 1.00 44.02 661 ALA A N 1
ATOM 4561 C CA . ALA A 1 661 ? 16.584 9.095 10.661 1.00 43.30 661 ALA A CA 1
ATOM 4562 C C . ALA A 1 661 ? 17.571 8.009 10.330 1.00 43.14 661 ALA A C 1
ATOM 4563 O O . ALA A 1 661 ? 18.463 8.199 9.515 1.00 43.47 661 ALA A O 1
ATOM 4565 N N . LEU A 1 662 ? 17.455 6.887 11.024 1.00 43.41 662 LEU A N 1
ATOM 4566 C CA . LEU A 1 662 ? 18.323 5.756 10.802 1.00 43.36 662 LEU A CA 1
ATOM 4567 C C . LEU A 1 662 ? 18.105 5.292 9.392 1.00 44.02 662 LEU A C 1
ATOM 4568 O O . LEU A 1 662 ? 19.061 5.047 8.653 1.00 43.65 662 LEU A O 1
ATOM 4573 N N . LYS A 1 663 ? 16.833 5.180 9.027 1.00 45.07 663 LYS A N 1
ATOM 4574 C CA . LYS A 1 663 ? 16.459 4.703 7.714 1.00 46.01 663 LYS A CA 1
ATOM 4575 C C . LYS A 1 663 ? 17.023 5.598 6.611 1.00 46.43 663 LYS A C 1
ATOM 4576 O O . LYS A 1 663 ? 17.528 5.089 5.609 1.00 46.83 663 LYS A O 1
ATOM 4582 N N . GLU A 1 664 ? 16.943 6.914 6.802 1.00 46.54 664 GLU A N 1
ATOM 4583 C CA . GLU A 1 664 ? 17.572 7.865 5.895 1.00 47.45 664 GLU A CA 1
ATOM 4584 C C . GLU A 1 664 ? 19.062 7.576 5.712 1.00 47.14 664 GLU A C 1
ATOM 4585 O O . GLU A 1 664 ? 19.596 7.788 4.617 1.00 47.10 664 GLU A O 1
ATOM 4591 N N . ASN A 1 665 ? 19.719 7.128 6.792 1.00 46.83 665 ASN A N 1
ATOM 4592 C CA . ASN A 1 665 ? 21.150 6.807 6.809 1.00 45.91 665 ASN A CA 1
ATOM 4593 C C . ASN A 1 665 ? 21.459 5.318 6.571 1.00 45.74 665 ASN A C 1
ATOM 4594 O O . ASN A 1 665 ? 22.526 4.823 6.955 1.00 45.63 665 ASN A O 1
ATOM 4599 N N . GLY A 1 666 ? 20.524 4.609 5.946 1.00 45.56 666 GLY A N 1
ATOM 4600 C CA . GLY A 1 666 ? 20.741 3.236 5.502 1.00 45.72 666 GLY A CA 1
ATOM 4601 C C . GLY A 1 666 ? 20.674 2.139 6.553 1.00 45.90 666 GLY A C 1
ATOM 4602 O O . GLY A 1 666 ? 21.117 1.022 6.301 1.00 46.87 666 GLY A O 1
ATOM 4603 N N . LEU A 1 667 ? 20.142 2.450 7.729 1.00 45.76 667 LEU A N 1
ATOM 4604 C CA . LEU A 1 667 ? 20.028 1.487 8.811 1.00 45.31 667 LEU A CA 1
ATOM 4605 C C . LEU A 1 667 ? 18.568 1.207 9.141 1.00 45.31 667 LEU A C 1
ATOM 4606 O O . LEU A 1 667 ? 17.875 2.094 9.623 1.00 45.69 667 LEU A O 1
ATOM 4611 N N . GLU A 1 668 ? 18.108 -0.020 8.880 1.00 45.64 668 GLU A N 1
ATOM 4612 C CA . GLU A 1 668 ? 16.703 -0.423 9.179 1.00 46.22 668 GLU A CA 1
ATOM 4613 C C . GLU A 1 668 ? 16.580 -1.778 9.816 1.00 44.90 668 GLU A C 1
ATOM 4614 O O . GLU A 1 668 ? 17.226 -2.729 9.389 1.00 43.76 668 GLU A O 1
ATOM 4620 N N . ARG A 1 669 ? 15.676 -1.888 10.776 1.00 44.71 669 ARG A N 1
ATOM 4621 C CA . ARG A 1 669 ? 15.325 -3.196 11.286 1.00 45.20 669 ARG A CA 1
ATOM 4622 C C . ARG A 1 669 ? 14.964 -4.157 10.168 1.00 45.54 669 ARG A C 1
ATOM 4623 O O . ARG A 1 669 ? 14.196 -3.832 9.260 1.00 45.27 669 ARG A O 1
ATOM 4631 N N . GLY A 1 670 ? 15.602 -5.322 10.210 1.00 46.40 670 GLY A N 1
ATOM 4632 C CA . GLY A 1 670 ? 15.388 -6.325 9.218 1.00 47.29 670 GLY A CA 1
ATOM 4633 C C . GLY A 1 670 ? 16.308 -6.307 8.025 1.00 48.17 670 GLY A C 1
ATOM 4634 O O . GLY A 1 670 ? 16.517 -7.368 7.388 1.00 49.44 670 GLY A O 1
ATOM 4635 N N . LYS A 1 671 ? 16.850 -5.130 7.702 1.00 48.26 671 LYS A N 1
ATOM 4636 C CA . LYS A 1 671 ? 17.818 -4.990 6.624 1.00 47.51 671 LYS A CA 1
ATOM 4637 C C . LYS A 1 671 ? 19.184 -5.463 7.139 1.00 46.90 671 LYS A C 1
ATOM 4638 O O . LYS A 1 671 ? 19.678 -4.973 8.165 1.00 46.61 671 LYS A O 1
ATOM 4644 N N . ASN A 1 672 ? 19.777 -6.432 6.428 1.00 45.99 672 ASN A N 1
ATOM 4645 C CA . ASN A 1 672 ? 21.021 -7.097 6.841 1.00 44.67 672 ASN A CA 1
ATOM 4646 C C . ASN A 1 672 ? 20.959 -7.566 8.296 1.00 43.82 672 ASN A C 1
ATOM 4647 O O . ASN A 1 672 ? 21.951 -7.533 9.022 1.00 44.45 672 ASN A O 1
ATOM 4652 N N . GLY A 1 673 ? 19.781 -8.012 8.711 1.00 42.78 673 GLY A N 1
ATOM 4653 C CA . GLY A 1 673 ? 19.568 -8.565 10.026 1.00 42.07 673 GLY A CA 1
ATOM 4654 C C . GLY A 1 673 ? 19.609 -7.565 11.149 1.00 42.06 673 GLY A C 1
ATOM 4655 O O . GLY A 1 673 ? 19.571 -7.965 12.290 1.00 43.87 673 GLY A O 1
ATOM 4656 N N . LEU A 1 674 ? 19.659 -6.266 10.872 1.00 40.87 674 LEU A N 1
ATOM 4657 C CA . LEU A 1 674 ? 19.832 -5.330 11.944 1.00 40.51 674 LEU A CA 1
ATOM 4658 C C . LEU A 1 674 ? 18.781 -5.452 13.055 1.00 40.07 674 LEU A C 1
ATOM 4659 O O . LEU A 1 674 ? 17.599 -5.594 12.810 1.00 39.65 674 LEU A O 1
ATOM 4664 N N . ARG A 1 675 ? 19.268 -5.377 14.288 1.00 40.50 675 ARG A N 1
ATOM 4665 C CA . ARG A 1 675 ? 18.447 -5.328 15.484 1.00 40.35 675 ARG A CA 1
ATOM 4666 C C . ARG A 1 675 ? 18.647 -3.984 16.189 1.00 40.35 675 ARG A C 1
ATOM 4667 O O . ARG A 1 675 ? 19.775 -3.524 16.348 1.00 40.76 675 ARG A O 1
ATOM 4675 N N . LEU A 1 676 ? 17.536 -3.396 16.642 1.00 40.11 676 LEU A N 1
ATOM 4676 C CA . LEU A 1 676 ? 17.510 -2.067 17.203 1.00 40.07 676 LEU A CA 1
ATOM 4677 C C . LEU A 1 676 ? 16.958 -2.132 18.625 1.00 39.65 676 LEU A C 1
ATOM 4678 O O . LEU A 1 676 ? 15.852 -2.569 18.828 1.00 40.36 676 LEU A O 1
ATOM 4683 N N . ILE A 1 677 ? 17.740 -1.693 19.603 1.00 39.61 677 ILE A N 1
ATOM 4684 C CA . ILE A 1 677 ? 17.387 -1.813 21.035 1.00 39.82 677 ILE A CA 1
ATOM 4685 C C . ILE A 1 677 ? 17.200 -0.379 21.560 1.00 39.97 677 ILE A C 1
ATOM 4686 O O . ILE A 1 677 ? 17.906 0.552 21.168 1.00 39.96 677 ILE A O 1
ATOM 4691 N N . MET A 1 678 ? 16.233 -0.197 22.428 1.00 40.65 678 MET A N 1
ATOM 4692 C CA . MET A 1 678 ? 16.044 1.083 23.081 1.00 41.08 678 MET A CA 1
ATOM 4693 C C . MET A 1 678 ? 16.653 0.920 24.460 1.00 43.33 678 MET A C 1
ATOM 4694 O O . MET A 1 678 ? 16.413 -0.089 25.145 1.00 42.25 678 MET A O 1
ATOM 4699 N N . MET A 1 679 ? 17.427 1.910 24.882 1.00 45.60 679 MET A N 1
ATOM 4700 C CA . MET A 1 679 ? 17.653 2.052 26.284 1.00 48.83 679 MET A CA 1
ATOM 4701 C C . MET A 1 679 ? 16.397 2.567 26.954 1.00 48.31 679 MET A C 1
ATOM 4702 O O . MET A 1 679 ? 15.890 3.661 26.635 1.00 49.33 679 MET A O 1
ATOM 4707 N N . CYS A 1 680 ? 15.897 1.766 27.885 1.00 48.44 680 CYS A N 1
ATOM 4708 C CA . CYS A 1 680 ? 14.700 2.065 28.638 1.00 48.31 680 CYS A CA 1
ATOM 4709 C C . CYS A 1 680 ? 15.121 2.769 29.915 1.00 48.63 680 CYS A C 1
ATOM 4710 O O . CYS A 1 680 ? 15.447 2.122 30.903 1.00 48.64 680 CYS A O 1
ATOM 4713 N N . GLU A 1 681 ? 15.130 4.103 29.903 1.00 48.57 681 GLU A N 1
ATOM 4714 C CA . GLU A 1 681 ? 15.673 4.845 31.031 1.00 48.73 681 GLU A CA 1
ATOM 4715 C C . GLU A 1 681 ? 14.831 5.995 31.583 1.00 47.93 681 GLU A C 1
ATOM 4716 O O . GLU A 1 681 ? 15.173 6.539 32.642 1.00 47.34 681 GLU A O 1
ATOM 4722 N N . LEU A 1 682 ? 13.769 6.378 30.875 1.00 46.98 682 LEU A N 1
ATOM 4723 C CA . LEU A 1 682 ? 12.861 7.414 31.340 1.00 46.42 682 LEU A CA 1
ATOM 4724 C C . LEU A 1 682 ? 11.605 6.749 31.867 1.00 46.02 682 LEU A C 1
ATOM 4725 O O . LEU A 1 682 ? 11.232 5.658 31.402 1.00 46.50 682 LEU A O 1
ATOM 4730 N N . PRO A 1 683 ? 10.950 7.378 32.875 1.00 45.34 683 PRO A N 1
ATOM 4731 C CA . PRO A 1 683 ? 9.654 6.836 33.363 1.00 44.60 683 PRO A CA 1
ATOM 4732 C C . PRO A 1 683 ? 8.596 6.637 32.285 1.00 43.40 683 PRO A C 1
ATOM 4733 O O . PRO A 1 683 ? 7.815 5.742 32.392 1.00 43.53 683 PRO A O 1
ATOM 4737 N N . SER A 1 684 ? 8.591 7.461 31.256 1.00 42.94 684 SER A N 1
ATOM 4738 C CA . SER A 1 684 ? 7.687 7.287 30.123 1.00 42.76 684 SER A CA 1
ATOM 4739 C C . SER A 1 684 ? 7.902 6.004 29.331 1.00 42.75 684 SER A C 1
ATOM 4740 O O . SER A 1 684 ? 6.963 5.470 28.739 1.00 41.88 684 SER A O 1
ATOM 4743 N N . ASN A 1 685 ? 9.163 5.547 29.288 1.00 43.23 685 ASN A N 1
ATOM 4744 C CA . ASN A 1 685 ? 9.552 4.297 28.630 1.00 42.03 685 ASN A CA 1
ATOM 4745 C C . ASN A 1 685 ? 8.894 3.116 29.366 1.00 42.27 685 ASN A C 1
ATOM 4746 O O . ASN A 1 685 ? 8.531 2.123 28.744 1.00 41.79 685 ASN A O 1
ATOM 4751 N N . ALA A 1 686 ? 8.718 3.245 30.686 1.00 42.20 686 ALA A N 1
ATOM 4752 C CA . ALA A 1 686 ? 8.118 2.195 31.503 1.00 42.42 686 ALA A CA 1
ATOM 4753 C C . ALA A 1 686 ? 6.564 2.199 31.396 1.00 43.18 686 ALA A C 1
ATOM 4754 O O . ALA A 1 686 ? 5.931 1.148 31.168 1.00 43.87 686 ALA A O 1
ATOM 4756 N N . VAL A 1 687 ? 5.941 3.368 31.546 1.00 43.30 687 VAL A N 1
ATOM 4757 C CA . VAL A 1 687 ? 4.490 3.419 31.549 1.00 42.63 687 VAL A CA 1
ATOM 4758 C C . VAL A 1 687 ? 3.902 3.282 30.141 1.00 43.32 687 VAL A C 1
ATOM 4759 O O . VAL A 1 687 ? 2.752 2.899 30.033 1.00 43.66 687 VAL A O 1
ATOM 4763 N N . LEU A 1 688 ? 4.688 3.550 29.086 1.00 43.47 688 LEU A N 1
ATOM 4764 C CA . LEU A 1 688 ? 4.293 3.269 27.683 1.00 42.72 688 LEU A CA 1
ATOM 4765 C C . LEU A 1 688 ? 5.176 2.200 27.085 1.00 42.75 688 LEU A C 1
ATOM 4766 O O . LEU A 1 688 ? 5.486 2.232 25.894 1.00 42.98 688 LEU A O 1
ATOM 4771 N N . ALA A 1 689 ? 5.601 1.251 27.917 1.00 43.14 689 ALA A N 1
ATOM 4772 C CA . ALA A 1 689 ? 6.531 0.188 27.515 1.00 43.22 689 ALA A CA 1
ATOM 4773 C C . ALA A 1 689 ? 6.104 -0.477 26.209 1.00 43.83 689 ALA A C 1
ATOM 4774 O O . ALA A 1 689 ? 6.892 -0.557 25.259 1.00 43.25 689 ALA A O 1
ATOM 4776 N N . GLU A 1 690 ? 4.830 -0.880 26.146 1.00 45.10 690 GLU A N 1
ATOM 4777 C CA . GLU A 1 690 ? 4.280 -1.643 25.015 1.00 46.42 690 GLU A CA 1
ATOM 4778 C C . GLU A 1 690 ? 4.261 -0.839 23.737 1.00 45.85 690 GLU A C 1
ATOM 4779 O O . GLU A 1 690 ? 4.514 -1.354 22.639 1.00 45.84 690 GLU A O 1
ATOM 4785 N N . GLN A 1 691 ? 4.001 0.448 23.897 1.00 46.03 691 GLN A N 1
ATOM 4786 C CA . GLN A 1 691 ? 3.869 1.362 22.786 1.00 46.13 691 GLN A CA 1
ATOM 4787 C C . GLN A 1 691 ? 5.260 1.703 22.193 1.00 46.16 691 GLN A C 1
ATOM 4788 O O . GLN A 1 691 ? 5.446 1.703 20.961 1.00 46.15 691 GLN A O 1
ATOM 4794 N N . PHE A 1 692 ? 6.235 1.975 23.076 1.00 45.41 692 PHE A N 1
ATOM 4795 C CA . PHE A 1 692 ? 7.637 2.181 22.668 1.00 45.01 692 PHE A CA 1
ATOM 4796 C C . PHE A 1 692 ? 8.226 0.945 22.011 1.00 44.57 692 PHE A C 1
ATOM 4797 O O . PHE A 1 692 ? 8.987 1.038 21.047 1.00 44.27 692 PHE A O 1
ATOM 4805 N N . LEU A 1 693 ? 7.883 -0.201 22.570 1.00 44.24 693 LEU A N 1
ATOM 4806 C CA . LEU A 1 693 ? 8.421 -1.459 22.123 1.00 44.79 693 LEU A CA 1
ATOM 4807 C C . LEU A 1 693 ? 8.113 -1.822 20.672 1.00 45.45 693 LEU A C 1
ATOM 4808 O O . LEU A 1 693 ? 8.844 -2.585 20.077 1.00 46.86 693 LEU A O 1
ATOM 4813 N N . GLN A 1 694 ? 7.042 -1.300 20.098 1.00 46.42 694 GLN A N 1
ATOM 4814 C CA . GLN A 1 694 ? 6.727 -1.519 18.661 1.00 47.30 694 GLN A CA 1
ATOM 4815 C C . GLN A 1 694 ? 7.796 -1.028 17.676 1.00 46.53 694 GLN A C 1
ATOM 4816 O O . GLN A 1 694 ? 7.898 -1.503 16.526 1.00 45.50 694 GLN A O 1
ATOM 4822 N N . TYR A 1 695 ? 8.578 -0.061 18.136 1.00 45.82 695 TYR A N 1
ATOM 4823 C CA . TYR A 1 695 ? 9.606 0.548 17.319 1.00 45.51 695 TYR A CA 1
ATOM 4824 C C . TYR A 1 695 ? 10.954 -0.181 17.400 1.00 44.34 695 TYR A C 1
ATOM 4825 O O . TYR A 1 695 ? 11.851 0.143 16.642 1.00 43.76 695 TYR A O 1
ATOM 4834 N N . PHE A 1 696 ? 11.074 -1.142 18.324 1.00 43.42 696 PHE A N 1
ATOM 4835 C CA . PHE A 1 696 ? 12.346 -1.756 18.705 1.00 43.26 696 PHE A CA 1
ATOM 4836 C C . PHE A 1 696 ? 12.263 -3.287 18.887 1.00 42.81 696 PHE A C 1
ATOM 4837 O O . PHE A 1 696 ? 11.194 -3.866 19.027 1.00 42.75 696 PHE A O 1
ATOM 4845 N N . ASP A 1 697 ? 13.424 -3.934 18.908 1.00 42.36 697 ASP A N 1
ATOM 4846 C CA . ASP A 1 697 ? 13.499 -5.372 19.106 1.00 41.88 697 ASP A CA 1
ATOM 4847 C C . ASP A 1 697 ? 13.639 -5.764 20.562 1.00 42.27 697 ASP A C 1
ATOM 4848 O O . ASP A 1 697 ? 13.683 -6.960 20.872 1.00 42.60 697 ASP A O 1
ATOM 4853 N N . GLY A 1 698 ? 13.676 -4.773 21.452 1.00 41.66 698 GLY A N 1
ATOM 4854 C CA . GLY A 1 698 ? 13.847 -5.040 22.862 1.00 41.60 698 GLY A CA 1
ATOM 4855 C C . GLY A 1 698 ? 14.372 -3.817 23.593 1.00 41.80 698 GLY A C 1
ATOM 4856 O O . GLY A 1 698 ? 14.655 -2.801 22.975 1.00 40.92 698 G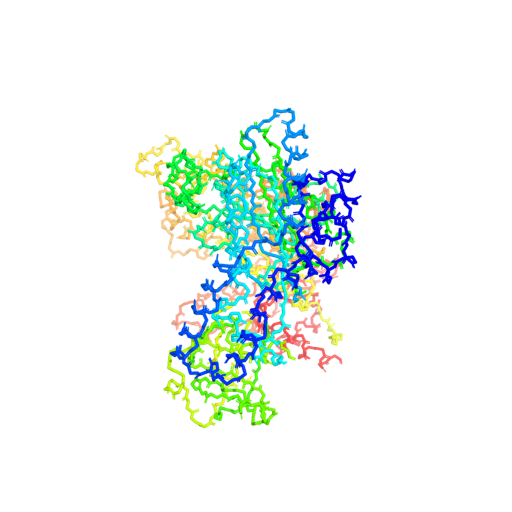LY A O 1
ATOM 4857 N N . PHE A 1 699 ? 14.502 -3.951 24.912 1.00 41.82 699 PHE A N 1
ATOM 4858 C CA . PHE A 1 699 ? 15.008 -2.923 25.800 1.00 41.70 699 PHE A CA 1
ATOM 4859 C C . PHE A 1 699 ? 16.303 -3.352 26.471 1.00 42.25 699 PHE A C 1
ATOM 4860 O O . PHE A 1 699 ? 16.483 -4.502 26.781 1.00 42.58 699 PHE A O 1
ATOM 4868 N N . SER A 1 700 ? 17.201 -2.400 26.703 1.00 43.53 700 SER A N 1
ATOM 4869 C CA . SER A 1 700 ? 18.175 -2.469 27.788 1.00 43.75 700 SER A CA 1
ATOM 4870 C C . SER A 1 700 ? 17.818 -1.437 28.812 1.00 43.63 700 SER A C 1
ATOM 4871 O O . SER A 1 700 ? 17.764 -0.291 28.506 1.00 43.90 700 SER A O 1
ATOM 4874 N N . ILE A 1 701 ? 17.564 -1.843 30.034 1.00 44.49 701 ILE A N 1
ATOM 4875 C CA . ILE A 1 701 ? 17.141 -0.919 31.065 1.00 45.11 701 ILE A CA 1
ATOM 4876 C C . ILE A 1 701 ? 18.335 -0.174 31.657 1.00 45.81 701 ILE A C 1
ATOM 4877 O O . ILE A 1 701 ? 19.283 -0.800 32.137 1.00 47.10 701 ILE A O 1
ATOM 4882 N N . GLY A 1 702 ? 18.305 1.149 31.589 1.00 46.13 702 GLY A N 1
ATOM 4883 C CA . GLY A 1 702 ? 19.309 1.981 32.239 1.00 46.89 702 GLY A CA 1
ATOM 4884 C C . GLY A 1 702 ? 18.779 2.362 33.615 1.00 47.75 702 GLY A C 1
ATOM 4885 O O . GLY A 1 702 ? 18.015 3.320 33.765 1.00 46.67 702 GLY A O 1
ATOM 4886 N N . SER A 1 703 ? 19.177 1.606 34.631 1.00 49.13 703 SER A N 1
ATOM 4887 C CA . SER A 1 703 ? 18.585 1.766 35.962 1.00 49.92 703 SER A CA 1
ATOM 4888 C C . SER A 1 703 ? 19.061 3.016 36.692 1.00 50.45 703 SER A C 1
ATOM 4889 O O . SER A 1 703 ? 18.362 3.519 37.559 1.00 51.06 703 SER A O 1
ATOM 4892 N N . ASN A 1 704 ? 20.252 3.495 36.343 1.00 51.52 704 ASN A N 1
ATOM 4893 C CA . ASN A 1 704 ? 20.795 4.766 36.818 1.00 50.71 704 ASN A CA 1
ATOM 4894 C C . ASN A 1 704 ? 19.863 5.914 36.504 1.00 50.09 704 ASN A C 1
ATOM 4895 O O . ASN A 1 704 ? 19.393 6.592 37.392 1.00 49.58 704 ASN A O 1
ATOM 4900 N N . ASP A 1 705 ? 19.569 6.098 35.225 1.00 49.55 705 ASP A N 1
ATOM 4901 C CA . ASP A 1 705 ? 18.726 7.184 34.796 1.00 49.22 705 ASP A CA 1
ATOM 4902 C C . ASP A 1 705 ? 17.305 6.991 35.195 1.00 48.36 705 ASP A C 1
ATOM 4903 O O . ASP A 1 705 ? 16.649 7.964 35.523 1.00 49.44 705 ASP A O 1
ATOM 4908 N N . MET A 1 706 ? 16.817 5.756 35.138 1.00 46.81 706 MET A N 1
ATOM 4909 C CA . MET A 1 706 ? 15.473 5.422 35.591 1.00 46.07 706 MET A CA 1
ATOM 4910 C C . MET A 1 706 ? 15.313 5.799 37.052 1.00 45.41 706 MET A C 1
ATOM 4911 O O . MET A 1 706 ? 14.304 6.416 37.413 1.00 45.98 706 MET A O 1
ATOM 4916 N N . THR A 1 707 ? 16.298 5.454 37.883 1.00 44.30 707 THR A N 1
ATOM 4917 C CA . THR A 1 707 ? 16.250 5.771 39.316 1.00 44.32 707 THR A CA 1
ATOM 4918 C C . THR A 1 707 ? 16.260 7.277 39.584 1.00 44.42 707 THR A C 1
ATOM 4919 O O . THR A 1 707 ? 15.492 7.786 40.423 1.00 44.48 707 THR A O 1
ATOM 4923 N N . GLN A 1 708 ? 17.106 7.991 38.849 1.00 43.92 708 GLN A N 1
ATOM 4924 C CA . GLN A 1 708 ? 17.220 9.443 39.008 1.00 43.60 708 GLN A CA 1
ATOM 4925 C C . GLN A 1 708 ? 15.943 10.210 38.641 1.00 43.16 708 GLN A C 1
ATOM 4926 O O . GLN A 1 708 ? 15.529 11.146 39.330 1.00 41.57 708 GLN A O 1
ATOM 4932 N N . LEU A 1 709 ? 15.328 9.808 37.540 1.00 43.19 709 LEU A N 1
ATOM 4933 C CA . LEU A 1 709 ? 14.114 10.464 37.080 1.00 43.12 709 LEU A CA 1
ATOM 4934 C C . LEU A 1 709 ? 12.862 10.051 37.866 1.00 43.05 709 LEU A C 1
ATOM 4935 O O . LEU A 1 709 ? 11.974 10.876 38.093 1.00 42.14 709 LEU A O 1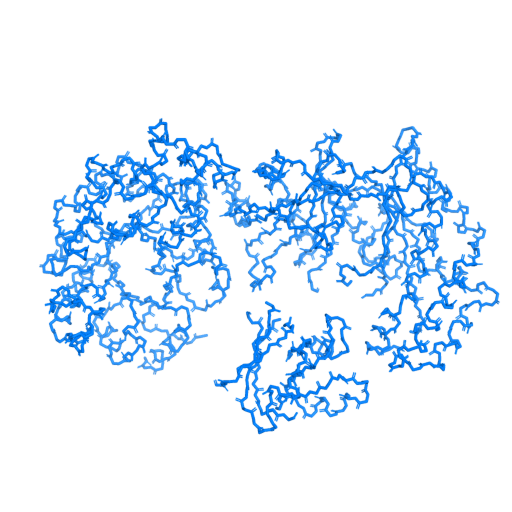
ATOM 4940 N N . THR A 1 710 ? 12.782 8.784 38.291 1.00 43.31 710 THR A N 1
ATOM 4941 C CA . THR A 1 710 ? 11.621 8.329 39.069 1.00 43.01 710 THR A CA 1
ATOM 4942 C C . THR A 1 710 ? 11.636 9.021 40.392 1.00 42.64 710 THR A C 1
ATOM 4943 O O . THR A 1 710 ? 10.616 9.397 40.904 1.00 43.56 710 THR A O 1
ATOM 4947 N N . LEU A 1 711 ? 12.815 9.165 40.957 1.00 43.32 711 LEU A N 1
ATOM 4948 C CA . LEU A 1 711 ? 12.967 9.719 42.298 1.00 43.62 711 LEU A CA 1
ATOM 4949 C C . LEU A 1 711 ? 13.352 11.193 42.292 1.00 43.93 711 LEU A C 1
ATOM 4950 O O . LEU A 1 711 ? 13.451 11.765 43.338 1.00 44.03 711 LEU A O 1
ATOM 4955 N N . GLY A 1 712 ? 13.555 11.801 41.132 1.00 44.47 712 GLY A N 1
ATOM 4956 C CA . GLY A 1 712 ? 13.932 13.206 41.051 1.00 45.70 712 GLY A CA 1
ATOM 4957 C C . GLY A 1 712 ? 15.258 13.641 41.672 1.00 46.27 712 GLY A C 1
ATOM 4958 O O . GLY A 1 712 ? 15.303 14.687 42.323 1.00 46.50 712 GLY A O 1
ATOM 4959 N N . LEU A 1 713 ? 16.330 12.894 41.406 1.00 47.26 713 LEU A N 1
ATOM 4960 C CA . LEU A 1 713 ? 17.646 13.042 42.054 1.00 47.97 713 LEU A CA 1
ATOM 4961 C C . LEU A 1 713 ? 18.794 13.065 41.084 1.00 49.94 713 LEU A C 1
ATOM 4962 O O . LEU A 1 713 ? 18.841 12.295 40.137 1.00 49.55 713 LEU A O 1
ATOM 4967 N N . ASP A 1 714 ? 19.779 13.893 41.380 1.00 52.51 714 ASP A N 1
ATOM 4968 C CA . ASP A 1 714 ? 21.092 13.747 40.794 1.00 54.66 714 ASP A CA 1
ATOM 4969 C C . ASP A 1 714 ? 21.911 12.936 41.806 1.00 55.67 714 ASP A C 1
ATOM 4970 O O . ASP A 1 714 ? 22.122 13.370 42.946 1.00 55.57 714 ASP A O 1
ATOM 4975 N N . ARG A 1 715 ? 22.343 11.749 41.397 1.00 57.35 715 ARG A N 1
ATOM 4976 C CA . ARG A 1 715 ? 23.074 10.847 42.292 1.00 59.23 715 ARG A CA 1
ATOM 4977 C C . ARG A 1 715 ? 24.534 11.340 42.517 1.00 59.90 715 ARG A C 1
ATOM 4978 O O . ARG A 1 715 ? 25.230 10.854 43.401 1.00 59.43 715 ARG A O 1
ATOM 4986 N N . ASP A 1 716 ? 24.988 12.279 41.689 1.00 61.11 716 ASP A N 1
ATOM 4987 C CA . ASP A 1 716 ? 26.253 12.965 41.922 1.00 62.09 716 ASP A CA 1
ATOM 4988 C C . ASP A 1 716 ? 26.148 14.091 42.968 1.00 62.55 716 ASP A C 1
ATOM 4989 O O . ASP A 1 716 ? 27.138 14.433 43.584 1.00 62.17 716 ASP A O 1
ATOM 4994 N N . SER A 1 717 ? 24.974 14.623 43.216 1.00 63.77 717 SER A N 1
ATOM 4995 C CA . SER A 1 717 ? 24.831 15.527 44.330 1.00 64.41 717 SER A CA 1
ATOM 4996 C C . SER A 1 717 ? 24.802 14.865 45.665 1.00 65.14 717 SER A C 1
ATOM 4997 O O . SER A 1 717 ? 23.842 14.236 46.015 1.00 64.82 717 SER A O 1
ATOM 5000 N N . GLY A 1 718 ? 25.836 15.077 46.448 1.00 66.03 718 GLY A N 1
ATOM 5001 C CA . GLY A 1 718 ? 25.886 14.525 47.773 1.00 66.57 718 GLY A CA 1
ATOM 5002 C C . GLY A 1 718 ? 24.828 14.984 48.738 1.00 67.15 718 GLY A C 1
ATOM 5003 O O . GLY A 1 718 ? 24.676 14.398 49.776 1.00 67.82 718 GLY A O 1
ATOM 5004 N N . LEU A 1 719 ? 24.086 16.016 48.400 1.00 67.63 719 LEU A N 1
ATOM 5005 C CA . LEU A 1 719 ? 23.150 16.572 49.357 1.00 68.11 719 LEU A CA 1
ATOM 5006 C C . LEU A 1 719 ? 21.892 15.738 49.467 1.00 68.44 719 LEU A C 1
ATOM 5007 O O . LEU A 1 719 ? 21.250 15.718 50.502 1.00 68.23 719 LEU A O 1
ATOM 5012 N N . VAL A 1 720 ? 21.573 15.037 48.387 1.00 69.06 720 VAL A N 1
ATOM 5013 C CA . VAL A 1 720 ? 20.388 14.192 48.290 1.00 69.48 720 VAL A CA 1
ATOM 5014 C C . VAL A 1 720 ? 20.644 12.710 48.013 1.00 70.22 720 VAL A C 1
ATOM 5015 O O . VAL A 1 720 ? 19.778 11.890 48.206 1.00 70.72 720 VAL A O 1
ATOM 5019 N N . SER A 1 721 ? 21.819 12.363 47.539 1.00 70.18 721 SER A N 1
ATOM 5020 C CA . SER A 1 721 ? 21.981 11.125 46.825 1.00 70.39 721 SER A CA 1
ATOM 5021 C C . SER A 1 721 ? 21.950 9.869 47.699 1.00 70.45 721 SER A C 1
ATOM 5022 O O . SER A 1 721 ? 22.104 8.780 47.205 1.00 70.96 721 SER A O 1
ATOM 5025 N N . GLU A 1 722 ? 21.724 10.012 48.991 1.00 69.57 722 GLU A N 1
ATOM 5026 C CA . GLU A 1 722 ? 21.581 8.857 49.852 1.00 69.17 722 GLU A CA 1
ATOM 5027 C C . GLU A 1 722 ? 20.281 8.151 49.620 1.00 67.60 722 GLU A C 1
ATOM 5028 O O . GLU A 1 722 ? 20.034 7.108 50.184 1.00 67.55 722 GLU A O 1
ATOM 5034 N N . SER A 1 723 ? 19.425 8.750 48.815 1.00 65.67 723 SER A N 1
ATOM 5035 C CA . SER A 1 723 ? 18.082 8.254 48.627 1.00 63.70 723 SER A CA 1
ATOM 5036 C C . SER A 1 723 ? 18.055 7.530 47.319 1.00 62.55 723 SER A C 1
ATOM 5037 O O . SER A 1 723 ? 17.128 6.847 47.018 1.00 62.76 723 SER A O 1
ATOM 5040 N N . PHE A 1 724 ? 19.101 7.678 46.547 1.00 60.71 724 PHE A N 1
ATOM 5041 C CA . PHE A 1 724 ? 19.283 6.878 45.379 1.00 60.39 724 PHE A CA 1
ATOM 5042 C C . PHE A 1 724 ? 19.292 5.412 45.732 1.00 59.48 724 PHE A C 1
ATOM 5043 O O . PHE A 1 724 ? 20.011 4.992 46.589 1.00 58.70 724 PHE A O 1
ATOM 5051 N N . ASP A 1 725 ? 18.442 4.649 45.073 1.00 58.71 725 ASP A N 1
ATOM 5052 C CA . ASP A 1 725 ? 18.384 3.221 45.250 1.00 58.26 725 ASP A CA 1
ATOM 5053 C C . ASP A 1 725 ? 17.618 2.613 44.062 1.00 57.53 725 ASP A C 1
ATOM 5054 O O . ASP A 1 725 ? 16.421 2.842 43.890 1.00 57.02 725 ASP A O 1
ATOM 5059 N N . GLU A 1 726 ? 18.320 1.843 43.244 1.00 57.32 726 GLU A N 1
ATOM 5060 C CA . GLU A 1 726 ? 17.705 1.139 42.117 1.00 57.78 726 GLU A CA 1
ATOM 5061 C C . GLU A 1 726 ? 16.617 0.160 42.601 1.00 56.60 726 GLU A C 1
ATOM 5062 O O . GLU A 1 726 ? 15.750 -0.268 41.814 1.00 56.60 726 GLU A O 1
ATOM 5068 N N . ARG A 1 727 ? 16.629 -0.177 43.891 1.00 54.70 727 ARG A N 1
ATOM 5069 C CA . ARG A 1 727 ? 15.635 -1.088 44.398 1.00 54.04 727 ARG A CA 1
ATOM 5070 C C . ARG A 1 727 ? 14.571 -0.468 45.281 1.00 51.94 727 ARG A C 1
ATOM 5071 O O . ARG A 1 727 ? 13.795 -1.181 45.934 1.00 51.67 727 ARG A O 1
ATOM 5079 N N . ASN A 1 728 ? 14.496 0.861 45.243 1.00 49.23 728 ASN A N 1
ATOM 5080 C CA . ASN A 1 728 ? 13.300 1.565 45.660 1.00 47.15 728 ASN A CA 1
ATOM 5081 C C . ASN A 1 728 ? 12.079 0.929 45.006 1.00 45.83 728 ASN A C 1
ATOM 5082 O O . ASN A 1 728 ? 12.100 0.628 43.815 1.00 44.68 728 ASN A O 1
ATOM 5087 N N . PRO A 1 729 ? 11.010 0.722 45.779 1.00 44.58 729 PRO A N 1
ATOM 5088 C CA . PRO A 1 729 ? 9.805 0.146 45.215 1.00 44.07 729 PRO A CA 1
ATOM 5089 C C . PRO A 1 729 ? 9.294 0.856 43.985 1.00 43.80 729 PRO A C 1
ATOM 5090 O O . PRO A 1 729 ? 8.720 0.197 43.130 1.00 44.68 729 PRO A O 1
ATOM 5094 N N . ALA A 1 730 ? 9.448 2.185 43.921 1.00 43.43 730 ALA A N 1
ATOM 5095 C CA . ALA A 1 730 ? 9.022 2.984 42.763 1.00 43.11 730 ALA A CA 1
ATOM 5096 C C . ALA A 1 730 ? 9.837 2.625 41.528 1.00 42.41 730 ALA A C 1
ATOM 5097 O O . ALA A 1 730 ? 9.322 2.570 40.433 1.00 41.91 730 ALA A O 1
ATOM 5099 N N . VAL A 1 731 ? 11.114 2.353 41.708 1.00 42.86 731 VAL A N 1
ATOM 5100 C CA . VAL A 1 731 ? 11.941 1.987 40.576 1.00 43.59 731 VAL A CA 1
ATOM 5101 C C . VAL A 1 731 ? 11.587 0.574 40.130 1.00 44.49 731 VAL A C 1
ATOM 5102 O O . VAL A 1 731 ? 11.492 0.295 38.945 1.00 45.47 731 VAL A O 1
ATOM 5106 N N . LYS A 1 732 ? 11.331 -0.304 41.091 1.00 45.15 732 LYS A N 1
ATOM 5107 C CA . LYS A 1 732 ? 10.912 -1.667 40.810 1.00 44.85 732 LYS A CA 1
ATOM 5108 C C . LYS A 1 732 ? 9.602 -1.744 40.024 1.00 44.73 732 LYS A C 1
ATOM 5109 O O . LYS A 1 732 ? 9.493 -2.569 39.123 1.00 45.11 732 LYS A O 1
ATOM 5115 N N . VAL A 1 733 ? 8.601 -0.934 40.365 1.00 44.63 733 VAL A N 1
ATOM 5116 C CA . VAL A 1 733 ? 7.386 -0.865 39.548 1.00 44.64 733 VAL A CA 1
ATOM 5117 C C . VAL A 1 733 ? 7.762 -0.539 38.089 1.00 45.00 733 VAL A C 1
ATOM 5118 O O . VAL A 1 733 ? 7.261 -1.132 37.162 1.00 46.18 733 VAL A O 1
ATOM 5122 N N . MET A 1 734 ? 8.688 0.373 37.891 1.00 45.38 734 MET A N 1
ATOM 5123 C CA . MET A 1 734 ? 9.094 0.763 36.544 1.00 44.87 734 MET A CA 1
ATOM 5124 C C . MET A 1 734 ? 9.780 -0.367 35.787 1.00 44.78 734 MET A C 1
ATOM 5125 O O . MET A 1 734 ? 9.543 -0.557 34.604 1.00 44.63 734 MET A O 1
ATOM 5130 N N . LEU A 1 735 ? 10.660 -1.091 36.473 1.00 45.24 735 LEU A N 1
ATOM 5131 C CA . LEU A 1 735 ? 11.398 -2.200 35.884 1.00 45.47 735 LEU A CA 1
ATOM 5132 C C . LEU A 1 735 ? 10.451 -3.307 35.520 1.00 45.17 735 LEU A C 1
ATOM 5133 O O . LEU A 1 735 ? 10.545 -3.868 34.459 1.00 44.55 735 LEU A O 1
ATOM 5138 N N . HIS A 1 736 ? 9.504 -3.566 36.396 1.00 45.53 736 HIS A N 1
ATOM 5139 C CA . HIS A 1 736 ? 8.494 -4.547 36.144 1.00 45.83 736 HIS A CA 1
ATOM 5140 C C . HIS A 1 736 ? 7.668 -4.228 34.913 1.00 46.17 736 HIS A C 1
ATOM 5141 O O . HIS A 1 736 ? 7.455 -5.075 34.064 1.00 46.86 736 HIS A O 1
ATOM 5148 N N . LEU A 1 737 ? 7.167 -3.007 34.828 1.00 46.27 737 LEU A N 1
ATOM 5149 C CA . LEU A 1 737 ? 6.449 -2.591 33.653 1.00 45.44 737 LEU A CA 1
ATOM 5150 C C . LEU A 1 737 ? 7.251 -2.868 32.381 1.00 45.40 737 LEU A C 1
ATOM 5151 O O . LEU A 1 737 ? 6.737 -3.425 31.429 1.00 45.76 737 LEU A O 1
ATOM 5156 N N . ALA A 1 738 ? 8.520 -2.490 32.368 1.00 46.13 738 ALA A N 1
ATOM 5157 C CA . ALA A 1 738 ? 9.366 -2.655 31.177 1.00 45.92 738 ALA A CA 1
ATOM 5158 C C . ALA A 1 738 ? 9.637 -4.137 30.862 1.00 46.01 738 ALA A C 1
ATOM 5159 O O . ALA A 1 738 ? 9.549 -4.553 29.682 1.00 45.88 738 ALA A O 1
ATOM 5161 N N . ILE A 1 739 ? 9.959 -4.920 31.899 1.00 45.43 739 ILE A N 1
ATOM 5162 C CA . ILE A 1 739 ? 10.357 -6.267 31.661 1.00 45.49 739 ILE A CA 1
ATOM 5163 C C . ILE A 1 739 ? 9.153 -7.132 31.203 1.00 45.45 739 ILE A C 1
ATOM 5164 O O . ILE A 1 739 ? 9.298 -7.920 30.262 1.00 44.39 739 ILE A O 1
ATOM 5169 N N . SER A 1 740 ? 7.978 -6.948 31.819 1.00 45.59 740 SER A N 1
ATOM 5170 C CA . SER A 1 740 ? 6.709 -7.570 31.375 1.00 45.81 740 SER A CA 1
ATOM 5171 C C . SER A 1 740 ? 6.327 -7.261 29.935 1.00 45.57 740 SER A C 1
ATOM 5172 O O . SER A 1 740 ? 5.915 -8.140 29.208 1.00 45.87 740 SER A O 1
ATOM 5175 N N . ALA A 1 741 ? 6.358 -5.981 29.575 1.00 44.45 741 ALA A N 1
ATOM 5176 C CA . ALA A 1 741 ? 6.083 -5.547 28.224 1.00 44.00 741 ALA A CA 1
ATOM 5177 C C . ALA A 1 741 ? 6.935 -6.316 27.248 1.00 43.36 741 ALA A C 1
ATOM 5178 O O . ALA A 1 741 ? 6.458 -6.776 26.244 1.00 42.84 741 ALA A O 1
ATOM 5180 N N . CYS A 1 742 ? 8.208 -6.504 27.571 1.00 44.03 742 CYS A N 1
ATOM 5181 C CA . CYS A 1 742 ? 9.134 -7.214 26.684 1.00 44.15 742 CYS A CA 1
ATOM 5182 C C . CYS A 1 742 ? 8.839 -8.712 26.606 1.00 44.78 742 CYS A C 1
ATOM 5183 O O . CYS A 1 742 ? 8.827 -9.314 25.536 1.00 44.80 742 CYS A O 1
ATOM 5186 N N . ARG A 1 743 ? 8.580 -9.302 27.757 1.00 45.30 743 ARG A N 1
ATOM 5187 C CA . ARG A 1 743 ? 8.245 -10.690 27.825 1.00 46.08 743 ARG A CA 1
ATOM 5188 C C . ARG A 1 743 ? 7.009 -11.088 27.034 1.00 45.77 743 ARG A C 1
ATOM 5189 O O . ARG A 1 743 ? 7.027 -12.095 26.325 1.00 44.80 743 ARG A O 1
ATOM 5197 N N . LYS A 1 744 ? 5.937 -10.317 27.135 1.00 45.87 744 LYS A N 1
ATOM 5198 C CA . LYS A 1 744 ? 4.767 -10.659 26.338 1.00 46.13 744 LYS A CA 1
ATOM 5199 C C . LYS A 1 744 ? 4.908 -10.479 24.813 1.00 45.30 744 LYS A C 1
ATOM 5200 O O . LYS A 1 744 ? 4.030 -10.902 24.057 1.00 44.87 744 LYS A O 1
ATOM 5206 N N . GLN A 1 745 ? 6.015 -9.882 24.363 1.00 44.86 745 GLN A N 1
ATOM 5207 C CA . GLN A 1 745 ? 6.297 -9.780 22.933 1.00 44.32 745 GLN A CA 1
ATOM 5208 C C . GLN A 1 745 ? 7.402 -10.691 22.494 1.00 43.25 745 GLN A C 1
ATOM 5209 O O . GLN A 1 745 ? 7.810 -10.615 21.342 1.00 43.20 745 GLN A O 1
ATOM 5215 N N . ASN A 1 746 ? 7.873 -11.533 23.409 1.00 42.83 746 ASN A N 1
ATOM 5216 C CA . ASN A 1 746 ? 9.054 -12.379 23.220 1.00 42.64 746 ASN A CA 1
ATOM 5217 C C . ASN A 1 746 ? 10.263 -11.576 22.751 1.00 42.43 746 ASN A C 1
ATOM 5218 O O . ASN A 1 746 ? 11.031 -12.010 21.886 1.00 43.51 746 ASN A O 1
ATOM 5223 N N . LYS A 1 747 ? 10.454 -10.421 23.374 1.00 42.36 747 LYS A N 1
ATOM 5224 C CA . LYS A 1 747 ? 11.467 -9.459 22.981 1.00 41.33 747 LYS A CA 1
ATOM 5225 C C . LYS A 1 747 ? 12.578 -9.343 24.030 1.00 41.71 747 LYS A C 1
ATOM 5226 O O . LYS A 1 747 ? 12.337 -9.457 25.230 1.00 41.78 747 LYS A O 1
ATOM 5232 N N . TYR A 1 748 ? 13.805 -9.133 23.556 1.00 41.99 748 TYR A N 1
ATOM 5233 C CA . TYR A 1 748 ? 14.971 -8.888 24.411 1.00 41.82 748 TYR A CA 1
ATOM 5234 C C . TYR A 1 748 ? 14.702 -7.904 25.551 1.00 41.91 748 TYR A C 1
ATOM 5235 O O . TYR A 1 748 ? 14.220 -6.805 25.327 1.00 42.56 748 TYR A O 1
ATOM 5244 N N . VAL A 1 749 ? 14.999 -8.308 26.782 1.00 42.21 749 VAL A N 1
ATOM 5245 C CA . VAL A 1 749 ? 15.105 -7.360 27.883 1.00 42.82 749 VAL A CA 1
ATOM 5246 C C . VAL A 1 749 ? 16.382 -7.593 28.742 1.00 43.29 749 VAL A C 1
ATOM 5247 O O . VAL A 1 749 ? 16.586 -8.641 29.361 1.00 42.88 749 VAL A O 1
ATOM 5251 N N . GLY A 1 750 ? 17.261 -6.595 28.718 1.00 44.00 750 GLY A N 1
ATOM 5252 C CA . GLY A 1 750 ? 18.457 -6.593 29.513 1.00 44.69 750 GLY A CA 1
ATOM 5253 C C . GLY A 1 750 ? 18.461 -5.445 30.475 1.00 45.25 750 GLY A C 1
ATOM 5254 O O . GLY A 1 750 ? 17.673 -4.545 30.358 1.00 45.48 750 GLY A O 1
ATOM 5255 N N . ILE A 1 751 ? 19.351 -5.506 31.445 1.00 46.78 751 ILE A N 1
ATOM 5256 C CA . ILE A 1 751 ? 19.560 -4.419 32.399 1.00 47.34 751 ILE A CA 1
ATOM 5257 C C . ILE A 1 751 ? 21.076 -4.092 32.519 1.00 48.45 751 ILE A C 1
ATOM 5258 O O . ILE A 1 751 ? 21.932 -4.974 32.416 1.00 47.42 751 ILE A O 1
ATOM 5263 N N . CYS A 1 752 ? 21.350 -2.806 32.712 1.00 49.80 752 CYS A N 1
ATOM 5264 C CA . CYS A 1 752 ? 22.687 -2.246 32.833 1.00 51.86 752 CYS A CA 1
ATOM 5265 C C . CYS A 1 752 ? 22.845 -1.503 34.144 1.00 52.34 752 CYS A C 1
ATOM 5266 O O . CYS A 1 752 ? 21.899 -0.916 34.654 1.00 52.80 752 CYS A O 1
ATOM 5269 N N . GLY A 1 753 ? 24.058 -1.516 34.671 1.00 53.19 753 GLY A N 1
ATOM 5270 C CA . GLY A 1 753 ? 24.309 -0.979 35.983 1.00 53.42 753 GLY A CA 1
ATOM 5271 C C . GLY A 1 753 ? 24.826 -2.072 36.866 1.00 54.45 753 GLY A C 1
ATOM 5272 O O . GLY A 1 753 ? 24.642 -3.267 36.584 1.00 54.90 753 GLY A O 1
ATOM 5273 N N . GLN A 1 754 ? 25.454 -1.649 37.954 1.00 55.39 754 GLN A N 1
ATOM 5274 C CA . GLN A 1 754 ? 26.148 -2.556 38.843 1.00 56.30 754 GLN A CA 1
ATOM 5275 C C . GLN A 1 754 ? 25.263 -3.055 39.959 1.00 56.55 754 GLN A C 1
ATOM 5276 O O . GLN A 1 754 ? 25.691 -3.901 40.743 1.00 57.23 754 GLN A O 1
ATOM 5282 N N . GLY A 1 755 ? 24.024 -2.563 39.992 1.00 57.37 755 GLY A N 1
ATOM 5283 C CA . GLY A 1 755 ? 23.006 -2.989 40.952 1.00 57.74 755 GLY A CA 1
ATOM 5284 C C . GLY A 1 755 ? 22.914 -4.478 41.227 1.00 58.10 755 GLY A C 1
ATOM 5285 O O . GLY A 1 755 ? 22.896 -4.881 42.381 1.00 58.68 755 GLY A O 1
ATOM 5286 N N . PRO A 1 756 ? 22.799 -5.306 40.175 1.00 58.73 756 PRO A N 1
ATOM 5287 C CA . PRO A 1 756 ? 22.796 -6.768 40.348 1.00 59.40 756 PRO A CA 1
ATOM 5288 C C . PRO A 1 756 ? 24.053 -7.316 41.034 1.00 59.95 756 PRO A C 1
ATOM 5289 O O . PRO A 1 756 ? 23.977 -8.298 41.760 1.00 60.17 756 PRO A O 1
ATOM 5293 N N . SER A 1 757 ? 25.196 -6.684 40.792 1.00 60.99 757 SER A N 1
ATOM 5294 C CA . SER A 1 757 ? 26.450 -7.056 41.457 1.00 61.71 757 SER A CA 1
ATOM 5295 C C . SER A 1 757 ? 26.490 -6.552 42.898 1.00 62.22 757 SER A C 1
ATOM 5296 O O . SER A 1 757 ? 26.770 -7.320 43.824 1.00 62.03 757 SER A O 1
ATOM 5299 N N . ASP A 1 758 ? 26.217 -5.260 43.067 1.00 62.81 758 ASP A N 1
ATOM 5300 C CA . ASP A 1 758 ? 26.299 -4.605 44.372 1.00 63.44 758 ASP A CA 1
ATOM 5301 C C . ASP A 1 758 ? 25.220 -5.086 45.354 1.00 64.27 758 ASP A C 1
ATOM 5302 O O . ASP A 1 758 ? 25.461 -5.089 46.569 1.00 65.26 758 ASP A O 1
ATOM 5307 N N . HIS A 1 759 ? 24.046 -5.491 44.846 1.00 64.35 759 HIS A N 1
ATOM 5308 C CA . HIS A 1 759 ? 22.936 -5.979 45.698 1.00 63.76 759 HIS A CA 1
ATOM 5309 C C . HIS A 1 759 ? 22.399 -7.313 45.198 1.00 63.71 759 HIS A C 1
ATOM 5310 O O . HIS A 1 759 ? 21.510 -7.371 44.352 1.00 64.40 759 HIS A O 1
ATOM 5317 N N . PRO A 1 760 ? 22.978 -8.402 45.688 1.00 63.00 760 PRO A N 1
ATOM 5318 C CA . PRO A 1 760 ? 22.577 -9.724 45.262 1.00 62.32 760 PRO A CA 1
ATOM 5319 C C . PRO A 1 760 ? 21.081 -10.005 45.286 1.00 61.74 760 PRO A C 1
ATOM 5320 O O . PRO A 1 760 ? 20.605 -10.747 44.430 1.00 62.23 760 PRO A O 1
ATOM 5324 N N . ASP A 1 761 ? 20.335 -9.441 46.227 1.00 60.46 761 ASP A N 1
ATOM 5325 C CA . ASP A 1 761 ? 18.897 -9.676 46.230 1.00 59.56 761 ASP A CA 1
ATOM 5326 C C . ASP A 1 761 ? 18.188 -8.965 45.058 1.00 58.28 761 ASP A C 1
ATOM 5327 O O . ASP A 1 761 ? 17.094 -9.361 44.642 1.00 58.23 761 ASP A O 1
ATOM 5332 N N . PHE A 1 762 ? 18.802 -7.912 44.535 1.00 56.03 762 PHE A N 1
ATOM 5333 C CA . PHE A 1 762 ? 18.249 -7.206 43.384 1.00 55.13 762 PHE A CA 1
ATOM 5334 C C . PHE A 1 762 ? 18.358 -8.096 42.126 1.00 53.64 762 PHE A C 1
ATOM 5335 O O . PHE A 1 762 ? 17.393 -8.232 41.361 1.00 52.53 762 PHE A O 1
ATOM 5343 N N . ALA A 1 763 ? 19.545 -8.676 41.933 1.00 52.99 763 ALA A N 1
ATOM 5344 C CA . ALA A 1 763 ? 19.796 -9.795 40.978 1.00 52.73 763 ALA A CA 1
ATOM 5345 C C . ALA A 1 763 ? 18.747 -10.877 41.081 1.00 51.93 763 ALA A C 1
ATOM 5346 O O . ALA A 1 763 ? 18.155 -11.288 40.101 1.00 51.58 763 ALA A O 1
ATOM 5348 N N . LYS A 1 764 ? 18.503 -11.312 42.301 1.00 52.05 764 LYS A N 1
ATOM 5349 C CA . LYS A 1 764 ? 17.488 -12.319 42.587 1.00 52.17 764 LYS A CA 1
ATOM 5350 C C . LYS A 1 764 ? 16.106 -11.878 42.081 1.00 50.85 764 LYS A C 1
ATOM 5351 O O . LYS A 1 764 ? 15.387 -12.631 41.411 1.00 50.83 764 LYS A O 1
ATOM 5357 N N . TRP A 1 765 ? 15.735 -10.660 42.451 1.00 49.36 765 TRP A N 1
ATOM 5358 C CA . TRP A 1 765 ? 14.463 -10.052 42.036 1.00 48.60 765 TRP A CA 1
ATOM 5359 C C . TRP A 1 765 ? 14.330 -9.967 40.526 1.00 47.36 765 TRP A C 1
ATOM 5360 O O . TRP A 1 765 ? 13.253 -10.215 39.987 1.00 45.50 765 TRP A O 1
ATOM 5371 N N . LEU A 1 766 ? 15.434 -9.606 39.866 1.00 47.13 766 LEU A N 1
ATOM 5372 C CA . LEU A 1 766 ? 15.488 -9.515 38.421 1.00 48.08 766 LEU A CA 1
ATOM 5373 C C . LEU A 1 766 ? 15.325 -10.861 37.709 1.00 48.58 766 LEU A C 1
ATOM 5374 O O . LEU A 1 766 ? 14.635 -10.940 36.694 1.00 48.70 766 LEU A O 1
ATOM 5379 N N . VAL A 1 767 ? 15.943 -11.923 38.226 1.00 49.84 767 VAL A N 1
ATOM 5380 C CA . VAL A 1 767 ? 15.777 -13.250 37.626 1.00 50.07 767 VAL A CA 1
ATOM 5381 C C . VAL A 1 767 ? 14.317 -13.674 37.788 1.00 50.90 767 VAL A C 1
ATOM 5382 O O . VAL A 1 767 ? 13.689 -14.179 36.855 1.00 51.07 767 VAL A O 1
ATOM 5386 N N . GLU A 1 768 ? 13.794 -13.444 38.980 1.00 51.57 768 GLU A N 1
ATOM 5387 C CA . GLU A 1 768 ? 12.408 -13.727 39.318 1.00 52.16 768 GLU A CA 1
ATOM 5388 C C . GLU A 1 768 ? 11.429 -12.949 38.413 1.00 51.66 768 GLU A C 1
ATOM 5389 O O . GLU A 1 768 ? 10.370 -13.432 38.084 1.00 51.40 768 GLU A O 1
ATOM 5395 N N . GLU A 1 769 ? 11.808 -11.761 37.957 1.00 51.86 769 GLU A N 1
ATOM 5396 C CA . GLU A 1 769 ? 10.992 -10.981 37.012 1.00 51.21 769 GLU A CA 1
ATOM 5397 C C . GLU A 1 769 ? 11.070 -11.470 35.564 1.00 50.60 769 GLU A C 1
ATOM 5398 O O . GLU A 1 769 ? 10.266 -11.083 34.736 1.00 49.69 769 GLU A O 1
ATOM 5404 N N . GLY A 1 770 ? 12.076 -12.289 35.256 1.00 50.89 770 GLY A N 1
ATOM 5405 C CA . GLY A 1 770 ? 12.342 -12.769 33.893 1.00 50.38 770 GLY A CA 1
ATOM 5406 C C . GLY A 1 770 ? 13.259 -11.890 33.034 1.00 50.10 770 GLY A C 1
ATOM 5407 O O . GLY A 1 770 ? 13.084 -11.805 31.827 1.00 49.93 770 GLY A O 1
ATOM 5408 N N . ILE A 1 771 ? 14.243 -11.238 33.634 1.00 49.66 771 ILE A N 1
ATOM 5409 C CA . ILE A 1 771 ? 15.219 -10.502 32.843 1.00 49.60 771 ILE A CA 1
ATOM 5410 C C . ILE A 1 771 ? 15.989 -11.497 31.971 1.00 49.53 771 ILE A C 1
ATOM 5411 O O . ILE A 1 771 ? 16.266 -12.600 32.392 1.00 49.02 771 ILE A O 1
ATOM 5416 N N . GLU A 1 772 ? 16.302 -11.115 30.740 1.00 50.08 772 GLU A N 1
ATOM 5417 C CA . GLU A 1 772 ? 17.007 -12.006 29.801 1.00 49.80 772 GLU A CA 1
ATOM 5418 C C . GLU A 1 772 ? 18.532 -11.935 29.983 1.00 48.82 772 GLU A C 1
ATOM 5419 O O . GLU A 1 772 ? 19.247 -12.909 29.780 1.00 48.71 772 GLU A O 1
ATOM 5425 N N . SER A 1 773 ? 19.019 -10.782 30.397 1.00 48.04 773 SER A N 1
ATOM 5426 C CA . SER A 1 773 ? 20.434 -10.608 30.595 1.00 47.62 773 SER A CA 1
ATOM 5427 C C . SER A 1 773 ? 20.759 -9.496 31.576 1.00 47.71 773 SER A C 1
ATOM 5428 O O . SER A 1 773 ? 19.931 -8.668 31.920 1.00 46.89 773 SER A O 1
ATOM 5431 N N . VAL A 1 774 ? 22.010 -9.492 31.988 1.00 48.43 774 VAL A N 1
ATOM 5432 C CA . VAL A 1 774 ? 22.534 -8.495 32.866 1.00 48.95 774 VAL A CA 1
ATOM 5433 C C . VAL A 1 774 ? 23.895 -8.092 32.313 1.00 49.18 774 VAL A C 1
ATOM 5434 O O . VAL A 1 774 ? 24.633 -8.954 31.867 1.00 49.39 774 VAL A O 1
ATOM 5438 N N . SER A 1 775 ? 24.204 -6.786 32.319 1.00 49.74 775 SER A N 1
ATOM 5439 C CA . SER A 1 775 ? 25.473 -6.265 31.783 1.00 49.63 775 SER A CA 1
ATOM 5440 C C . SER A 1 775 ? 26.316 -5.618 32.863 1.00 50.14 775 SER A C 1
ATOM 5441 O O . SER A 1 775 ? 25.952 -4.605 33.453 1.00 50.68 775 SER A O 1
ATOM 5444 N N . LEU A 1 776 ? 27.491 -6.191 33.079 1.00 51.53 776 LEU A N 1
ATOM 5445 C CA . LEU A 1 776 ? 28.323 -5.881 34.237 1.00 51.78 776 LEU A CA 1
ATOM 5446 C C . LEU A 1 776 ? 29.702 -5.464 33.785 1.00 51.88 776 LEU A C 1
ATOM 5447 O O . LEU A 1 776 ? 30.152 -5.871 32.722 1.00 50.85 776 LEU A O 1
ATOM 5452 N N . ASN A 1 777 ? 30.352 -4.633 34.598 1.00 52.96 777 ASN A N 1
ATOM 5453 C CA . ASN A 1 777 ? 31.780 -4.337 34.435 1.00 53.88 777 ASN A CA 1
ATOM 5454 C C . ASN A 1 777 ? 32.544 -5.651 34.487 1.00 54.49 777 ASN A C 1
ATOM 5455 O O . ASN A 1 777 ? 32.277 -6.478 35.360 1.00 54.80 777 ASN A O 1
ATOM 5460 N N . PRO A 1 778 ? 33.475 -5.866 33.538 1.00 55.17 778 PRO A N 1
ATOM 5461 C CA . PRO A 1 778 ? 34.216 -7.136 33.447 1.00 55.31 778 PRO A CA 1
ATOM 5462 C C . PRO A 1 778 ? 34.709 -7.699 34.798 1.00 55.74 778 PRO A C 1
ATOM 5463 O O . PRO A 1 778 ? 34.601 -8.893 35.056 1.00 54.97 778 PRO A O 1
ATOM 5467 N N . ASP A 1 779 ? 35.196 -6.835 35.678 1.00 56.59 779 ASP A N 1
ATOM 5468 C CA . ASP A 1 779 ? 35.724 -7.299 36.967 1.00 56.89 779 ASP A CA 1
ATOM 5469 C C . ASP A 1 779 ? 34.658 -7.646 38.019 1.00 57.25 779 ASP A C 1
ATOM 5470 O O . ASP A 1 779 ? 35.001 -7.903 39.171 1.00 58.17 779 ASP A O 1
ATOM 5475 N N . THR A 1 780 ? 33.380 -7.617 37.646 1.00 57.26 780 THR A N 1
ATOM 5476 C CA . THR A 1 780 ? 32.294 -8.038 38.535 1.00 56.68 780 THR A CA 1
ATOM 5477 C C . THR A 1 780 ? 31.569 -9.236 37.947 1.00 56.83 780 THR A C 1
ATOM 5478 O O . THR A 1 780 ? 30.626 -9.762 38.561 1.00 56.76 780 THR A O 1
ATOM 5482 N N . VAL A 1 781 ? 32.061 -9.713 36.797 1.00 56.83 781 VAL A N 1
ATOM 5483 C CA . VAL A 1 781 ? 31.362 -10.731 36.003 1.00 57.27 781 VAL A CA 1
ATOM 5484 C C . VAL A 1 781 ? 31.364 -12.128 36.626 1.00 58.00 781 VAL A C 1
ATOM 5485 O O . VAL A 1 781 ? 30.281 -12.713 36.758 1.00 58.00 781 VAL A O 1
ATOM 5489 N N . ILE A 1 782 ? 32.539 -12.646 37.018 1.00 58.65 782 ILE A N 1
ATOM 5490 C CA . ILE A 1 782 ? 32.643 -14.007 37.575 1.00 59.14 782 ILE A CA 1
ATOM 5491 C C . ILE A 1 782 ? 31.865 -14.143 38.895 1.00 59.35 782 ILE A C 1
ATOM 5492 O O . ILE A 1 782 ? 31.148 -15.110 39.098 1.00 59.28 782 ILE A O 1
ATOM 5497 N N . GLU A 1 783 ? 31.969 -13.145 39.759 1.00 59.78 783 GLU A N 1
ATOM 5498 C CA . GLU A 1 783 ? 31.352 -13.206 41.074 1.00 60.13 783 GLU A CA 1
ATOM 5499 C C . GLU A 1 783 ? 29.853 -13.284 40.922 1.00 59.91 783 GLU A C 1
ATOM 5500 O O . GLU A 1 783 ? 29.221 -14.135 41.548 1.00 60.77 783 GLU A O 1
ATOM 5506 N N . THR A 1 784 ? 29.279 -12.409 40.092 1.00 59.37 784 THR A N 1
ATOM 5507 C CA . THR A 1 784 ? 27.828 -12.380 39.910 1.00 59.23 784 THR A CA 1
ATOM 5508 C C . THR A 1 784 ? 27.330 -13.651 39.224 1.00 58.75 784 THR A C 1
ATOM 5509 O O . THR A 1 784 ? 26.338 -14.230 39.657 1.00 59.11 784 THR A O 1
ATOM 5513 N N . TRP A 1 785 ? 27.996 -14.066 38.151 1.00 58.25 785 TRP A N 1
ATOM 5514 C CA . TRP A 1 785 ? 27.683 -15.335 37.502 1.00 58.40 785 TRP A CA 1
ATOM 5515 C C . TRP A 1 785 ? 27.611 -16.467 38.540 1.00 58.56 785 TRP A C 1
ATOM 5516 O O . TRP A 1 785 ? 26.648 -17.214 38.564 1.00 58.40 785 TRP A O 1
ATOM 5527 N N . LEU A 1 786 ? 28.626 -16.578 39.398 1.00 59.08 786 LEU A N 1
ATOM 5528 C CA . LEU A 1 786 ? 28.714 -17.682 40.360 1.00 59.40 786 LEU A CA 1
ATOM 5529 C C . LEU A 1 786 ? 27.628 -17.605 41.421 1.00 60.06 786 LEU A C 1
ATOM 5530 O O . LEU A 1 786 ? 27.010 -18.632 41.757 1.00 60.25 786 LEU A O 1
ATOM 5535 N N . TYR A 1 787 ? 27.397 -16.396 41.941 1.00 60.93 787 TYR A N 1
ATOM 5536 C CA . TYR A 1 787 ? 26.286 -16.134 42.867 1.00 61.11 787 TYR A CA 1
ATOM 5537 C C . TYR A 1 787 ? 24.943 -16.543 42.283 1.00 61.16 787 TYR A C 1
ATOM 5538 O O . TYR A 1 787 ? 24.133 -17.192 42.953 1.00 61.03 787 TYR A O 1
ATOM 5547 N N . LEU A 1 788 ? 24.696 -16.146 41.043 1.00 61.20 788 LEU A N 1
ATOM 5548 C CA . LEU A 1 788 ? 23.446 -16.494 40.390 1.00 62.13 788 LEU A CA 1
ATOM 5549 C C . LEU A 1 788 ? 23.307 -17.978 40.065 1.00 62.75 788 LEU A C 1
ATOM 5550 O O . LEU A 1 788 ? 22.226 -18.537 40.210 1.00 62.53 788 LEU A O 1
ATOM 5555 N N . ALA A 1 789 ? 24.398 -18.599 39.613 1.00 64.20 789 ALA A N 1
ATOM 5556 C CA . ALA A 1 789 ? 24.434 -20.038 39.277 1.00 65.10 789 ALA A CA 1
ATOM 5557 C C . ALA A 1 789 ? 24.228 -20.905 40.515 1.00 65.96 789 ALA A C 1
ATOM 5558 O O . ALA A 1 789 ? 23.509 -21.892 40.476 1.00 65.70 789 ALA A O 1
ATOM 5560 N N . ASN A 1 790 ? 24.861 -20.514 41.610 1.00 67.52 790 ASN A N 1
ATOM 5561 C CA . ASN A 1 790 ? 24.690 -21.182 42.881 1.00 68.94 790 ASN A CA 1
ATOM 5562 C C . ASN A 1 790 ? 23.266 -21.087 43.424 1.00 70.28 790 ASN A C 1
ATOM 5563 O O . ASN A 1 790 ? 22.765 -22.020 44.048 1.00 70.87 790 ASN A O 1
ATOM 5568 N N . GLU A 1 791 ? 22.613 -19.957 43.178 1.00 71.68 791 GLU A N 1
ATOM 5569 C CA . GLU A 1 791 ? 21.199 -19.764 43.539 1.00 72.32 791 GLU A CA 1
ATOM 5570 C C . GLU A 1 791 ? 20.176 -20.627 42.760 1.00 72.93 791 GLU A C 1
ATOM 5571 O O . GLU A 1 791 ? 19.042 -20.819 43.233 1.00 73.60 791 GLU A O 1
ATOM 5577 N N . LEU A 1 792 ? 20.565 -21.122 41.579 1.00 73.19 792 LEU A N 1
ATOM 5578 C CA . LEU A 1 792 ? 19.645 -21.809 40.639 1.00 73.19 792 LEU A CA 1
ATOM 5579 C C . LEU A 1 792 ? 19.470 -23.333 40.931 1.00 73.21 792 LEU A C 1
ATOM 5580 O O . LEU A 1 792 ? 20.357 -24.001 41.481 1.00 73.35 792 LEU A O 1
#

InterPro domains:
  IPR000121 PEP-utilising enzyme, C-terminal [PF02896] (482-786)
  IPR002192 Pyruvate phosphate dikinase, AMP/ATP-binding [PF01326] (18-347)
  IPR006319 Phosphoenolpyruvate synthase [PIRSF000854] (3-792)
  IPR006319 Phosphoenolpyruvate synthase [PTHR43030] (3-791)
  IPR006319 Phosphoenolpyruvate synthase [TIGR01418] (6-790)
  IPR008279 PEP-utilising enzyme, mobile domain [PF00391] (388-458)
  IPR013815 ATP-grasp fold, subdomain 1 [G3DSA:3.30.1490.20] (1-195)
  IPR015813 Pyruvate/Phosphoenolpyruvate kinase-like domain superfamily [SSF51621] (469-790)
  IPR018274 PEP-utilising enzyme, active site [PS00370] (417-428)
  IPR023151 PEP-utilising enzyme, conserved site [PS00742] (697-715)
  IPR036637 Phosphohistidine domain superfamily [SSF52009] (351-468)
  IPR040442 Pyruvate kinase-like domain superfamily [G3DSA:3.20.20.60] (481-794)

Secondary structure (DSSP, 8-state):
--EEEGGG--GGGHHHHHHHHHHHHHHHHHHGGGT-----EEEE-HHHHHHHHTGGGHHHHHHHHHHS--TTSHHHHHHHHHHHHHHHHTSPPPHHHHHHHHHHHHHHHHHTSS----EEEEEEE----S-S-EEEEE-SHHHHHHHHHHHHHHTT-HHHHHHHHHH------EEEEEEEPP-TTSSEEEEEESS-TTT---SEEEEEEEES-THHHHHTSS--EEEEEEHHHHHTTS--EEEEE-----EEEEE-S--SSSTTEEEEEPPHHHHTS-SS-HHHHHHHHHHHHHHHHHHTS-EEEEEEE-TTT--EEEEEEEE----B-B------B-B--EEEES---GGGSHHHHT-SEEEESS--TT-HHHHHTT--EEE--TTHHHHS-SS--EE-------B-EE---PPPSSEEEEEE--GGGHHHHHSS--SEEEEE-SHHIIIIII-B-HHHHHTGGGS-HHHHHHHHHHTTTSSSHHHHHHHHHHHHHHHHHHHHTTSEEEEEPP---HHHHHTSBT-GGGS---S-GGGSS-THHHHH-TTTHHHHHHHHHHHHHHHHTS--TTEEEEE----SHHHHHHHHHHHHHTT--TTGGG--EEEEE-SHHHHHTHHHHHTTSSEEEEEHHHHHHHHHT--TT-TTTGGG--TTSHHHHHHHHHHHHHHHTTT-EEEEESSHHHH-HHHHHHHHHHT--EEEE-GGGHHHHHHHHHHH-

Radius of gyration: 30.67 Å; Cα contacts (8 Å, |Δi|>4): 1536; chains: 1; bounding box: 91×60×70 Å

Nearest PDB structures (foldseek):
  2ols-assembly1_A  TM=1.001E+00  e=0.000E+00  Neisseria meningitidis MC58
  5hv2-assembly1_A  TM=8.595E-01  e=1.005E-23  Listeria monocytogenes
  8a8e-assembly1_A  TM=9.229E-01  e=4.587E-21  Pyrococcus furiosus DSM 3638
  2l5h-assembly1_B  TM=6.341E-01  e=9.059E-19  Escherichia coli
  6v9k-assembly1_B  TM=8.545E-01  e=4.133E-15  Escherichia coli

B-factor: mean 57.99, std 16.82, range [20.0, 109.56]

CATH classification: 3.30.1490.20 (+3 more: 3.30.470.20, 3.50.30.10, 3.20.20.60)

Solvent-accessible surface area: 31139 Å² total; per-residue (Å²): 134,27,21,27,43,1,91,100,0,99,61,128,20,43,131,114,0,1,25,42,3,0,1,2,0,13,0,30,42,64,3,70,161,114,38,3,83,21,10,37,2,0,0,0,1,20,81,0,0,115,33,0,2,55,74,146,28,5,24,110,126,0,51,54,14,28,80,176,29,92,11,58,57,119,68,54,16,47,136,6,0,139,60,0,48,88,40,0,52,104,8,78,14,39,152,96,0,32,57,53,0,75,64,5,22,74,79,10,34,63,97,23,70,59,50,131,8,13,0,0,0,17,5,1,36,47,107,111,36,15,98,47,54,39,33,16,3,5,54,24,44,108,57,0,41,75,5,0,31,68,0,0,4,7,14,0,23,39,105,16,3,17,36,22,69,31,78,49,146,111,40,39,3,4,2,0,2,0,3,94,14,10,64,2,20,76,5,0,0,0,11,0,37,0,23,4,62,112,24,32,18,75,65,0,0,18,0,12,0,1,31,0,9,5,30,8,19,48,100,60,62,12,79,18,0,52,0,16,0,1,13,38,7,3,150,68,66,86,82,4,28,2,55,30,58,53,3,47,0,93,40,40,24,47,38,32,166,60,41,129,42,38,138,2,24,58,70,56,97,4,69,109,110,39,51,75,128,29,6,4,72,64,133,28,0,41,65,0,0,80,22,0,21,22,0,32,166,68,41,63,116,52,0,21,0,23,1,0,44,9,34,117,81,44,99,3,35,0,14,19,3,64,34,54,156,116,4,83,14,107,38,130,137,88,22,88,18,97,2,46,65,0,23,24,23,74,59,0,56,47,118,93,81,85,70,18,87,182,38,70,12,13,0,1,22,157,33,26,117,36,10,4,0,8,20,49,30,172,146,60,15,0,4,39,5,70,70,0,69,112,106,19,145,118,30,78,81,9,12,3,18,11,108,141,64,2,66,0,80,74,32,138,139,63,168,12,44,9,95,1,3,0,20,3,7,32,4,98,85,0,11,60,34,10,95,42,45,10,68,0,1,0,8,1,80,0,25,40,0,0,52,160,43,4,8,0,0,2,40,0,3,59,59,40,109,159,28,93,116,146,33,57,42,52,0,72,158,104,13,30,34,31,94,33,22,47,49,6,3,3,39,26,0,2,15,1,1,0,0,1,0,0,2,0,67,102,74,60,0,0,2,24,0,2,22,3,56,5,68,61,12,11,127,12,36,21,2,108,124,35,9,107,165,42,154,90,33,32,103,18,55,8,0,0,24,10,5,48,15,115,90,20,96,78,15,9,28,17,6,0,109,0,0,56,57,0,8,52,87,19,11,1,66,17,0,10,0,0,0,0,2,0,58,72,58,51,29,0,98,34,0,50,136,13,2,124,125,44,15,6,62,89,64,96,76,51,6,84,5,0,0,7,2,1,17,37,34,0,2,93,63,4,80,77,0,1,135,54,0,25,0,0,1,0,8,0,56,13,2,0,11,43,32,50,65,23,60,108,124,41,72,170,70,30,171,70,35,43,16,93,44,98,39,0,57,88,33,1,80,65,1,0,43,2,0,135,127,94,149,45,9,2,1,2,9,21,39,4,2,28,94,62,55,98,2,2,65,36,0,46,137,37,14,8,62,0,2,2,0,56,22,113,26,0,51,102,8,24,73,77,3,13,129,93,134

Sequence (725 aa):
NYVIWFENLRMTDVERVGGKNASLGEMISQLTEKGVRVPGGFATTAEAYRAFLAHNGLSERISAALAKLDVEDVAELARVGKEIRQWILDTPFPEQLDAEIEAAWNKMVADAGGADISVAVRSSATAFAGQQETFLNINGLDNVKEAMHHVFASLYNDRAISYRVHKGFDIVALSAGVQRMVRSDSGASGVMFTLDTESGYDQVVFVTSSYGLGENVVQGAVNPDEFYVFKPTLKAGKPAILRKTMGSKHIKMIFTDKAEAGKSVTNVDVPEEDRNRFSITDEEITELAHYALTIEKHYGRPMDIEWGRDGLDGKLYILQARPETLCEGRAQKVGQGKVRDVLVTDMTDPDWEPVMKRASAIVTNRGGRTCHAAIIAREPAVVGCGNATELLKNGQEVTVSCADTGFIYAGLMPKAPVKVMMNVGNPELAFSFANLPSEGIGLARMEFIINRQIGIHPKALLEFDKQDDELKAEITRRIAGYASPVDFYVDKIAEGVATLAASVYPRKTIVRMSDFKSNEYANLVGGNVYEPHEENPMLGFRGAARYVADNFKDCFALECKALKRVRDEMGLTNVEIMIPFVRTLGEAEAVVKALKENGLERGKNGLRLIMMCELPSNAVLAEQFLQYFDGFSIGSNDMTQLTLGLDRDSGLVSESFDERNPAVKVMLHLAISACRKQNKYVGICGQGPSDHPDFAKWLVEEGIESVSLNPDTVIETWLYLANEL